Protein AF-0000000084944984 (afdb_homodimer)

Solvent-accessible surface area (backbone atoms only — not comparable to full-atom values): 27699 Å² total; per-residue (Å²): 91,36,33,33,34,34,26,49,29,33,64,26,26,14,49,35,48,38,46,44,90,69,75,53,49,35,32,36,25,32,83,50,63,67,55,36,49,51,38,35,74,70,57,32,22,77,47,56,35,69,57,58,85,84,51,40,50,67,22,45,32,36,40,38,38,47,56,70,83,49,45,56,54,50,55,72,74,48,63,68,21,78,74,15,39,37,32,34,49,38,92,63,38,60,82,50,48,65,62,46,62,68,70,48,57,87,58,38,44,74,48,44,29,29,62,35,49,78,70,65,64,78,34,42,91,67,31,45,38,68,51,34,52,69,18,24,30,39,37,38,59,55,93,84,54,54,68,65,58,53,53,47,50,55,53,53,46,38,74,44,32,31,70,40,76,44,76,40,42,36,63,59,46,40,44,52,39,16,52,30,46,51,39,42,40,49,49,10,29,14,49,63,60,36,59,81,67,86,53,71,58,64,67,66,34,31,66,60,34,50,48,40,31,56,56,12,30,43,56,32,72,60,51,35,50,54,48,57,72,40,28,69,45,31,51,52,38,48,51,41,25,48,53,40,41,44,52,51,52,49,22,44,76,65,66,33,57,66,58,41,27,52,50,27,48,52,14,22,54,53,40,57,56,53,78,104,91,36,35,32,32,33,26,49,30,32,65,25,26,15,49,37,49,37,45,42,89,69,75,53,48,35,31,36,25,32,83,50,63,68,56,35,49,50,38,36,74,72,57,31,21,76,49,57,34,70,58,56,84,83,50,40,51,67,21,44,32,37,40,38,37,48,56,71,82,48,44,56,54,51,55,73,74,49,63,68,21,77,74,16,38,36,32,35,49,38,92,63,38,59,81,50,48,64,61,46,63,70,70,47,57,87,57,38,44,74,50,45,28,30,62,35,49,81,70,65,65,76,34,43,88,66,32,44,36,71,50,35,53,69,18,25,30,40,36,39,60,53,94,84,54,55,68,65,56,54,52,46,50,55,54,54,46,37,75,44,32,30,70,43,76,44,78,42,42,39,64,59,47,39,45,52,38,15,51,29,44,50,40,43,40,51,49,11,27,14,50,62,60,35,58,81,66,86,55,72,58,64,69,66,36,32,64,61,33,51,48,40,31,55,55,12,29,42,58,33,71,59,50,38,49,52,47,57,71,38,28,71,46,31,50,52,40,48,50,41,26,48,53,40,42,46,52,53,52,49,22,43,77,64,68,34,56,68,58,42,29,52,52,25,48,51,13,23,54,52,38,57,56,53,78,104

Foldseek 3Di:
DEEEEEDQKQVSLLVLQLCPPVPYAYEYEDLDVVQQVVCCVVVSHVGYDPACAPRQQPGQEYEYEDFPVVVQVNLQVDAHHQQHEYEYAYQADPLCPVVSCVRHDLSYHYKYKHWPFGALDIGSVNHHLVRQAQTEMEIEDDPSGDPVVVVVVVVVSVSSHHDHYYYDHRVVSLLVCLQPPLLLLVQLLCVVVVDPPPDPVVVVDDPVNCVSNRNNSHDCVRSVVSCVSSVVSNVVNNVVVVVLVVQVVVCVVVVPPVSVVVSVVVVVVVVVVVVD/DEEEEEDQKQVSLLVLQLCQPVPYAYEYEDLDVVQQVVCCVVVSHVGYDPACAPRQQPGQEYEYEDFPVVVQVNLQVDAHHQQHEYEYAYQADPLCPVVSCVRHDLSYHYKYKHWPFGALDIGSVNHHLVRQAQTEMEIEDDPSGDPVVVVVVVVVSVSSHHDHYYYDHSVVSLLVCLQPPLLLLVQLLCVVVVPPPPDPVVVVDDPVNCVSNRNNSHDCVRSVVSCVSSVVSNVVNNVVVVVLVVQVVVCVVVVPPPSVVVSVVVVVVVVVVVVD

pLDDT: mean 96.06, std 3.69, range [72.81, 98.94]

Sequence (552 aa):
MIITVVGLGVVGGSFVKALKGQGHEVYGIDIDEKTLQMAKNEGTIIEGFTDGKEIIAQSDLTIICLYPSLVLKFIKENKFKKGSIITDAVGIKSYFLEEAMTIIDPEVEFVSGHPMAGREKKGYGYASKEVFKNANYILIEHPVNQKECISFMERFVGTLGFKSVKIMSPQAHDEIISFTSQLPHAIAVSLINSDNEKYETGKYIGDSYRDLTRIANINENLWSELFLRNSDYLLASIEAFEEQLDLIKVALKDNDERLLKDLFIKSSLRREKLEKMIITVVGLGVVGGSFVKALKGQGHEVYGIDIDEKTLQMAKNEGTIIEGFTDGKEIIAQSDLTIICLYPSLVLKFIKENKFKKGSIITDAVGIKSYFLEEAMTIIDPEVEFVSGHPMAGREKKGYGYASKEVFKNANYILIEHPVNQKECISFMERFVGTLGFKSVKIMSPQAHDEIISFTSQLPHAIAVSLINSDNEKYETGKYIGDSYRDLTRIANINENLWSELFLRNSDYLLASIEAFEEQLDLIKVALKDNDERLLKDLFIKSSLRREKLEK

Radius of gyration: 27.23 Å; Cα contacts (8 Å, |Δi|>4): 1095; chains: 2; bounding box: 47×81×60 Å

Structure (mmCIF, N/CA/C/O backbone):
data_AF-0000000084944984-model_v1
#
loop_
_entity.id
_entity.type
_entity.pdbx_description
1 polymer 'Prephenate dehydrogenase'
#
loop_
_atom_site.group_PDB
_atom_site.id
_atom_site.type_symbol
_atom_site.label_atom_id
_atom_site.label_alt_id
_atom_site.label_comp_id
_atom_site.label_asym_id
_atom_site.label_entity_id
_atom_site.label_seq_id
_atom_site.pdbx_PDB_ins_code
_atom_site.Cartn_x
_atom_site.Cartn_y
_atom_site.Cartn_z
_atom_site.occupancy
_atom_site.B_iso_or_equiv
_atom_site.auth_seq_id
_atom_site.auth_comp_id
_atom_site.auth_asym_id
_atom_site.auth_atom_id
_atom_site.pdbx_PDB_model_num
ATOM 1 N N . MET A 1 1 ? 20.062 -30.062 -15.508 1 97.5 1 MET A N 1
ATOM 2 C CA . MET A 1 1 ? 18.766 -30.391 -16.109 1 97.5 1 MET A CA 1
ATOM 3 C C . MET A 1 1 ? 18.438 -29.422 -17.234 1 97.5 1 MET A C 1
ATOM 5 O O . MET A 1 1 ? 19 -28.328 -17.312 1 97.5 1 MET A O 1
ATOM 9 N N . ILE A 1 2 ? 17.625 -29.953 -18.188 1 98.75 2 ILE A N 1
ATOM 10 C CA . ILE A 1 2 ? 17.062 -29.078 -19.219 1 98.75 2 ILE A CA 1
ATOM 11 C C . ILE A 1 2 ? 15.758 -28.469 -18.703 1 98.75 2 ILE A C 1
ATOM 13 O O . ILE A 1 2 ? 14.805 -29.188 -18.406 1 98.75 2 ILE A O 1
ATOM 17 N N . ILE A 1 3 ? 15.789 -27.109 -18.594 1 98.88 3 ILE A N 1
ATOM 18 C CA . ILE A 1 3 ? 14.625 -26.391 -18.094 1 98.88 3 ILE A CA 1
ATOM 19 C C . ILE A 1 3 ? 14.094 -25.453 -19.172 1 98.88 3 ILE A C 1
ATOM 21 O O . ILE A 1 3 ? 14.859 -24.703 -19.797 1 98.88 3 ILE A O 1
ATOM 25 N N . THR A 1 4 ? 12.82 -25.531 -19.453 1 98.94 4 THR A N 1
ATOM 26 C CA . THR A 1 4 ? 12.188 -24.625 -20.406 1 98.94 4 THR A CA 1
ATOM 27 C C . THR A 1 4 ? 11.148 -23.75 -19.703 1 98.94 4 THR A C 1
ATOM 29 O O . THR A 1 4 ? 10.266 -24.266 -19.016 1 98.94 4 THR A O 1
ATOM 32 N N . VAL A 1 5 ? 11.281 -22.469 -19.859 1 98.88 5 VAL A N 1
ATOM 33 C CA . VAL A 1 5 ? 10.312 -21.516 -19.328 1 98.88 5 VAL A CA 1
ATOM 34 C C . VAL A 1 5 ? 9.414 -21 -20.453 1 98.88 5 VAL A C 1
ATOM 36 O O . VAL A 1 5 ? 9.906 -20.5 -21.469 1 98.88 5 VAL A O 1
ATOM 39 N N . VAL A 1 6 ? 8.102 -21.188 -20.234 1 98.75 6 VAL A N 1
ATOM 40 C CA . VAL A 1 6 ? 7.113 -20.828 -21.25 1 98.75 6 VAL A CA 1
ATOM 41 C C . VAL A 1 6 ? 6.457 -19.5 -20.891 1 98.75 6 VAL A C 1
ATOM 43 O O . VAL A 1 6 ? 5.723 -19.406 -19.906 1 98.75 6 VAL A O 1
ATOM 46 N N . GLY A 1 7 ? 6.609 -18.469 -21.75 1 98.12 7 GLY A N 1
ATOM 47 C CA . GLY A 1 7 ? 6.184 -17.125 -21.438 1 98.12 7 GLY A CA 1
ATOM 48 C C . GLY A 1 7 ? 7.238 -16.312 -20.688 1 98.12 7 GLY A C 1
ATOM 49 O O . GLY A 1 7 ? 7.457 -16.531 -19.5 1 98.12 7 GLY A O 1
ATOM 50 N N . LEU A 1 8 ? 7.82 -15.383 -21.438 1 98.19 8 LEU A N 1
ATOM 51 C CA . LEU A 1 8 ? 8.906 -14.609 -20.844 1 98.19 8 LEU A CA 1
ATOM 52 C C . LEU A 1 8 ? 8.453 -13.188 -20.531 1 98.19 8 LEU A C 1
ATOM 54 O O . LEU A 1 8 ? 9.125 -12.219 -20.906 1 98.19 8 LEU A O 1
ATOM 58 N N . GLY A 1 9 ? 7.281 -13.117 -19.828 1 95.81 9 GLY A N 1
ATOM 59 C CA . GLY A 1 9 ? 6.887 -11.867 -19.203 1 95.81 9 GLY A CA 1
ATOM 60 C C . GLY A 1 9 ? 7.664 -11.555 -17.938 1 95.81 9 GLY A C 1
ATOM 61 O O . GLY A 1 9 ? 8.828 -11.93 -17.812 1 95.81 9 GLY A O 1
ATOM 62 N N . VAL A 1 10 ? 7.051 -10.883 -17.047 1 95.25 10 VAL A N 1
ATOM 63 C CA . VAL A 1 10 ? 7.723 -10.484 -15.82 1 95.25 10 VAL A CA 1
ATOM 64 C C . VAL A 1 10 ? 8.086 -11.719 -15 1 95.25 10 VAL A C 1
ATOM 66 O O . VAL A 1 10 ? 9.234 -11.875 -14.578 1 95.25 10 VAL A O 1
ATOM 69 N N . VAL A 1 11 ? 7.102 -12.586 -14.805 1 96.31 11 VAL A N 1
ATOM 70 C CA . VAL A 1 11 ? 7.328 -13.75 -13.961 1 96.31 11 VAL A CA 1
ATOM 71 C C . VAL A 1 11 ? 8.25 -14.734 -14.672 1 96.31 11 VAL A C 1
ATOM 73 O O . VAL A 1 11 ? 9.273 -15.148 -14.125 1 96.31 11 VAL A O 1
ATOM 76 N N . GLY A 1 12 ? 7.934 -15.055 -15.906 1 98 12 GLY A N 1
ATOM 77 C CA . GLY A 1 12 ? 8.781 -15.961 -16.672 1 98 12 GLY A CA 1
ATOM 78 C C . GLY A 1 12 ? 10.188 -15.43 -16.875 1 98 12 GLY A C 1
ATOM 79 O O . GLY A 1 12 ? 11.156 -16.188 -16.75 1 98 12 GLY A O 1
ATOM 80 N N . GLY A 1 13 ? 10.25 -14.148 -17.172 1 98.25 13 GLY A N 1
ATOM 81 C CA . GLY A 1 13 ? 11.547 -13.516 -17.25 1 98.25 13 GLY A CA 1
ATOM 82 C C . GLY A 1 13 ? 12.336 -13.578 -15.961 1 98.25 13 GLY A C 1
ATOM 83 O O . GLY A 1 13 ? 13.555 -13.789 -15.977 1 98.25 13 GLY A O 1
ATOM 84 N N . SER A 1 14 ? 11.664 -13.445 -14.867 1 98.19 14 SER A N 1
ATOM 85 C CA . SER A 1 14 ? 12.328 -13.531 -13.57 1 98.19 14 SER A CA 1
ATOM 86 C C . SER A 1 14 ? 12.836 -14.945 -13.305 1 98.19 14 SER A C 1
ATOM 88 O O . SER A 1 14 ? 13.898 -15.125 -12.703 1 98.19 14 SER A O 1
ATOM 90 N N . PHE A 1 15 ? 12.125 -15.93 -13.805 1 98.56 15 PHE A N 1
ATOM 91 C CA . PHE A 1 15 ? 12.562 -17.312 -13.641 1 98.56 15 PHE A CA 1
ATOM 92 C C . PHE A 1 15 ? 13.859 -17.562 -14.398 1 98.56 15 PHE A C 1
ATOM 94 O O . PHE A 1 15 ? 14.82 -18.094 -13.844 1 98.56 15 PHE A O 1
ATOM 101 N N . VAL A 1 16 ? 13.898 -17.172 -15.703 1 98.69 16 VAL A N 1
ATOM 102 C CA . VAL A 1 16 ? 15.102 -17.453 -16.469 1 98.69 16 VAL A CA 1
ATOM 103 C C . VAL A 1 16 ? 16.281 -16.672 -15.914 1 98.69 16 VAL A C 1
ATOM 105 O O . VAL A 1 16 ? 17.422 -17.156 -15.906 1 98.69 16 VAL A O 1
ATOM 108 N N . LYS A 1 17 ? 16.031 -15.516 -15.391 1 98.5 17 LYS A N 1
ATOM 109 C CA . LYS A 1 17 ? 17.094 -14.727 -14.773 1 98.5 17 LYS A CA 1
ATOM 110 C C . LYS A 1 17 ? 17.578 -15.375 -13.477 1 98.5 17 LYS A C 1
ATOM 112 O O . LYS A 1 17 ? 18.766 -15.375 -13.188 1 98.5 17 LYS A O 1
ATOM 117 N N . ALA A 1 18 ? 16.688 -15.875 -12.727 1 98.06 18 ALA A N 1
ATOM 118 C CA . ALA A 1 18 ? 17.031 -16.531 -11.469 1 98.06 18 ALA A CA 1
ATOM 119 C C . ALA A 1 18 ? 17.781 -17.828 -11.719 1 98.06 18 ALA A C 1
ATOM 121 O O . ALA A 1 18 ? 18.594 -18.25 -10.898 1 98.06 18 ALA A O 1
ATOM 122 N N . LEU A 1 19 ? 17.547 -18.469 -12.836 1 98.56 19 LEU A N 1
ATOM 123 C CA . LEU A 1 19 ? 18.141 -19.766 -13.164 1 98.56 19 LEU A CA 1
ATOM 124 C C . LEU A 1 19 ? 19.547 -19.594 -13.734 1 98.56 19 LEU A C 1
ATOM 126 O O . LEU A 1 19 ? 20.312 -20.547 -13.773 1 98.56 19 LEU A O 1
ATOM 130 N N . LYS A 1 20 ? 19.766 -18.438 -14.203 1 97.56 20 LYS A N 1
ATOM 131 C CA . LYS A 1 20 ? 21.078 -18.156 -14.812 1 97.56 20 LYS A CA 1
ATOM 132 C C . LYS A 1 20 ? 22.203 -18.469 -13.844 1 97.56 20 LYS A C 1
ATOM 134 O O . LYS A 1 20 ? 22.219 -18 -12.711 1 97.56 20 LYS A O 1
ATOM 139 N N . GLY A 1 21 ? 23.109 -19.297 -14.281 1 95.56 21 GLY A N 1
ATOM 140 C CA . GLY A 1 21 ? 24.312 -19.578 -13.508 1 95.56 21 GLY A CA 1
ATOM 141 C C . GLY A 1 21 ? 24.125 -20.703 -12.516 1 95.56 21 GLY A C 1
ATOM 142 O O . GLY A 1 21 ? 25.031 -21.016 -11.742 1 95.56 21 GLY A O 1
ATOM 143 N N . GLN A 1 22 ? 23.031 -21.391 -12.555 1 96.75 22 GLN A N 1
ATOM 144 C CA . GLN A 1 22 ? 22.766 -22.438 -11.578 1 96.75 22 GLN A CA 1
ATOM 145 C C . GLN A 1 22 ? 23.125 -23.812 -12.133 1 96.75 22 GLN A C 1
ATOM 147 O O . GLN A 1 22 ? 22.797 -24.844 -11.523 1 96.75 22 GLN A O 1
ATOM 152 N N . GLY A 1 23 ? 23.656 -23.844 -13.25 1 97.19 23 GLY A N 1
ATOM 153 C CA . GLY A 1 23 ? 24.156 -25.109 -13.781 1 97.19 23 GLY A CA 1
ATOM 154 C C . GLY A 1 23 ? 23.125 -25.844 -14.617 1 97.19 23 GLY A C 1
ATOM 155 O O . GLY A 1 23 ? 23.297 -27.031 -14.93 1 97.19 23 GLY A O 1
ATOM 156 N N . HIS A 1 24 ? 22.016 -25.203 -14.953 1 98.5 24 HIS A N 1
ATOM 157 C CA . HIS A 1 24 ? 20.984 -25.797 -15.789 1 98.5 24 HIS A CA 1
ATOM 158 C C . HIS A 1 24 ? 21.094 -25.297 -17.234 1 98.5 24 HIS A C 1
ATOM 160 O O . HIS A 1 24 ? 21.672 -24.234 -17.484 1 98.5 24 HIS A O 1
ATOM 166 N N . GLU A 1 25 ? 20.625 -26.141 -18.156 1 98.62 25 GLU A N 1
ATOM 167 C CA . GLU A 1 25 ? 20.359 -25.672 -19.516 1 98.62 25 GLU A CA 1
ATOM 168 C C . GLU A 1 25 ? 18.969 -25.047 -19.625 1 98.62 25 GLU A C 1
ATOM 170 O O . GLU A 1 25 ? 17.953 -25.766 -19.578 1 98.62 25 GLU A O 1
ATOM 175 N N . VAL A 1 26 ? 18.984 -23.766 -19.812 1 98.88 26 VAL A N 1
ATOM 176 C CA . VAL A 1 26 ? 17.703 -23.062 -19.734 1 98.88 26 VAL A CA 1
ATOM 177 C C . VAL A 1 26 ? 17.281 -22.609 -21.125 1 98.88 26 VAL A C 1
ATOM 179 O O . VAL A 1 26 ? 18.078 -22.016 -21.859 1 98.88 26 VAL A O 1
ATOM 182 N N . TYR A 1 27 ? 16.047 -22.875 -21.516 1 98.88 27 TYR A N 1
ATOM 183 C CA . TYR A 1 27 ? 15.453 -22.453 -22.781 1 98.88 27 TYR A CA 1
ATOM 184 C C . TYR A 1 27 ? 14.188 -21.641 -22.531 1 98.88 27 TYR A C 1
ATOM 186 O O . TYR A 1 27 ? 13.617 -21.672 -21.438 1 98.88 27 TYR A O 1
ATOM 194 N N . GLY A 1 28 ? 13.805 -20.828 -23.531 1 98.75 28 GLY A N 1
ATOM 195 C CA . GLY A 1 28 ? 12.617 -20 -23.406 1 98.75 28 GLY A CA 1
ATOM 196 C C . GLY A 1 28 ? 11.648 -20.172 -24.562 1 98.75 28 GLY A C 1
ATOM 197 O O . GLY A 1 28 ? 12.07 -20.375 -25.703 1 98.75 28 GLY A O 1
ATOM 198 N N . ILE A 1 29 ? 10.391 -20.109 -24.266 1 98.75 29 ILE A N 1
ATOM 199 C CA . ILE A 1 29 ? 9.344 -20.047 -25.281 1 98.75 29 ILE A CA 1
ATOM 200 C C . ILE A 1 29 ? 8.547 -18.75 -25.109 1 98.75 29 ILE A C 1
ATOM 202 O O . ILE A 1 29 ? 8.117 -18.406 -24 1 98.75 29 ILE A O 1
ATOM 206 N N . ASP A 1 30 ? 8.422 -18.016 -26.109 1 98.44 30 ASP A N 1
ATOM 207 C CA . ASP A 1 30 ? 7.633 -16.797 -26.141 1 98.44 30 ASP A CA 1
ATOM 208 C C . ASP A 1 30 ? 7.184 -16.469 -27.562 1 98.44 30 ASP A C 1
ATOM 210 O O . ASP A 1 30 ? 7.898 -16.766 -28.531 1 98.44 30 ASP A O 1
ATOM 214 N N . ILE A 1 31 ? 6.023 -15.867 -27.656 1 96.69 31 ILE A N 1
ATOM 215 C CA . ILE A 1 31 ? 5.508 -15.547 -28.984 1 96.69 31 ILE A CA 1
ATOM 216 C C . ILE A 1 31 ? 6.266 -14.352 -29.562 1 96.69 31 ILE A C 1
ATOM 218 O O . ILE A 1 31 ? 6.277 -14.133 -30.781 1 96.69 31 ILE A O 1
ATOM 222 N N . ASP A 1 32 ? 6.84 -13.508 -28.672 1 97.5 32 ASP A N 1
ATOM 223 C CA . ASP A 1 32 ? 7.574 -12.312 -29.078 1 97.5 32 ASP A CA 1
ATOM 224 C C . ASP A 1 32 ? 9.047 -12.633 -29.328 1 97.5 32 ASP A C 1
ATOM 226 O O . ASP A 1 32 ? 9.828 -12.773 -28.391 1 97.5 32 ASP A O 1
ATOM 230 N N . GLU A 1 33 ? 9.461 -12.547 -30.562 1 97.81 33 GLU A N 1
ATOM 231 C CA . GLU A 1 33 ? 10.828 -12.891 -30.953 1 97.81 33 GLU A CA 1
ATOM 232 C C . GLU A 1 33 ? 11.828 -11.914 -30.344 1 97.81 33 GLU A C 1
ATOM 234 O O . GLU A 1 33 ? 12.953 -12.297 -30.016 1 97.81 33 GLU A O 1
ATOM 239 N N . LYS A 1 34 ? 11.43 -10.695 -30.234 1 97.75 34 LYS A N 1
ATOM 240 C CA . LYS A 1 34 ? 12.32 -9.695 -29.641 1 97.75 34 LYS A CA 1
ATOM 241 C C . LYS A 1 34 ? 12.664 -10.055 -28.203 1 97.75 34 LYS A C 1
ATOM 243 O O . LYS A 1 34 ? 13.805 -9.891 -27.766 1 97.75 34 LYS A O 1
ATOM 248 N N . THR A 1 35 ? 11.68 -10.562 -27.5 1 98.56 35 THR A N 1
ATOM 249 C CA . THR A 1 35 ? 11.867 -11.016 -26.125 1 98.56 35 THR A CA 1
ATOM 250 C C . THR A 1 35 ? 12.867 -12.172 -26.078 1 98.56 35 THR A C 1
ATOM 252 O O . THR A 1 35 ? 13.773 -12.18 -25.234 1 98.56 35 THR A O 1
ATOM 255 N N . LEU A 1 36 ? 12.719 -13.055 -26.984 1 98.69 36 LEU A N 1
ATOM 256 C CA . LEU A 1 36 ? 13.602 -14.219 -27.031 1 98.69 36 LEU A CA 1
ATOM 257 C C . LEU A 1 36 ? 15.039 -13.797 -27.328 1 98.69 36 LEU A C 1
ATOM 259 O O . LEU A 1 36 ? 15.977 -14.312 -26.719 1 98.69 36 LEU A O 1
ATOM 263 N N . GLN A 1 37 ? 15.141 -12.875 -28.188 1 98.38 37 GLN A N 1
ATOM 264 C CA . GLN A 1 37 ? 16.469 -12.383 -28.547 1 98.38 37 GLN A CA 1
ATOM 265 C C . GLN A 1 37 ? 17.125 -11.664 -27.375 1 98.38 37 GLN A C 1
ATOM 267 O O . GLN A 1 37 ? 18.312 -11.836 -27.109 1 98.38 37 GLN A O 1
ATOM 272 N N . MET A 1 38 ? 16.359 -10.875 -26.703 1 98.31 38 MET A N 1
ATOM 273 C CA . MET A 1 38 ? 16.859 -10.172 -25.516 1 98.31 38 MET A CA 1
ATOM 274 C C . MET A 1 38 ? 17.344 -11.156 -24.469 1 98.31 38 MET A C 1
ATOM 276 O O . MET A 1 38 ? 18.438 -10.992 -23.906 1 98.31 38 MET A O 1
ATOM 280 N N . ALA A 1 39 ? 16.531 -12.133 -24.188 1 98.69 39 ALA A N 1
ATOM 281 C CA . ALA A 1 39 ? 16.859 -13.133 -23.188 1 98.69 39 ALA A CA 1
ATOM 282 C C . ALA A 1 39 ? 18.125 -13.906 -23.578 1 98.69 39 ALA A C 1
ATOM 284 O O . ALA A 1 39 ? 18.984 -14.172 -22.734 1 98.69 39 ALA A O 1
ATOM 285 N N . LYS A 1 40 ? 18.25 -14.266 -24.828 1 98.69 40 LYS A N 1
ATOM 286 C CA . LYS A 1 40 ? 19.438 -14.969 -25.328 1 98.69 40 LYS A CA 1
ATOM 287 C C . LYS A 1 40 ? 20.688 -14.102 -25.219 1 98.69 40 LYS A C 1
ATOM 289 O O . LYS A 1 40 ? 21.719 -14.562 -24.734 1 98.69 40 LYS A O 1
ATOM 294 N N . ASN A 1 41 ? 20.516 -12.844 -25.594 1 98.25 41 ASN A N 1
ATOM 295 C CA . ASN A 1 41 ? 21.641 -11.906 -25.547 1 98.25 41 ASN A CA 1
ATOM 296 C C . ASN A 1 41 ? 22.125 -11.68 -24.125 1 98.25 41 ASN A C 1
ATOM 298 O O . ASN A 1 41 ? 23.312 -11.484 -23.891 1 98.25 41 ASN A O 1
ATOM 302 N N . GLU A 1 42 ? 21.188 -11.719 -23.219 1 98.12 42 GLU A N 1
ATOM 303 C CA . GLU A 1 42 ? 21.516 -11.531 -21.812 1 98.12 42 GLU A CA 1
ATOM 304 C C . GLU A 1 42 ? 22.109 -12.797 -21.203 1 98.12 42 GLU A C 1
ATOM 306 O O . GLU A 1 42 ? 22.641 -12.773 -20.094 1 98.12 42 GLU A O 1
ATOM 311 N N . GLY A 1 43 ? 21.984 -13.891 -21.906 1 98.25 43 GLY A N 1
ATOM 312 C CA . GLY A 1 43 ? 22.516 -15.164 -21.453 1 98.25 43 GLY A CA 1
ATOM 313 C C . GLY A 1 43 ? 21.625 -15.875 -20.469 1 98.25 43 GLY A C 1
ATOM 314 O O . GLY A 1 43 ? 22.047 -16.812 -19.781 1 98.25 43 GLY A O 1
ATOM 315 N N . THR A 1 44 ? 20.406 -15.445 -20.391 1 98.62 44 THR A N 1
ATOM 316 C CA . THR A 1 44 ? 19.484 -16.062 -19.453 1 98.62 44 THR A CA 1
ATOM 317 C C . THR A 1 44 ? 18.891 -17.328 -20.031 1 98.62 44 THR A C 1
ATOM 319 O O . THR A 1 44 ? 18.406 -18.203 -19.297 1 98.62 44 THR A O 1
ATOM 322 N N . ILE A 1 45 ? 18.938 -17.453 -21.344 1 98.81 45 ILE A N 1
ATOM 323 C CA . ILE A 1 45 ? 18.531 -18.688 -22.016 1 98.81 45 ILE A CA 1
ATOM 324 C C . ILE A 1 45 ? 19.578 -19.078 -23.062 1 98.81 45 ILE A C 1
ATOM 326 O O . ILE A 1 45 ? 20.312 -18.219 -23.562 1 98.81 45 ILE A O 1
ATOM 330 N N . ILE A 1 46 ? 19.641 -20.328 -23.297 1 98.62 46 ILE A N 1
ATOM 331 C CA . ILE A 1 46 ? 20.547 -20.828 -24.328 1 98.62 46 ILE A CA 1
ATOM 332 C C . ILE A 1 46 ? 19.953 -20.516 -25.719 1 98.62 46 ILE A C 1
ATOM 334 O O . ILE A 1 46 ? 20.672 -20.047 -26.594 1 98.62 46 ILE A O 1
ATOM 338 N N . GLU A 1 47 ? 18.672 -20.797 -25.922 1 98.25 47 GLU A N 1
ATOM 339 C CA . GLU A 1 47 ? 17.938 -20.578 -27.156 1 98.25 47 GLU A CA 1
ATOM 340 C C . GLU A 1 47 ? 16.453 -20.359 -26.875 1 98.25 47 GLU A C 1
ATOM 342 O O . GLU A 1 47 ? 15.93 -20.844 -25.875 1 98.25 47 GLU A O 1
ATOM 347 N N . GLY A 1 48 ? 15.852 -19.531 -27.766 1 98.44 48 GLY A N 1
ATOM 348 C CA . GLY A 1 48 ? 14.422 -19.281 -27.656 1 98.44 48 GLY A CA 1
ATOM 349 C C . GLY A 1 48 ? 13.625 -19.859 -28.812 1 98.44 48 GLY A C 1
ATOM 350 O O . GLY A 1 48 ? 14.148 -20.016 -29.906 1 98.44 48 GLY A O 1
ATOM 351 N N . PHE A 1 49 ? 12.375 -20.219 -28.516 1 98.5 49 PHE A N 1
ATOM 352 C CA . PHE A 1 49 ? 11.469 -20.75 -29.516 1 98.5 49 PHE A CA 1
ATOM 353 C C . PHE A 1 49 ? 10.125 -20.047 -29.469 1 98.5 49 PHE A C 1
ATOM 355 O O . PHE A 1 49 ? 9.703 -19.562 -28.422 1 98.5 49 PHE A O 1
ATOM 362 N N . THR A 1 50 ? 9.406 -20 -30.562 1 97.69 50 THR A N 1
ATOM 363 C CA . THR A 1 50 ? 8.109 -19.344 -30.594 1 97.69 50 THR A CA 1
ATOM 364 C C . THR A 1 50 ? 6.992 -20.344 -30.281 1 97.69 50 THR A C 1
ATOM 366 O O . THR A 1 50 ? 5.832 -19.953 -30.125 1 97.69 50 THR A O 1
ATOM 369 N N . ASP A 1 51 ? 7.355 -21.594 -30.25 1 95.38 51 ASP A N 1
ATOM 370 C CA . ASP A 1 51 ? 6.445 -22.641 -29.812 1 95.38 51 ASP A CA 1
ATOM 371 C C . ASP A 1 51 ? 7.203 -23.797 -29.141 1 95.38 51 ASP A C 1
ATOM 373 O O . ASP A 1 51 ? 8.43 -23.75 -29.047 1 95.38 51 ASP A O 1
ATOM 377 N N . GLY A 1 52 ? 6.535 -24.812 -28.609 1 94.38 52 GLY A N 1
ATOM 378 C CA . GLY A 1 52 ? 7.133 -25.828 -27.766 1 94.38 52 GLY A CA 1
ATOM 379 C C . GLY A 1 52 ? 7.602 -27.047 -28.531 1 94.38 52 GLY A C 1
ATOM 380 O O . GLY A 1 52 ? 8.156 -27.984 -27.953 1 94.38 52 GLY A O 1
ATOM 381 N N . LYS A 1 53 ? 7.5 -27.141 -29.781 1 92.56 53 LYS A N 1
ATOM 382 C CA . LYS A 1 53 ? 7.652 -28.344 -30.609 1 92.56 53 LYS A CA 1
ATOM 383 C C . LYS A 1 53 ? 9.078 -28.891 -30.516 1 92.56 53 LYS A C 1
ATOM 385 O O . LYS A 1 53 ? 9.273 -30.109 -30.469 1 92.56 53 LYS A O 1
ATOM 390 N N . GLU A 1 54 ? 10 -28.062 -30.406 1 93.38 54 GLU A N 1
ATOM 391 C CA . GLU A 1 54 ? 11.398 -28.484 -30.516 1 93.38 54 GLU A CA 1
ATOM 392 C C . GLU A 1 54 ? 11.969 -28.828 -29.141 1 93.38 54 GLU A C 1
ATOM 394 O O . GLU A 1 54 ? 12.844 -29.703 -29.031 1 93.38 54 GLU A O 1
ATOM 399 N N . ILE A 1 55 ? 11.414 -28.219 -28.109 1 98.06 55 ILE A N 1
ATOM 400 C CA . ILE A 1 55 ? 12.219 -28.219 -26.891 1 98.06 55 ILE A CA 1
ATOM 401 C C . ILE A 1 55 ? 11.438 -28.906 -25.766 1 98.06 55 ILE A C 1
ATOM 403 O O . ILE A 1 55 ? 12.031 -29.5 -24.875 1 98.06 55 ILE A O 1
ATOM 407 N N . ILE A 1 56 ? 10.141 -28.922 -25.766 1 98.5 56 ILE A N 1
ATOM 408 C CA . ILE A 1 56 ? 9.344 -29.375 -24.641 1 98.5 56 ILE A CA 1
ATOM 409 C C . ILE A 1 56 ? 9.555 -30.875 -24.422 1 98.5 56 ILE A C 1
ATOM 411 O O . ILE A 1 56 ? 9.742 -31.312 -23.281 1 98.5 56 ILE A O 1
ATOM 415 N N . ALA A 1 57 ? 9.672 -31.625 -25.438 1 97.75 57 ALA A N 1
ATOM 416 C CA . ALA A 1 57 ? 9.836 -33.062 -25.375 1 97.75 57 ALA A CA 1
ATOM 417 C C . ALA A 1 57 ? 11.211 -33.438 -24.812 1 97.75 57 ALA A C 1
ATOM 419 O O . ALA A 1 57 ? 11.453 -34.594 -24.453 1 97.75 57 ALA A O 1
ATOM 420 N N . GLN A 1 58 ? 12.047 -32.469 -24.703 1 98.19 58 GLN A N 1
ATOM 421 C CA . GLN A 1 58 ? 13.398 -32.719 -24.203 1 98.19 58 GLN A CA 1
ATOM 422 C C . GLN A 1 58 ? 13.578 -32.156 -22.797 1 98.19 58 GLN A C 1
ATOM 424 O O . GLN A 1 58 ? 14.594 -32.406 -22.156 1 98.19 58 GLN A O 1
ATOM 429 N N . SER A 1 59 ? 12.688 -31.422 -22.312 1 98.75 59 SER A N 1
ATOM 430 C CA . SER A 1 59 ? 12.828 -30.672 -21.078 1 98.75 59 SER A CA 1
ATOM 431 C C . SER A 1 59 ? 12.594 -31.562 -19.859 1 98.75 59 SER A C 1
ATOM 433 O O . SER A 1 59 ? 11.617 -32.312 -19.812 1 98.75 59 SER A O 1
ATOM 435 N N . ASP A 1 60 ? 13.492 -31.469 -18.875 1 98.75 60 ASP A N 1
ATOM 436 C CA . ASP A 1 60 ? 13.32 -32.156 -17.609 1 98.75 60 ASP A CA 1
ATOM 437 C C . ASP A 1 60 ? 12.305 -31.422 -16.719 1 98.75 60 ASP A C 1
ATOM 439 O O . ASP A 1 60 ? 11.633 -32.031 -15.898 1 98.75 60 ASP A O 1
ATOM 443 N N . LEU A 1 61 ? 12.242 -30.172 -16.844 1 98.81 61 LEU A N 1
ATOM 444 C CA . LEU A 1 61 ? 11.336 -29.281 -16.125 1 98.81 61 LEU A CA 1
ATOM 445 C C . LEU A 1 61 ? 10.781 -28.203 -17.031 1 98.81 61 LEU A C 1
ATOM 447 O O . LEU A 1 61 ? 11.547 -27.516 -17.719 1 98.81 61 LEU A O 1
ATOM 451 N N . THR A 1 62 ? 9.484 -28.109 -17.125 1 98.81 62 THR A N 1
ATOM 452 C CA . THR A 1 62 ? 8.805 -27.047 -17.859 1 98.81 62 THR A CA 1
ATOM 453 C C . THR A 1 62 ? 8.07 -26.109 -16.906 1 98.81 62 THR A C 1
ATOM 455 O O . THR A 1 62 ? 7.242 -26.562 -16.109 1 98.81 62 THR A O 1
ATOM 458 N N . ILE A 1 63 ? 8.383 -24.828 -16.938 1 98.75 63 ILE A N 1
ATOM 459 C CA . ILE A 1 63 ? 7.73 -23.812 -16.125 1 98.75 63 ILE A CA 1
ATOM 460 C C . ILE A 1 63 ? 6.82 -22.953 -17 1 98.75 63 ILE A C 1
ATOM 462 O O . ILE A 1 63 ? 7.301 -22.125 -17.781 1 98.75 63 ILE A O 1
ATOM 466 N N . ILE A 1 64 ? 5.566 -23.109 -16.844 1 98.31 64 ILE A N 1
ATOM 467 C CA . ILE A 1 64 ? 4.602 -22.422 -17.688 1 98.31 64 ILE A CA 1
ATOM 468 C C . ILE A 1 64 ? 4.156 -21.125 -17.016 1 98.31 64 ILE A C 1
ATOM 470 O O . ILE A 1 64 ? 3.48 -21.141 -15.992 1 98.31 64 ILE A O 1
ATOM 474 N N . CYS A 1 65 ? 4.555 -20 -17.594 1 97.44 65 CYS A N 1
ATOM 475 C CA . CYS A 1 65 ? 4.227 -18.672 -17.094 1 97.44 65 CYS A CA 1
ATOM 476 C C . CYS A 1 65 ? 3.295 -17.938 -18.047 1 97.44 65 CYS A C 1
ATOM 478 O O . CYS A 1 65 ? 3.57 -16.812 -18.438 1 97.44 65 CYS A O 1
ATOM 480 N N . LEU A 1 66 ? 2.186 -18.562 -18.422 1 95.88 66 LEU A N 1
ATOM 481 C CA . LEU A 1 66 ? 1.159 -18.016 -19.297 1 95.88 66 LEU A CA 1
ATOM 482 C C . LEU A 1 66 ? -0.085 -17.625 -18.516 1 95.88 66 LEU A C 1
ATOM 484 O O . LEU A 1 66 ? -0.193 -17.938 -17.328 1 95.88 66 LEU A O 1
ATOM 488 N N . TYR A 1 67 ? -0.992 -16.906 -19.141 1 91 67 TYR A N 1
ATOM 489 C CA . TYR A 1 67 ? -2.293 -16.641 -18.531 1 91 67 TYR A CA 1
ATOM 490 C C . TYR A 1 67 ? -3.07 -17.938 -18.328 1 91 67 TYR A C 1
ATOM 492 O O . TYR A 1 67 ? -2.881 -18.906 -19.078 1 91 67 TYR A O 1
ATOM 500 N N . PRO A 1 68 ? -3.92 -17.969 -17.344 1 88.19 68 PRO A N 1
ATOM 501 C CA . PRO A 1 68 ? -4.621 -19.203 -16.984 1 88.19 68 PRO A CA 1
ATOM 502 C C . PRO A 1 68 ? -5.289 -19.859 -18.188 1 88.19 68 PRO A C 1
ATOM 504 O O . PRO A 1 68 ? -5.145 -21.078 -18.391 1 88.19 68 PRO A O 1
ATOM 507 N N . SER A 1 69 ? -5.891 -19.141 -19.047 1 86.56 69 SER A N 1
ATOM 508 C CA . SER A 1 69 ? -6.625 -19.688 -20.188 1 86.56 69 SER A CA 1
ATOM 509 C C . SER A 1 69 ? -5.68 -20.312 -21.203 1 86.56 69 SER A C 1
ATOM 511 O O . SER A 1 69 ? -6.066 -21.203 -21.953 1 86.56 69 SER A O 1
ATOM 513 N N . LEU A 1 70 ? -4.441 -19.922 -21.172 1 92.44 70 LEU A N 1
ATOM 514 C CA . LEU A 1 70 ? -3.479 -20.375 -22.172 1 92.44 70 LEU A CA 1
ATOM 515 C C . LEU A 1 70 ? -2.709 -21.594 -21.656 1 92.44 70 LEU A C 1
ATOM 517 O O . LEU A 1 70 ? -2.098 -22.312 -22.453 1 92.44 70 LEU A O 1
ATOM 521 N N . VAL A 1 71 ? -2.711 -21.797 -20.375 1 93.25 71 VAL A N 1
ATOM 522 C CA . VAL A 1 71 ? -1.947 -22.875 -19.781 1 93.25 71 VAL A CA 1
ATOM 523 C C . VAL A 1 71 ? -2.492 -24.219 -20.266 1 93.25 71 VAL A C 1
ATOM 525 O O . VAL A 1 71 ? -1.735 -25.062 -20.75 1 93.25 71 VAL A O 1
ATOM 528 N N . LEU A 1 72 ? -3.781 -24.422 -20.219 1 92.06 72 LEU A N 1
ATOM 529 C CA . LEU A 1 72 ? -4.41 -25.672 -20.641 1 92.06 72 LEU A CA 1
ATOM 530 C C . LEU A 1 72 ? -4.172 -25.922 -22.125 1 92.06 72 LEU A C 1
ATOM 532 O O . LEU A 1 72 ? -3.865 -27.062 -22.516 1 92.06 72 LEU A O 1
ATOM 536 N N . LYS A 1 73 ? -4.332 -24.859 -22.859 1 93.88 73 LYS A N 1
ATOM 537 C CA . LYS A 1 73 ? -4.094 -24.984 -24.297 1 93.88 73 LYS A CA 1
ATOM 538 C C . LYS A 1 73 ? -2.662 -25.438 -24.578 1 93.88 73 LYS A C 1
ATOM 540 O O . LYS A 1 73 ? -2.439 -26.328 -25.391 1 93.88 73 LYS A O 1
ATOM 545 N N . PHE A 1 74 ? -1.732 -24.875 -23.906 1 96.94 74 PHE A N 1
ATOM 546 C CA . PHE A 1 74 ? -0.328 -25.219 -24.078 1 96.94 74 PHE A CA 1
ATOM 547 C C . PHE A 1 74 ? -0.081 -26.688 -23.734 1 96.94 74 PHE A C 1
ATOM 549 O O . PHE A 1 74 ? 0.619 -27.391 -24.453 1 96.94 74 PHE A O 1
ATOM 556 N N . ILE A 1 75 ? -0.673 -27.141 -22.672 1 95.38 75 ILE A N 1
ATOM 557 C CA . ILE A 1 75 ? -0.507 -28.516 -22.203 1 95.38 75 ILE A CA 1
ATOM 558 C C . ILE A 1 75 ? -1.084 -29.469 -23.234 1 95.38 75 ILE A C 1
ATOM 560 O O . ILE A 1 75 ? -0.462 -30.484 -23.562 1 95.38 75 ILE A O 1
ATOM 564 N N . LYS A 1 76 ? -2.18 -29.109 -23.781 1 93.69 76 LYS A N 1
ATOM 565 C CA . LYS A 1 76 ? -2.854 -29.969 -24.766 1 93.69 76 LYS A CA 1
ATOM 566 C C . LYS A 1 76 ? -2.055 -30.062 -26.062 1 93.69 76 LYS A C 1
ATOM 568 O O . LYS A 1 76 ? -2.062 -31.094 -26.719 1 93.69 76 LYS A O 1
ATOM 573 N N . GLU A 1 77 ? -1.313 -29.031 -26.312 1 95.69 77 GLU A N 1
ATOM 574 C CA . GLU A 1 77 ? -0.686 -28.906 -27.625 1 95.69 77 GLU A CA 1
ATOM 575 C C . GLU A 1 77 ? 0.747 -29.438 -27.609 1 95.69 77 GLU A C 1
ATOM 577 O O . GLU A 1 77 ? 1.418 -29.469 -28.641 1 95.69 77 GLU A O 1
ATOM 582 N N . ASN A 1 78 ? 1.188 -29.844 -26.5 1 97.25 78 ASN A N 1
ATOM 583 C CA . ASN A 1 78 ? 2.586 -30.25 -26.406 1 97.25 78 ASN A CA 1
ATOM 584 C C . ASN A 1 78 ? 2.734 -31.625 -25.75 1 97.25 78 ASN A C 1
ATOM 586 O O . ASN A 1 78 ? 1.944 -31.984 -24.875 1 97.25 78 ASN A O 1
ATOM 590 N N . LYS A 1 79 ? 3.707 -32.406 -26.219 1 95.88 79 LYS A N 1
ATOM 591 C CA . LYS A 1 79 ? 4.102 -33.656 -25.609 1 95.88 79 LYS A CA 1
ATOM 592 C C . LYS A 1 79 ? 5.32 -33.469 -24.703 1 95.88 79 LYS A C 1
ATOM 594 O O . LYS A 1 79 ? 6.383 -33.031 -25.172 1 95.88 79 LYS A O 1
ATOM 599 N N . PHE A 1 80 ? 5.156 -33.844 -23.5 1 98.12 80 PHE A N 1
ATOM 600 C CA . PHE A 1 80 ? 6.199 -33.625 -22.5 1 98.12 80 PHE A CA 1
ATOM 601 C C . PHE A 1 80 ? 7.066 -34.875 -22.344 1 98.12 80 PHE A C 1
ATOM 603 O O . PHE A 1 80 ? 6.613 -36 -22.609 1 98.12 80 PHE A O 1
ATOM 610 N N . LYS A 1 81 ? 8.266 -34.656 -21.891 1 97.94 81 LYS A N 1
ATOM 611 C CA . LYS A 1 81 ? 9.211 -35.719 -21.641 1 97.94 81 LYS A CA 1
ATOM 612 C C . LYS A 1 81 ? 8.727 -36.656 -20.531 1 97.94 81 LYS A C 1
ATOM 614 O O . LYS A 1 81 ? 8.375 -36.188 -19.438 1 97.94 81 LYS A O 1
ATOM 619 N N . LYS A 1 82 ? 8.695 -37.969 -20.828 1 97.25 82 LYS A N 1
ATOM 620 C CA . LYS A 1 82 ? 8.359 -38.906 -19.766 1 97.25 82 LYS A CA 1
ATOM 621 C C . LYS A 1 82 ? 9.328 -38.75 -18.594 1 97.25 82 LYS A C 1
ATOM 623 O O . LYS A 1 82 ? 10.539 -38.625 -18.797 1 97.25 82 LYS A O 1
ATOM 628 N N . GLY A 1 83 ? 8.75 -38.75 -17.375 1 97.06 83 GLY A N 1
ATOM 629 C CA . GLY A 1 83 ? 9.555 -38.594 -16.172 1 97.06 83 GLY A CA 1
ATOM 630 C C . GLY A 1 83 ? 9.852 -37.156 -15.812 1 97.06 83 GLY A C 1
ATOM 631 O O . GLY A 1 83 ? 10.453 -36.875 -14.773 1 97.06 83 GLY A O 1
ATOM 632 N N . SER A 1 84 ? 9.359 -36.219 -16.672 1 98 84 SER A N 1
ATOM 633 C CA . SER A 1 84 ? 9.625 -34.812 -16.422 1 98 84 SER A CA 1
ATOM 634 C C . SER A 1 84 ? 8.586 -34.219 -15.484 1 98 84 SER A C 1
ATOM 636 O O . SER A 1 84 ? 7.629 -34.875 -15.094 1 98 84 SER A O 1
ATOM 638 N N . ILE A 1 85 ? 8.844 -32.969 -15.055 1 98.38 85 ILE A N 1
ATOM 639 C CA . ILE A 1 85 ? 7.941 -32.188 -14.195 1 98.38 85 ILE A CA 1
ATOM 640 C C . ILE A 1 85 ? 7.457 -30.953 -14.945 1 98.38 85 ILE A C 1
ATOM 642 O O . ILE A 1 85 ? 8.242 -30.281 -15.617 1 98.38 85 ILE A O 1
ATOM 646 N N . ILE A 1 86 ? 6.176 -30.734 -14.898 1 98.19 86 ILE A N 1
ATOM 647 C CA . ILE A 1 86 ? 5.562 -29.484 -15.328 1 98.19 86 ILE A CA 1
ATOM 648 C C . ILE A 1 86 ? 5.125 -28.672 -14.117 1 98.19 86 ILE A C 1
ATOM 650 O O . ILE A 1 86 ? 4.57 -29.219 -13.156 1 98.19 86 ILE A O 1
ATOM 654 N N . THR A 1 87 ? 5.453 -27.406 -14.094 1 97.94 87 THR A N 1
ATOM 655 C CA . THR A 1 87 ? 4.906 -26.484 -13.109 1 97.94 87 THR A CA 1
ATOM 656 C C . THR A 1 87 ? 4.375 -25.219 -13.781 1 97.94 87 THR A C 1
ATOM 658 O O . THR A 1 87 ? 4.566 -25.031 -14.984 1 97.94 87 THR A O 1
ATOM 661 N N . ASP A 1 88 ? 3.561 -24.453 -13.086 1 97.19 88 ASP A N 1
ATOM 662 C CA . ASP A 1 88 ? 3.047 -23.188 -13.562 1 97.19 88 ASP A CA 1
ATOM 663 C C . ASP A 1 88 ? 3.213 -22.094 -12.508 1 97.19 88 ASP A C 1
ATOM 665 O O . ASP A 1 88 ? 3.674 -22.359 -11.398 1 97.19 88 ASP A O 1
ATOM 669 N N . ALA A 1 89 ? 2.916 -20.859 -12.945 1 96.38 89 ALA A N 1
ATOM 670 C CA . ALA A 1 89 ? 2.977 -19.734 -12.023 1 96.38 89 ALA A CA 1
ATOM 671 C C . ALA A 1 89 ? 1.638 -19 -11.961 1 96.38 89 ALA A C 1
ATOM 673 O O . ALA A 1 89 ? 1.587 -17.812 -11.664 1 96.38 89 ALA A O 1
ATOM 674 N N . VAL A 1 90 ? 0.551 -19.703 -12.281 1 94.31 90 VAL A N 1
ATOM 675 C CA . VAL A 1 90 ? -0.759 -19.078 -12.43 1 94.31 90 VAL A CA 1
ATOM 676 C C . VAL A 1 90 ? -1.304 -18.672 -11.062 1 94.31 90 VAL A C 1
ATOM 678 O O . VAL A 1 90 ? -1.092 -19.375 -10.07 1 94.31 90 VAL A O 1
ATOM 681 N N . GLY A 1 91 ? -2.072 -17.594 -11.07 1 95 91 GLY A N 1
ATOM 682 C CA . GLY A 1 91 ? -2.553 -17.016 -9.82 1 95 91 GLY A CA 1
ATOM 683 C C . GLY A 1 91 ? -3.873 -17.609 -9.367 1 95 91 GLY A C 1
ATOM 684 O O . GLY A 1 91 ? -4.441 -17.172 -8.367 1 95 91 GLY A O 1
ATOM 685 N N . ILE A 1 92 ? -4.41 -18.578 -10.062 1 95.62 92 ILE A N 1
ATOM 686 C CA . ILE A 1 92 ? -5.594 -19.359 -9.703 1 95.62 92 ILE A CA 1
ATOM 687 C C . ILE A 1 92 ? -5.367 -20.828 -10.031 1 95.62 92 ILE A C 1
ATOM 689 O O . ILE A 1 92 ? -4.711 -21.156 -11.023 1 95.62 92 ILE A O 1
ATOM 693 N N . LYS A 1 93 ? -5.938 -21.719 -9.234 1 96.12 93 LYS A N 1
ATOM 694 C CA . LYS A 1 93 ? -5.496 -23.094 -9.367 1 96.12 93 LYS A CA 1
ATOM 695 C C . LYS A 1 93 ? -6.676 -24.031 -9.656 1 96.12 93 LYS A C 1
ATOM 697 O O . LYS A 1 93 ? -6.594 -24.891 -10.523 1 96.12 93 LYS A O 1
ATOM 702 N N . SER A 1 94 ? -7.785 -23.844 -8.93 1 92.19 94 SER A N 1
ATOM 703 C CA . SER A 1 94 ? -8.875 -24.812 -8.984 1 92.19 94 SER A CA 1
ATOM 704 C C . SER A 1 94 ? -9.539 -24.828 -10.367 1 92.19 94 SER A C 1
ATOM 706 O O . SER A 1 94 ? -10.055 -25.859 -10.797 1 92.19 94 SER A O 1
ATOM 708 N N . TYR A 1 95 ? -9.445 -23.75 -11.008 1 88.31 95 TYR A N 1
ATOM 709 C CA . TYR A 1 95 ? -10.148 -23.547 -12.266 1 88.31 95 TYR A CA 1
ATOM 710 C C . TYR A 1 95 ? -9.617 -24.484 -13.344 1 88.31 95 TYR A C 1
ATOM 712 O O . TYR A 1 95 ? -10.367 -24.938 -14.219 1 88.31 95 TYR A O 1
ATOM 720 N N . PHE A 1 96 ? -8.328 -24.844 -13.305 1 87.5 96 PHE A N 1
ATOM 721 C CA . PHE A 1 96 ? -7.789 -25.547 -14.461 1 87.5 96 PHE A CA 1
ATOM 722 C C . PHE A 1 96 ? -7.035 -26.797 -14.031 1 87.5 96 PHE A C 1
ATOM 724 O O . PHE A 1 96 ? -6.758 -27.672 -14.852 1 87.5 96 PHE A O 1
ATOM 731 N N . LEU A 1 97 ? -6.742 -26.938 -12.766 1 90.69 97 LEU A N 1
ATOM 732 C CA . LEU A 1 97 ? -5.781 -27.953 -12.328 1 90.69 97 LEU A CA 1
ATOM 733 C C . LEU A 1 97 ? -6.316 -29.359 -12.57 1 90.69 97 LEU A C 1
ATOM 735 O O . LEU A 1 97 ? -5.586 -30.234 -13.047 1 90.69 97 LEU A O 1
ATOM 739 N N . GLU A 1 98 ? -7.586 -29.547 -12.297 1 88.94 98 GLU A N 1
ATOM 740 C CA . GLU A 1 98 ? -8.164 -30.875 -12.508 1 88.94 98 GLU A CA 1
ATOM 741 C C . GLU A 1 98 ? -8.102 -31.281 -13.977 1 88.94 98 GLU A C 1
ATOM 743 O O . GLU A 1 98 ? -7.746 -32.406 -14.297 1 88.94 98 GLU A O 1
ATOM 748 N N . GLU A 1 99 ? -8.461 -30.359 -14.797 1 90.94 99 GLU A N 1
ATOM 749 C CA . GLU 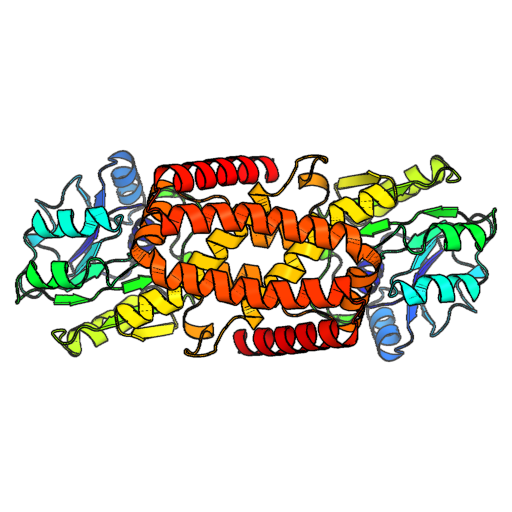A 1 99 ? -8.406 -30.641 -16.219 1 90.94 99 GLU A CA 1
ATOM 750 C C . GLU A 1 99 ? -6.973 -30.891 -16.688 1 90.94 99 GLU A C 1
ATOM 752 O O . GLU A 1 99 ? -6.715 -31.797 -17.469 1 90.94 99 GLU A O 1
ATOM 757 N N . ALA A 1 100 ? -6.043 -30.141 -16.219 1 92.44 100 ALA A N 1
ATOM 758 C CA . ALA A 1 100 ? -4.633 -30.328 -16.562 1 92.44 100 ALA A CA 1
ATOM 759 C C . ALA A 1 100 ? -4.156 -31.719 -16.188 1 92.44 100 ALA A C 1
ATOM 761 O O . ALA A 1 100 ? -3.518 -32.406 -17 1 92.44 100 ALA A O 1
ATOM 762 N N . MET A 1 101 ? -4.57 -32.156 -15.039 1 90.62 101 MET A N 1
ATOM 763 C CA . MET A 1 101 ? -4.129 -33.469 -14.531 1 90.62 101 MET A CA 1
ATOM 764 C C . MET A 1 101 ? -4.703 -34.594 -15.367 1 90.62 101 MET A C 1
ATOM 766 O O . MET A 1 101 ? -4.078 -35.656 -15.508 1 90.62 101 MET A O 1
ATOM 770 N N . THR A 1 102 ? -5.836 -34.312 -15.969 1 90.81 102 THR A N 1
ATOM 771 C CA . THR A 1 102 ? -6.504 -35.344 -16.75 1 90.81 102 THR A CA 1
ATOM 772 C C . THR A 1 102 ? -5.855 -35.5 -18.125 1 90.81 102 THR A C 1
ATOM 774 O O . THR A 1 102 ? -5.82 -36.594 -18.688 1 90.81 102 THR A O 1
ATOM 777 N N . ILE A 1 103 ? -5.309 -34.469 -18.594 1 91.88 103 ILE A N 1
ATOM 778 C CA . ILE A 1 103 ? -4.836 -34.469 -19.969 1 91.88 103 ILE A CA 1
ATOM 779 C C . ILE A 1 103 ? -3.346 -34.812 -20 1 91.88 103 ILE A C 1
ATOM 781 O O . ILE A 1 103 ? -2.826 -35.281 -21.016 1 91.88 103 ILE A O 1
ATOM 785 N N . ILE A 1 104 ? -2.631 -34.625 -18.969 1 93.62 104 ILE A N 1
ATOM 786 C CA . ILE A 1 104 ? -1.186 -34.812 -18.906 1 93.62 104 ILE A CA 1
ATOM 787 C C . ILE A 1 104 ? -0.864 -36.312 -18.812 1 93.62 104 ILE A C 1
ATOM 789 O O . ILE A 1 104 ? -1.574 -37.062 -18.156 1 93.62 104 ILE A O 1
ATOM 793 N N . ASP A 1 105 ? 0.137 -36.719 -19.578 1 94.62 105 ASP A N 1
ATOM 794 C CA . ASP A 1 105 ? 0.645 -38.094 -19.516 1 94.62 105 ASP A CA 1
ATOM 795 C C . ASP A 1 105 ? 0.92 -38.5 -18.062 1 94.62 105 ASP A C 1
ATOM 797 O O . ASP A 1 105 ? 1.559 -37.75 -17.312 1 94.62 105 ASP A O 1
ATOM 801 N N . PRO A 1 106 ? 0.42 -39.656 -17.594 1 93.31 106 PRO A N 1
ATOM 802 C CA . PRO A 1 106 ? 0.588 -40.094 -16.219 1 93.31 106 PRO A CA 1
ATOM 803 C C . PRO A 1 106 ? 2.055 -40.219 -15.812 1 93.31 106 PRO A C 1
ATOM 805 O O . PRO A 1 106 ? 2.369 -40.281 -14.617 1 93.31 106 PRO A O 1
ATOM 808 N N . GLU A 1 107 ? 2.896 -40.375 -16.812 1 95.94 107 GLU A N 1
ATOM 809 C CA . GLU A 1 107 ? 4.32 -40.469 -16.531 1 95.94 107 GLU A CA 1
ATOM 810 C C . GLU A 1 107 ? 4.977 -39.125 -16.391 1 95.94 107 GLU A C 1
ATOM 812 O O . GLU A 1 107 ? 6.191 -39 -16.203 1 95.94 107 GLU A O 1
ATOM 817 N N . VAL A 1 108 ? 4.223 -38.094 -16.531 1 97.12 108 VAL A N 1
ATOM 818 C CA . VAL A 1 108 ? 4.664 -36.719 -16.344 1 97.12 108 VAL A CA 1
ATOM 819 C C . VAL A 1 108 ? 4.035 -36.125 -15.07 1 97.12 108 VAL A C 1
ATOM 821 O O . VAL A 1 108 ? 2.842 -36.312 -14.828 1 97.12 108 VAL A O 1
ATOM 824 N N . GLU A 1 109 ? 4.848 -35.531 -14.266 1 96.56 109 GLU A N 1
ATOM 825 C CA . GLU A 1 109 ? 4.363 -34.938 -13.023 1 96.56 109 GLU A CA 1
ATOM 826 C C . GLU A 1 109 ? 3.971 -33.5 -13.219 1 96.56 109 GLU A C 1
ATOM 828 O O . GLU A 1 109 ? 4.707 -32.719 -13.852 1 96.56 109 GLU A O 1
ATOM 833 N N . PHE A 1 110 ? 2.773 -33.156 -12.789 1 96.88 110 PHE A N 1
ATOM 834 C CA . PHE A 1 110 ? 2.355 -31.75 -12.75 1 96.88 110 PHE A CA 1
ATOM 835 C C . PHE A 1 110 ? 2.275 -31.234 -11.32 1 96.88 110 PHE A C 1
ATOM 837 O O . PHE A 1 110 ? 1.409 -31.656 -10.555 1 96.88 110 PHE A O 1
ATOM 844 N N . VAL A 1 111 ? 3.203 -30.359 -10.93 1 96.81 111 VAL A N 1
ATOM 845 C CA . VAL A 1 111 ? 3.219 -29.734 -9.609 1 96.81 111 VAL A CA 1
ATOM 846 C C . VAL A 1 111 ? 3.014 -28.219 -9.75 1 96.81 111 VAL A C 1
ATOM 848 O O . VAL A 1 111 ? 3.971 -27.484 -9.977 1 96.81 111 VAL A O 1
ATOM 851 N N . SER A 1 112 ? 1.764 -27.766 -9.539 1 97 112 SER A N 1
ATOM 852 C CA . SER A 1 112 ? 1.41 -26.375 -9.75 1 97 112 SER A CA 1
ATOM 853 C C . SER A 1 112 ? 2.02 -25.484 -8.672 1 97 112 SER A C 1
ATOM 855 O O . SER A 1 112 ? 2.107 -25.875 -7.508 1 97 112 SER A O 1
ATOM 857 N N . GLY A 1 113 ? 2.508 -24.312 -9.086 1 97.44 113 GLY A N 1
ATOM 858 C CA . GLY A 1 113 ? 3.125 -23.359 -8.18 1 97.44 113 GLY A CA 1
ATOM 859 C C . GLY A 1 113 ? 2.611 -21.938 -8.367 1 97.44 113 GLY A C 1
ATOM 860 O O . GLY A 1 113 ? 1.958 -21.641 -9.367 1 97.44 113 GLY A O 1
ATOM 861 N N . HIS A 1 114 ? 2.846 -21.125 -7.375 1 97.56 114 HIS A N 1
ATOM 862 C CA . HIS A 1 114 ? 2.475 -19.703 -7.41 1 97.56 114 HIS A CA 1
ATOM 863 C C . HIS A 1 114 ? 3.504 -18.844 -6.68 1 97.56 114 HIS A C 1
ATOM 865 O O . HIS A 1 114 ? 3.459 -18.719 -5.453 1 97.56 114 HIS A O 1
ATOM 871 N N . PRO A 1 115 ? 4.43 -18.25 -7.473 1 97 115 PRO A N 1
ATOM 872 C CA . PRO A 1 115 ? 5.293 -17.266 -6.824 1 97 115 PRO A CA 1
ATOM 873 C C . PRO A 1 115 ? 4.527 -16.031 -6.344 1 97 115 PRO A C 1
ATOM 875 O O . PRO A 1 115 ? 3.885 -15.352 -7.145 1 97 115 PRO A O 1
ATOM 878 N N . MET A 1 116 ? 4.574 -15.781 -5.074 1 94.5 116 MET A N 1
ATOM 879 C CA . MET A 1 116 ? 3.916 -14.609 -4.504 1 94.5 116 MET A CA 1
ATOM 880 C C . MET A 1 116 ? 4.789 -13.367 -4.656 1 94.5 116 MET A C 1
ATOM 882 O O . MET A 1 116 ? 5.043 -12.664 -3.682 1 94.5 116 MET A O 1
ATOM 886 N N . ALA A 1 117 ? 5.215 -13.227 -5.797 1 89 117 ALA A N 1
ATOM 887 C CA . ALA A 1 117 ? 6.129 -12.164 -6.199 1 89 117 ALA A CA 1
ATOM 888 C C . ALA A 1 117 ? 5.82 -11.68 -7.613 1 89 117 ALA A C 1
ATOM 890 O O . ALA A 1 117 ? 5.387 -12.469 -8.461 1 89 117 ALA A O 1
ATOM 891 N N . GLY A 1 118 ? 5.965 -10.5 -7.871 1 81.94 118 GLY A N 1
ATOM 892 C CA . GLY A 1 118 ? 5.734 -9.898 -9.172 1 81.94 118 GLY A CA 1
ATOM 893 C C . GLY A 1 118 ? 5.73 -8.375 -9.141 1 81.94 118 GLY A C 1
ATOM 894 O O . GLY A 1 118 ? 6.047 -7.777 -8.109 1 81.94 118 GLY A O 1
ATOM 895 N N . ARG A 1 119 ? 5.543 -7.824 -10.414 1 80.44 119 ARG A N 1
ATOM 896 C CA . ARG A 1 119 ? 5.469 -6.375 -10.57 1 80.44 119 ARG A CA 1
ATOM 897 C C . ARG A 1 119 ? 4.301 -5.977 -11.461 1 80.44 119 ARG A C 1
ATOM 899 O O . ARG A 1 119 ? 3.783 -6.805 -12.219 1 80.44 119 ARG A O 1
ATOM 906 N N . GLU A 1 120 ? 3.83 -4.828 -11.336 1 81.44 120 GLU A N 1
ATOM 907 C CA . GLU A 1 120 ? 2.689 -4.309 -12.078 1 81.44 120 GLU A CA 1
ATOM 908 C C . GLU A 1 120 ? 3.07 -3.994 -13.523 1 81.44 120 GLU A C 1
ATOM 910 O O . GLU A 1 120 ? 2.197 -3.857 -14.391 1 81.44 120 GLU A O 1
ATOM 915 N N . LYS A 1 121 ? 4.25 -4.102 -13.852 1 81.31 121 LYS A N 1
ATOM 916 C CA . LYS A 1 121 ? 4.695 -3.838 -15.219 1 81.31 121 LYS A CA 1
ATOM 917 C C . LYS A 1 121 ? 4.613 -5.098 -16.078 1 81.31 121 LYS A C 1
ATOM 919 O O . LYS A 1 121 ? 4.309 -6.18 -15.57 1 81.31 121 LYS A O 1
ATOM 924 N N . LYS A 1 122 ? 4.719 -4.91 -17.375 1 86.5 122 LYS A N 1
ATOM 925 C CA . LYS A 1 122 ? 4.598 -6.043 -18.297 1 86.5 122 LYS A CA 1
ATOM 926 C C . LYS A 1 122 ? 5.871 -6.219 -19.125 1 86.5 122 LYS A C 1
ATOM 928 O O . LYS A 1 122 ? 6.473 -5.234 -19.562 1 86.5 122 LYS A O 1
ATOM 933 N N . GLY A 1 123 ? 6.145 -7.496 -19.281 1 91.81 123 GLY A N 1
ATOM 934 C CA . GLY A 1 123 ? 7.191 -7.801 -20.234 1 91.81 123 GLY A CA 1
ATOM 935 C C . GLY A 1 123 ? 8.508 -8.172 -19.594 1 91.81 123 GLY A C 1
ATOM 936 O O . GLY A 1 123 ? 8.734 -7.883 -18.422 1 91.81 123 GLY A O 1
ATOM 937 N N . TYR A 1 124 ? 9.336 -8.703 -20.422 1 96.19 124 TYR A N 1
ATOM 938 C CA . TYR A 1 124 ? 10.633 -9.242 -20.016 1 96.19 124 TYR A CA 1
ATOM 939 C C . TYR A 1 124 ? 11.523 -8.141 -19.469 1 96.19 124 TYR A C 1
ATOM 941 O O . TYR A 1 124 ? 12.312 -8.375 -18.547 1 96.19 124 TYR A O 1
ATOM 949 N N . GLY A 1 125 ? 11.336 -6.957 -20.031 1 93.56 125 GLY A N 1
ATOM 950 C CA . GLY A 1 125 ? 12.188 -5.844 -19.656 1 93.56 125 GLY A CA 1
ATOM 951 C C . GLY A 1 125 ? 12.055 -5.465 -18.188 1 93.56 125 GLY A C 1
ATOM 952 O O . GLY A 1 125 ? 12.953 -4.836 -17.625 1 93.56 125 GLY A O 1
ATOM 953 N N . TYR A 1 126 ? 11.016 -5.875 -17.547 1 92.81 126 TYR A N 1
ATOM 954 C CA . TYR A 1 126 ? 10.781 -5.523 -16.156 1 92.81 126 TYR A CA 1
ATOM 955 C C . TYR A 1 126 ? 11.023 -6.719 -15.242 1 92.81 126 TYR A C 1
ATOM 957 O O . TYR A 1 126 ? 10.805 -6.637 -14.031 1 92.81 126 TYR A O 1
ATOM 965 N N . ALA A 1 127 ? 11.477 -7.77 -15.797 1 95.75 127 ALA A N 1
ATOM 966 C CA . ALA A 1 127 ? 11.758 -8.977 -15.023 1 95.75 127 ALA A CA 1
ATOM 967 C C . ALA A 1 127 ? 13.047 -8.82 -14.219 1 95.75 127 ALA A C 1
ATOM 969 O O . ALA A 1 127 ? 13.984 -8.148 -14.656 1 95.75 127 ALA A O 1
ATOM 970 N N . SER A 1 128 ? 13.094 -9.398 -13.039 1 96.25 128 SER A N 1
ATOM 971 C CA . SER A 1 128 ? 14.258 -9.391 -12.164 1 96.25 128 SER A CA 1
ATOM 972 C C . SER A 1 128 ? 14.242 -10.578 -11.211 1 96.25 128 SER A C 1
ATOM 974 O O . SER A 1 128 ? 13.211 -10.883 -10.609 1 96.25 128 SER A O 1
ATOM 976 N N . LYS A 1 129 ? 15.43 -11.188 -11.078 1 94.69 129 LYS A N 1
ATOM 977 C CA . LYS A 1 129 ? 15.523 -12.297 -10.141 1 94.69 129 LYS A CA 1
ATOM 978 C C . LYS A 1 129 ? 15.328 -11.82 -8.703 1 94.69 129 LYS A C 1
ATOM 980 O O . LYS A 1 129 ? 15.016 -12.609 -7.812 1 94.69 129 LYS A O 1
ATOM 985 N N . GLU A 1 130 ? 15.492 -10.531 -8.461 1 95.12 130 GLU A N 1
ATOM 986 C CA . GLU A 1 130 ? 15.414 -9.953 -7.121 1 95.12 130 GLU A CA 1
ATOM 987 C C . GLU A 1 130 ? 14 -10.062 -6.551 1 95.12 130 GLU A C 1
ATOM 989 O O . GLU A 1 130 ? 13.82 -10.086 -5.332 1 95.12 130 GLU A O 1
ATOM 994 N N . VAL A 1 131 ? 13.031 -10.211 -7.414 1 92.75 131 VAL A N 1
ATOM 995 C CA . VAL A 1 131 ? 11.648 -10.227 -6.953 1 92.75 131 VAL A CA 1
ATOM 996 C C . VAL A 1 131 ? 11.383 -11.516 -6.184 1 92.75 131 VAL A C 1
ATOM 998 O O . VAL A 1 131 ? 10.445 -11.586 -5.383 1 92.75 131 VAL A O 1
ATOM 1001 N N . PHE A 1 132 ? 12.172 -12.555 -6.449 1 95.56 132 PHE A N 1
ATOM 1002 C CA . PHE A 1 132 ? 11.953 -13.852 -5.809 1 95.56 132 PHE A CA 1
ATOM 1003 C C . PHE A 1 132 ? 12.617 -13.891 -4.434 1 95.56 132 PHE A C 1
ATOM 1005 O O . PHE A 1 132 ? 12.266 -14.719 -3.594 1 95.56 132 PHE A O 1
ATOM 1012 N N . LYS A 1 133 ? 13.547 -13 -4.203 1 94.88 133 LYS A N 1
ATOM 1013 C CA . LYS A 1 133 ? 14.32 -13.031 -2.965 1 94.88 133 LYS A CA 1
ATOM 1014 C C . LYS A 1 133 ? 13.414 -12.82 -1.753 1 94.88 133 LYS A C 1
ATOM 1016 O O . LYS A 1 133 ? 12.773 -11.773 -1.628 1 94.88 133 LYS A O 1
ATOM 1021 N N . ASN A 1 134 ? 13.273 -13.812 -0.9 1 92.19 134 ASN A N 1
ATOM 1022 C CA . ASN A 1 134 ? 12.555 -13.828 0.371 1 92.19 134 ASN A CA 1
ATOM 1023 C C . ASN A 1 134 ? 11.047 -13.773 0.163 1 92.19 134 ASN A C 1
ATOM 1025 O O . ASN A 1 134 ? 10.297 -13.5 1.101 1 92.19 134 ASN A O 1
ATOM 1029 N N . ALA A 1 135 ? 10.656 -14.016 -1.043 1 94.25 135 ALA A N 1
ATOM 1030 C CA . ALA A 1 135 ? 9.227 -14.047 -1.32 1 94.25 135 ALA A CA 1
ATOM 1031 C C . ALA A 1 135 ? 8.617 -15.398 -0.938 1 94.25 135 ALA A C 1
ATOM 1033 O O . ALA A 1 135 ? 9.344 -16.391 -0.787 1 94.25 135 ALA A O 1
ATOM 1034 N N . ASN A 1 136 ? 7.367 -15.398 -0.714 1 95.19 136 ASN A N 1
ATOM 1035 C CA . ASN A 1 136 ? 6.629 -16.625 -0.483 1 95.19 136 ASN A CA 1
ATOM 1036 C C . ASN A 1 136 ? 6.352 -17.375 -1.788 1 95.19 136 ASN A C 1
ATOM 1038 O O . ASN A 1 136 ? 6.254 -16.75 -2.85 1 95.19 136 ASN A O 1
ATOM 1042 N N . TYR A 1 137 ? 6.332 -18.672 -1.717 1 97.44 137 TYR A N 1
ATOM 1043 C CA . TYR A 1 137 ? 5.953 -19.547 -2.812 1 97.44 137 TYR A CA 1
ATOM 1044 C C . TYR A 1 137 ? 4.934 -20.594 -2.354 1 97.44 137 TYR A C 1
ATOM 1046 O O . TYR A 1 137 ? 5.066 -21.156 -1.271 1 97.44 137 TYR A O 1
ATOM 1054 N N . ILE A 1 138 ? 3.896 -20.734 -3.135 1 97.75 138 ILE A N 1
ATOM 1055 C CA . ILE A 1 138 ? 2.879 -21.719 -2.793 1 97.75 138 ILE A CA 1
ATOM 1056 C C . ILE A 1 138 ? 2.941 -22.891 -3.777 1 97.75 138 ILE A C 1
ATOM 1058 O O . ILE A 1 138 ? 2.926 -22.688 -4.992 1 97.75 138 ILE A O 1
ATOM 1062 N N . LEU A 1 139 ? 3.092 -24.062 -3.268 1 97.5 139 LEU A N 1
ATOM 1063 C CA . LEU A 1 139 ? 3.014 -25.297 -4.051 1 97.5 139 LEU A CA 1
ATOM 1064 C C . LEU A 1 139 ? 1.671 -25.984 -3.84 1 97.5 139 LEU A C 1
ATOM 1066 O O . LEU A 1 139 ? 1.185 -26.078 -2.709 1 97.5 139 LEU A O 1
ATOM 1070 N N . ILE A 1 140 ? 1.1 -26.375 -4.918 1 97.31 140 ILE A N 1
ATOM 1071 C CA . ILE A 1 140 ? -0.175 -27.078 -4.84 1 97.31 140 ILE A CA 1
ATOM 1072 C C . ILE A 1 140 ? 0.067 -28.594 -4.855 1 97.31 140 ILE A C 1
ATOM 1074 O O . ILE A 1 140 ? 0.688 -29.109 -5.781 1 97.31 140 ILE A O 1
ATOM 1078 N N . GLU A 1 141 ? -0.377 -29.156 -3.871 1 93.31 141 GLU A N 1
ATOM 1079 C CA . GLU A 1 141 ? -0.273 -30.625 -3.818 1 93.31 141 GLU A CA 1
ATOM 1080 C C . GLU A 1 141 ? -1.567 -31.281 -4.277 1 93.31 141 GLU A C 1
ATOM 1082 O O . GLU A 1 141 ? -2.65 -30.938 -3.793 1 93.31 141 GLU A O 1
ATOM 1087 N N . HIS A 1 142 ? -1.447 -32.125 -5.23 1 89.19 142 HIS A N 1
ATOM 1088 C CA . HIS A 1 142 ? -2.531 -32.969 -5.691 1 89.19 142 HIS A CA 1
ATOM 1089 C C . HIS A 1 142 ? -2.344 -34.406 -5.207 1 89.19 142 HIS A C 1
ATOM 1091 O O . HIS A 1 142 ? -1.212 -34.875 -5.035 1 89.19 142 HIS A O 1
ATOM 1097 N N . PRO A 1 143 ? -3.473 -35.125 -4.996 1 88.44 143 PRO A N 1
ATOM 1098 C CA . PRO A 1 143 ? -3.375 -36.469 -4.438 1 88.44 143 PRO A CA 1
ATOM 1099 C C . PRO A 1 143 ? -2.506 -37.406 -5.285 1 88.44 143 PRO A C 1
ATOM 1101 O O . PRO A 1 143 ? -1.897 -38.344 -4.758 1 88.44 143 PRO A O 1
ATOM 1104 N N . VAL A 1 144 ? -2.379 -37.156 -6.535 1 89.81 144 VAL A N 1
ATOM 1105 C CA . VAL A 1 144 ? -1.685 -38.094 -7.43 1 89.81 144 VAL A CA 1
ATOM 1106 C C . VAL A 1 144 ? -0.205 -37.719 -7.504 1 89.81 144 VAL A C 1
ATOM 1108 O O . VAL A 1 144 ? 0.592 -38.438 -8.109 1 89.81 144 VAL A O 1
ATOM 1111 N N . ASN A 1 145 ? 0.203 -36.656 -6.918 1 93.62 145 ASN A N 1
ATOM 1112 C CA . ASN A 1 145 ? 1.6 -36.219 -6.969 1 93.62 145 ASN A CA 1
ATOM 1113 C C . ASN A 1 145 ? 2.502 -37.188 -6.203 1 93.62 145 ASN A C 1
ATOM 1115 O O . ASN A 1 145 ? 2.139 -37.656 -5.125 1 93.62 145 ASN A O 1
ATOM 1119 N N . GLN A 1 146 ? 3.602 -37.438 -6.766 1 94.69 146 GLN A N 1
ATOM 1120 C CA . GLN A 1 146 ? 4.637 -38.156 -6.016 1 94.69 146 GLN A CA 1
ATOM 1121 C C . GLN A 1 146 ? 5.277 -37.219 -4.973 1 94.69 146 GLN A C 1
ATOM 1123 O O . GLN A 1 146 ? 5.633 -36.094 -5.273 1 94.69 146 GLN A O 1
ATOM 1128 N N . LYS A 1 147 ? 5.469 -37.781 -3.793 1 95.12 147 LYS A N 1
ATOM 1129 C CA . LYS A 1 147 ? 6.043 -37 -2.701 1 95.12 147 LYS A CA 1
ATOM 1130 C C . LYS A 1 147 ? 7.43 -36.469 -3.068 1 95.12 147 LYS A C 1
ATOM 1132 O O . LYS A 1 147 ? 7.801 -35.344 -2.697 1 95.12 147 LYS A O 1
ATOM 1137 N N . GLU A 1 148 ? 8.102 -37.281 -3.77 1 96.19 148 GLU A N 1
ATOM 1138 C CA . GLU A 1 148 ? 9.461 -36.906 -4.164 1 96.19 148 GLU A CA 1
ATOM 1139 C C . GLU A 1 148 ? 9.461 -35.688 -5.086 1 96.19 148 GLU A C 1
ATOM 1141 O O . GLU A 1 148 ? 10.383 -34.875 -5.047 1 96.19 148 GLU A O 1
ATOM 1146 N N . CYS A 1 149 ? 8.492 -35.594 -5.914 1 96.38 149 CYS A N 1
ATOM 1147 C CA . CYS A 1 149 ? 8.398 -34.469 -6.84 1 96.38 149 CYS A CA 1
ATOM 1148 C C . CYS A 1 149 ? 8.047 -33.188 -6.102 1 96.38 149 CYS A C 1
ATOM 1150 O O . CYS A 1 149 ? 8.562 -32.125 -6.438 1 96.38 149 CYS A O 1
ATOM 1152 N N . ILE A 1 150 ? 7.211 -33.344 -5.102 1 96.75 150 ILE A N 1
ATOM 1153 C CA . ILE A 1 150 ? 6.871 -32.188 -4.27 1 96.75 150 ILE A CA 1
ATOM 1154 C C . ILE A 1 150 ? 8.117 -31.703 -3.531 1 96.75 150 ILE A C 1
ATOM 1156 O O . ILE A 1 150 ? 8.414 -30.5 -3.527 1 96.75 150 ILE A O 1
ATOM 1160 N N . SER A 1 151 ? 8.828 -32.594 -2.982 1 97 151 SER A N 1
ATOM 1161 C CA . SER A 1 151 ? 10.062 -32.281 -2.268 1 97 151 SER A CA 1
ATOM 1162 C C . SER A 1 151 ? 11.086 -31.641 -3.201 1 97 151 SER A C 1
ATOM 1164 O O . SER A 1 151 ? 11.781 -30.688 -2.818 1 97 151 SER A O 1
ATOM 1166 N N . PHE A 1 152 ? 11.133 -32.219 -4.328 1 97.69 152 PHE A N 1
ATOM 1167 C CA . PHE A 1 152 ? 12.047 -31.672 -5.324 1 97.69 152 PHE A CA 1
ATOM 1168 C C . PHE A 1 152 ? 11.695 -30.219 -5.621 1 97.69 152 PHE A C 1
ATOM 1170 O O . PHE A 1 152 ? 12.578 -29.359 -5.633 1 97.69 152 PHE A O 1
ATOM 1177 N N . MET A 1 153 ? 10.422 -29.938 -5.859 1 98.06 153 MET A N 1
ATOM 1178 C CA . MET A 1 153 ? 9.992 -28.578 -6.207 1 98.06 153 MET A CA 1
ATOM 1179 C C . MET A 1 153 ? 10.25 -27.625 -5.059 1 98.06 153 MET A C 1
ATOM 1181 O O . MET A 1 153 ? 10.641 -26.469 -5.285 1 98.06 153 MET A O 1
ATOM 1185 N N . GLU A 1 154 ? 10.023 -28.031 -3.857 1 97.19 154 GLU A N 1
ATOM 1186 C CA . GLU A 1 154 ? 10.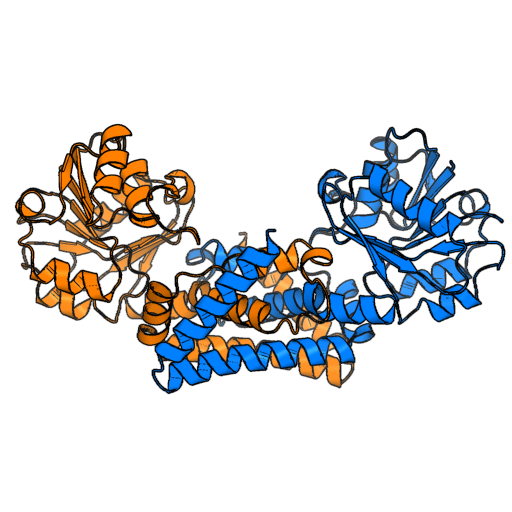297 -27.203 -2.686 1 97.19 154 GLU A CA 1
ATOM 1187 C C . GLU A 1 154 ? 11.758 -26.781 -2.65 1 97.19 154 GLU A C 1
ATOM 1189 O O . GLU A 1 154 ? 12.062 -25.594 -2.451 1 97.19 154 GLU A O 1
ATOM 1194 N N . ARG A 1 155 ? 12.641 -27.734 -2.861 1 96.94 155 ARG A N 1
ATOM 1195 C CA . ARG A 1 155 ? 14.07 -27.438 -2.867 1 96.94 155 ARG A CA 1
ATOM 1196 C C . ARG A 1 155 ? 14.445 -26.562 -4.059 1 96.94 155 ARG A C 1
ATOM 1198 O O . ARG A 1 155 ? 15.227 -25.625 -3.918 1 96.94 155 ARG A O 1
ATOM 1205 N N . PHE A 1 156 ? 13.891 -26.938 -5.152 1 97.94 156 PHE A N 1
ATOM 1206 C CA . PHE A 1 156 ? 14.195 -26.234 -6.395 1 97.94 156 PHE A CA 1
ATOM 1207 C C . PHE A 1 156 ? 13.867 -24.75 -6.273 1 97.94 156 PHE A C 1
ATOM 1209 O O . PHE A 1 156 ? 14.719 -23.891 -6.562 1 97.94 156 PHE A O 1
ATOM 1216 N N . VAL A 1 157 ? 12.664 -24.375 -5.777 1 97.5 157 VAL A N 1
ATOM 1217 C CA . VAL A 1 157 ? 12.273 -22.969 -5.707 1 97.5 157 VAL A CA 1
ATOM 1218 C C . VAL A 1 157 ? 13.078 -22.266 -4.621 1 97.5 157 VAL A C 1
ATOM 1220 O O . VAL A 1 157 ? 13.344 -21.062 -4.719 1 97.5 157 VAL A O 1
ATOM 1223 N N . GLY A 1 158 ? 13.453 -23 -3.639 1 96.75 158 GLY A N 1
ATOM 1224 C CA . GLY A 1 158 ? 14.367 -22.453 -2.65 1 96.75 158 GLY A CA 1
ATOM 1225 C C . GLY A 1 158 ? 15.664 -21.938 -3.252 1 96.75 158 GLY A C 1
ATOM 1226 O O . GLY A 1 158 ? 16.172 -20.891 -2.836 1 96.75 158 GLY A O 1
ATOM 1227 N N . THR A 1 159 ? 16.203 -22.672 -4.211 1 96.5 159 THR A N 1
ATOM 1228 C CA . THR A 1 159 ? 17.453 -22.281 -4.844 1 96.5 159 THR A CA 1
ATOM 1229 C C . THR A 1 159 ? 17.266 -20.984 -5.645 1 96.5 159 THR A C 1
ATOM 1231 O O . THR A 1 159 ? 18.25 -20.328 -6.004 1 96.5 159 THR A O 1
ATOM 1234 N N . LEU A 1 160 ? 16.016 -20.656 -5.992 1 97.06 160 LEU A N 1
ATOM 1235 C CA . LEU A 1 160 ? 15.742 -19.469 -6.785 1 97.06 160 LEU A CA 1
ATOM 1236 C C . LEU A 1 160 ? 15.586 -18.25 -5.891 1 97.06 160 LEU A C 1
ATOM 1238 O O . LEU A 1 160 ? 15.461 -17.125 -6.387 1 97.06 160 LEU A O 1
ATOM 1242 N N . GLY A 1 161 ? 15.477 -18.422 -4.578 1 95.5 161 GLY A N 1
ATOM 1243 C CA . GLY A 1 161 ? 15.453 -17.297 -3.666 1 95.5 161 GLY A CA 1
ATOM 1244 C C . GLY A 1 161 ? 14.242 -17.297 -2.752 1 95.5 161 GLY A C 1
ATOM 1245 O O . GLY A 1 161 ? 14.195 -16.547 -1.777 1 95.5 161 GLY A O 1
ATOM 1246 N N . PHE A 1 162 ? 13.297 -18.219 -3.035 1 95.25 162 PHE A N 1
ATOM 1247 C CA . PHE A 1 162 ? 12.086 -18.266 -2.219 1 95.25 162 PHE A CA 1
ATOM 1248 C C . PHE A 1 162 ? 12.375 -18.875 -0.855 1 95.25 162 PHE A C 1
ATOM 1250 O O . PHE A 1 162 ? 12.852 -20.016 -0.768 1 95.25 162 PHE A O 1
ATOM 1257 N N . LYS A 1 163 ? 12.102 -18.156 0.18 1 88 163 LYS A N 1
ATOM 1258 C CA . LYS A 1 163 ? 12.5 -18.609 1.508 1 88 163 LYS A CA 1
ATOM 1259 C C . LYS A 1 163 ? 11.352 -19.312 2.215 1 88 163 LYS A C 1
ATOM 1261 O O . LYS A 1 163 ? 11.57 -20.125 3.127 1 88 163 LYS A O 1
ATOM 1266 N N . SER A 1 164 ? 10.133 -19 1.855 1 92.69 164 SER A N 1
ATOM 1267 C CA . SER A 1 164 ? 8.953 -19.609 2.471 1 92.69 164 SER A CA 1
ATOM 1268 C C . SER A 1 164 ? 8.094 -20.328 1.435 1 92.69 164 SER A C 1
ATOM 1270 O O . SER A 1 164 ? 7.461 -19.688 0.596 1 92.69 164 SER A O 1
ATOM 1272 N N . VAL A 1 165 ? 8.172 -21.641 1.495 1 95.56 165 VAL A N 1
ATOM 1273 C CA . VAL A 1 165 ? 7.383 -22.453 0.584 1 95.56 165 VAL A CA 1
ATOM 1274 C C . VAL A 1 165 ? 6.273 -23.172 1.357 1 95.56 165 VAL A C 1
ATOM 1276 O O . VAL A 1 165 ? 6.543 -23.859 2.342 1 95.56 165 VAL A O 1
ATOM 1279 N N . LYS A 1 166 ? 5.086 -22.922 1.001 1 96.44 166 LYS A N 1
ATOM 1280 C CA . LYS A 1 166 ? 3.936 -23.547 1.642 1 96.44 166 LYS A CA 1
ATOM 1281 C C . LYS A 1 166 ? 3.195 -24.469 0.666 1 96.44 166 LYS A C 1
ATOM 1283 O O . LYS A 1 166 ? 3.109 -24.156 -0.527 1 96.44 166 LYS A O 1
ATOM 1288 N N . ILE A 1 167 ? 2.715 -25.578 1.21 1 96.62 167 ILE A N 1
ATOM 1289 C CA . ILE A 1 167 ? 1.976 -26.531 0.406 1 96.62 167 ILE A CA 1
ATOM 1290 C C . ILE A 1 167 ? 0.496 -26.5 0.781 1 96.62 167 ILE A C 1
ATOM 1292 O O . ILE A 1 167 ? 0.149 -26.484 1.965 1 96.62 167 ILE A O 1
ATOM 1296 N N . MET A 1 168 ? -0.334 -26.406 -0.217 1 95.88 168 MET A N 1
ATOM 1297 C CA . MET A 1 168 ? -1.765 -26.391 0.078 1 95.88 168 MET A CA 1
ATOM 1298 C C . MET A 1 168 ? -2.562 -26.969 -1.087 1 95.88 168 MET A C 1
ATOM 1300 O O . MET A 1 168 ? -1.988 -27.375 -2.1 1 95.88 168 MET A O 1
ATOM 1304 N N . SER A 1 169 ? -3.904 -27.156 -0.861 1 95.38 169 SER A N 1
ATOM 1305 C CA . SER A 1 169 ? -4.809 -27.594 -1.92 1 95.38 169 SER A CA 1
ATOM 1306 C C . SER A 1 169 ? -5.137 -26.438 -2.871 1 95.38 169 SER A C 1
ATOM 1308 O O . SER A 1 169 ? -4.941 -25.266 -2.531 1 95.38 169 SER A O 1
ATOM 1310 N N . PRO A 1 170 ? -5.617 -26.766 -4.059 1 96 170 PRO A N 1
ATOM 1311 C CA . PRO A 1 170 ? -6.02 -25.703 -4.996 1 96 170 PRO A CA 1
ATOM 1312 C C . PRO A 1 170 ? -7.125 -24.812 -4.438 1 96 170 PRO A C 1
ATOM 1314 O O . PRO A 1 170 ? -7.117 -23.609 -4.664 1 96 170 PRO A O 1
ATOM 1317 N N . GLN A 1 171 ? -8.094 -25.406 -3.711 1 96.06 171 GLN A N 1
ATOM 1318 C CA . GLN A 1 171 ? -9.203 -24.641 -3.152 1 96.06 171 GLN A CA 1
ATOM 1319 C C . GLN A 1 171 ? -8.734 -23.703 -2.053 1 96.06 171 GLN A C 1
ATOM 1321 O O . GLN A 1 171 ? -9.133 -22.531 -2.012 1 96.06 171 GLN A O 1
ATOM 1326 N N . ALA A 1 172 ? -7.875 -24.219 -1.187 1 97.12 172 ALA A N 1
ATOM 1327 C CA . ALA A 1 172 ? -7.32 -23.375 -0.125 1 97.12 172 ALA A CA 1
ATOM 1328 C C . ALA A 1 172 ? -6.508 -22.219 -0.704 1 97.12 172 ALA A C 1
ATOM 1330 O O . ALA A 1 172 ? -6.598 -21.094 -0.226 1 97.12 172 ALA A O 1
ATOM 1331 N N . HIS A 1 173 ? -5.738 -22.562 -1.737 1 97.75 173 HIS A N 1
ATOM 1332 C CA . HIS A 1 173 ? -4.973 -21.531 -2.441 1 97.75 173 HIS A CA 1
ATOM 1333 C C . HIS A 1 173 ? -5.879 -20.422 -2.959 1 97.75 173 HIS A C 1
ATOM 1335 O O . HIS A 1 173 ? -5.648 -19.25 -2.678 1 97.75 173 HIS A O 1
ATOM 1341 N N . ASP A 1 174 ? -6.906 -20.797 -3.705 1 97.94 174 ASP A N 1
ATOM 1342 C CA . ASP A 1 174 ? -7.781 -19.812 -4.332 1 97.94 174 ASP A CA 1
ATOM 1343 C C . ASP A 1 174 ? -8.508 -18.969 -3.281 1 97.94 174 ASP A C 1
ATOM 1345 O O . ASP A 1 174 ? -8.742 -17.781 -3.486 1 97.94 174 ASP A O 1
ATOM 1349 N N . GLU A 1 175 ? -8.82 -19.578 -2.166 1 98.31 175 GLU A N 1
ATOM 1350 C CA . GLU A 1 175 ? -9.469 -18.859 -1.071 1 98.31 175 GLU A CA 1
ATOM 1351 C C . GLU A 1 175 ? -8.539 -17.797 -0.475 1 98.31 175 GLU A C 1
ATOM 1353 O O . GLU A 1 175 ? -8.906 -16.625 -0.386 1 98.31 175 GLU A O 1
ATOM 1358 N N . ILE A 1 176 ? -7.328 -18.156 -0.136 1 98.19 176 ILE A N 1
ATOM 1359 C CA . ILE A 1 176 ? -6.438 -17.25 0.565 1 98.19 176 ILE A CA 1
ATOM 1360 C C . ILE A 1 176 ? -5.949 -16.156 -0.398 1 98.19 176 ILE A C 1
ATOM 1362 O O . ILE A 1 176 ? -5.77 -15.008 -0.006 1 98.19 176 ILE A O 1
ATOM 1366 N N . ILE A 1 177 ? -5.828 -16.484 -1.69 1 97.88 177 ILE A N 1
ATOM 1367 C CA . ILE A 1 177 ? -5.324 -15.531 -2.668 1 97.88 177 ILE A CA 1
ATOM 1368 C C . ILE A 1 177 ? -6.398 -14.484 -2.961 1 97.88 177 ILE A C 1
ATOM 1370 O O . ILE A 1 177 ? -6.082 -13.328 -3.264 1 97.88 177 ILE A O 1
ATOM 1374 N N . SER A 1 178 ? -7.703 -14.898 -2.854 1 98.5 178 SER A N 1
ATOM 1375 C CA . SER A 1 178 ? -8.773 -13.922 -3.004 1 98.5 178 SER A CA 1
ATOM 1376 C C . SER A 1 178 ? -8.633 -12.781 -2.002 1 98.5 178 SER A C 1
ATOM 1378 O O . SER A 1 178 ? -8.945 -11.633 -2.312 1 98.5 178 SER A O 1
ATOM 1380 N N . PHE A 1 179 ? -8.078 -13.102 -0.865 1 98.62 179 PHE A N 1
ATOM 1381 C CA . PHE A 1 179 ? -7.969 -12.164 0.243 1 98.62 179 PHE A CA 1
ATOM 1382 C C . PHE A 1 179 ? -6.637 -11.422 0.198 1 98.62 179 PHE A C 1
ATOM 1384 O O . PHE A 1 179 ? -6.594 -10.195 0.326 1 98.62 179 PHE A O 1
ATOM 1391 N N . THR A 1 180 ? -5.547 -12.094 -0.06 1 97.81 180 THR A N 1
ATOM 1392 C CA . THR A 1 180 ? -4.219 -11.516 0.129 1 97.81 180 THR A CA 1
ATOM 1393 C C . THR A 1 180 ? -3.727 -10.859 -1.157 1 97.81 180 THR A C 1
ATOM 1395 O O . THR A 1 180 ? -2.777 -10.078 -1.135 1 97.81 180 THR A O 1
ATOM 1398 N N . SER A 1 181 ? -4.348 -11.133 -2.234 1 97.69 181 SER A N 1
ATOM 1399 C CA . SER A 1 181 ? -3.859 -10.602 -3.504 1 97.69 181 SER A CA 1
ATOM 1400 C C . SER A 1 181 ? -4.98 -9.93 -4.293 1 97.69 181 SER A C 1
ATOM 1402 O O . SER A 1 181 ? -4.906 -8.742 -4.598 1 97.69 181 SER A O 1
ATOM 1404 N N . GLN A 1 182 ? -6.07 -10.672 -4.531 1 98.44 182 GLN A N 1
ATOM 1405 C CA . GLN A 1 182 ? -7.109 -10.148 -5.414 1 98.44 182 GLN A CA 1
ATOM 1406 C C . GLN A 1 182 ? -7.855 -8.992 -4.762 1 98.44 182 GLN A C 1
ATOM 1408 O O . GLN A 1 182 ? -8.102 -7.965 -5.402 1 98.44 182 GLN A O 1
ATOM 1413 N N . LEU A 1 183 ? -8.219 -9.109 -3.48 1 98.88 183 LEU A N 1
ATOM 1414 C CA . LEU A 1 183 ? -8.898 -8.039 -2.77 1 98.88 183 LEU A CA 1
ATOM 1415 C C . LEU A 1 183 ? -8.039 -6.777 -2.736 1 98.88 183 LEU A C 1
ATOM 1417 O O . LEU A 1 183 ? -8.531 -5.68 -3.014 1 98.88 183 LEU A O 1
ATOM 1421 N N . PRO A 1 184 ? -6.73 -6.887 -2.438 1 98.69 184 PRO A N 1
ATOM 1422 C CA . PRO A 1 184 ? -5.879 -5.695 -2.486 1 98.69 184 PRO A CA 1
ATOM 1423 C C . PRO A 1 184 ? -5.918 -5 -3.844 1 98.69 184 PRO A C 1
ATOM 1425 O O . PRO A 1 184 ? -5.969 -3.768 -3.908 1 98.69 184 PRO A O 1
ATOM 1428 N N . HIS A 1 185 ? -5.898 -5.738 -4.949 1 98.69 185 HIS A N 1
ATOM 1429 C CA . HIS A 1 185 ? -5.973 -5.137 -6.277 1 98.69 185 HIS A CA 1
ATOM 1430 C C . HIS A 1 185 ? -7.328 -4.48 -6.512 1 98.69 185 HIS A C 1
ATOM 1432 O O . HIS A 1 185 ? -7.406 -3.391 -7.078 1 98.69 185 HIS A O 1
ATOM 1438 N N . ALA A 1 186 ? -8.406 -5.137 -6.043 1 98.94 186 ALA A N 1
ATOM 1439 C CA . ALA A 1 186 ? -9.734 -4.547 -6.148 1 98.94 186 ALA A CA 1
ATOM 1440 C C . ALA A 1 186 ? -9.812 -3.225 -5.391 1 98.94 186 ALA A C 1
ATOM 1442 O O . ALA A 1 186 ? -10.391 -2.25 -5.887 1 98.94 186 ALA A O 1
ATOM 1443 N N . ILE A 1 187 ? -9.219 -3.197 -4.227 1 98.94 187 ILE A N 1
ATOM 1444 C CA . ILE A 1 187 ? -9.203 -2.012 -3.377 1 98.94 187 ILE A CA 1
ATOM 1445 C C . ILE A 1 187 ? -8.438 -0.891 -4.07 1 98.94 187 ILE A C 1
ATOM 1447 O O . ILE A 1 187 ? -8.914 0.241 -4.16 1 98.94 187 ILE A O 1
ATOM 1451 N N . ALA A 1 188 ? -7.242 -1.199 -4.598 1 98.81 188 ALA A N 1
ATOM 1452 C CA . ALA A 1 188 ? -6.406 -0.2 -5.258 1 98.81 188 ALA A CA 1
ATOM 1453 C C . ALA A 1 188 ? -7.129 0.419 -6.449 1 98.81 188 ALA A C 1
ATOM 1455 O O . ALA A 1 188 ? -7.156 1.643 -6.602 1 98.81 188 ALA A O 1
ATOM 1456 N N . VAL A 1 189 ? -7.73 -0.424 -7.262 1 98.81 189 VAL A N 1
ATOM 1457 C CA . VAL A 1 189 ? -8.461 0.013 -8.445 1 98.81 189 VAL A CA 1
ATOM 1458 C C . VAL A 1 189 ? -9.633 0.902 -8.031 1 98.81 189 VAL A C 1
ATOM 1460 O O . VAL A 1 189 ? -9.836 1.978 -8.602 1 98.81 189 VAL A O 1
ATOM 1463 N N . SER A 1 190 ? -10.375 0.459 -7.043 1 98.94 190 SER A N 1
ATOM 1464 C CA . SER A 1 190 ? -11.539 1.207 -6.586 1 98.94 190 SER A CA 1
ATOM 1465 C C . SER A 1 190 ? -11.133 2.549 -5.984 1 98.94 190 SER A C 1
ATOM 1467 O O . SER A 1 190 ? -11.812 3.559 -6.195 1 98.94 190 SER A O 1
ATOM 1469 N N . LEU A 1 191 ? -10.047 2.557 -5.246 1 98.88 191 LEU A N 1
ATOM 1470 C CA . LEU A 1 191 ? -9.578 3.781 -4.605 1 98.88 191 LEU A CA 1
ATOM 1471 C C . LEU A 1 191 ? -9.227 4.836 -5.645 1 98.88 191 LEU A C 1
ATOM 1473 O O . LEU A 1 191 ? -9.758 5.945 -5.621 1 98.88 191 LEU A O 1
ATOM 1477 N N . ILE A 1 192 ? -8.43 4.508 -6.629 1 98.75 192 ILE A N 1
ATOM 1478 C CA . ILE A 1 192 ? -7.965 5.512 -7.582 1 98.75 192 ILE A CA 1
ATOM 1479 C C . ILE A 1 192 ? -9.117 5.934 -8.492 1 98.75 192 ILE A C 1
ATOM 1481 O O . ILE A 1 192 ? -9.203 7.098 -8.898 1 98.75 192 ILE A O 1
ATOM 1485 N N . ASN A 1 193 ? -10.016 4.973 -8.773 1 98.81 193 ASN A N 1
ATOM 1486 C CA . ASN A 1 193 ? -11.141 5.281 -9.648 1 98.81 193 ASN A CA 1
ATOM 1487 C C . ASN A 1 193 ? -12.195 6.121 -8.93 1 98.81 193 ASN A C 1
ATOM 1489 O O . ASN A 1 193 ? -13.078 6.695 -9.562 1 98.81 193 ASN A O 1
ATOM 1493 N N . SER A 1 194 ? -12.141 6.203 -7.598 1 98.81 194 SER A N 1
ATOM 1494 C CA . SER A 1 194 ? -13.117 6.973 -6.844 1 98.81 194 SER A CA 1
ATOM 1495 C C . SER A 1 194 ? -12.734 8.445 -6.77 1 98.81 194 SER A C 1
ATOM 1497 O O . SER A 1 194 ? -13.5 9.273 -6.27 1 98.81 194 SER A O 1
ATOM 1499 N N . ASP A 1 195 ? -11.516 8.781 -7.199 1 98.31 195 ASP A N 1
ATOM 1500 C CA . ASP A 1 195 ? -11.094 10.172 -7.266 1 98.31 195 ASP A CA 1
ATOM 1501 C C . ASP A 1 195 ? -12.008 10.984 -8.172 1 98.31 195 ASP A C 1
ATOM 1503 O O . ASP A 1 195 ? -12.18 10.656 -9.352 1 98.31 195 ASP A O 1
ATOM 1507 N N . ASN A 1 196 ? -12.633 11.977 -7.699 1 97.06 196 ASN A N 1
ATOM 1508 C CA . ASN A 1 196 ? -13.523 12.805 -8.508 1 97.06 196 ASN A CA 1
ATOM 1509 C C . ASN A 1 196 ? -12.758 13.875 -9.273 1 97.06 196 ASN A C 1
ATOM 1511 O O . ASN A 1 196 ? -13.352 14.641 -10.039 1 97.06 196 ASN A O 1
ATOM 1515 N N . GLU A 1 197 ? -11.414 14.031 -9.039 1 95.62 197 GLU A N 1
ATOM 1516 C CA . GLU A 1 197 ? -10.477 14.883 -9.766 1 95.62 197 GLU A CA 1
ATOM 1517 C C . GLU A 1 197 ? -10.828 16.359 -9.586 1 95.62 197 GLU A C 1
ATOM 1519 O O . GLU A 1 197 ? -10.625 17.172 -10.492 1 95.62 197 GLU A O 1
ATOM 1524 N N . LYS A 1 198 ? -11.531 16.594 -8.43 1 96.62 198 LYS A N 1
ATOM 1525 C CA . LYS A 1 198 ? -11.773 17.984 -8.07 1 96.62 198 LYS A CA 1
ATOM 1526 C C . LYS A 1 198 ? -10.453 18.75 -7.902 1 96.62 198 LYS A C 1
ATOM 1528 O O . LYS A 1 198 ? -10.383 19.938 -8.188 1 96.62 198 LYS A O 1
ATOM 1533 N N . TYR A 1 199 ? -9.453 18.094 -7.41 1 95.44 199 TYR A N 1
ATOM 1534 C CA . TYR A 1 199 ? -8.109 18.625 -7.23 1 95.44 199 TYR A CA 1
ATOM 1535 C C . TYR A 1 199 ? -7.102 17.891 -8.102 1 95.44 199 TYR A C 1
ATOM 1537 O O . TYR A 1 199 ? -7.43 16.859 -8.695 1 95.44 199 TYR A O 1
ATOM 1545 N N . GLU A 1 200 ? -5.949 18.531 -8.234 1 93.56 200 GLU A N 1
ATOM 1546 C CA . GLU A 1 200 ? -4.824 17.766 -8.773 1 93.56 200 GLU A CA 1
ATOM 1547 C C . GLU A 1 200 ? -4.262 16.797 -7.742 1 93.56 200 GLU A C 1
ATOM 1549 O O . GLU A 1 200 ? -3.176 17.031 -7.199 1 93.56 200 GLU A O 1
ATOM 1554 N N . THR A 1 201 ? -4.965 15.742 -7.523 1 95.19 201 THR A N 1
ATOM 1555 C CA . THR A 1 201 ? -4.809 14.828 -6.395 1 95.19 201 THR A CA 1
ATOM 1556 C C . THR A 1 201 ? -3.34 14.469 -6.195 1 95.19 201 THR A C 1
ATOM 1558 O O . THR A 1 201 ? -2.857 14.414 -5.062 1 95.19 201 THR A O 1
ATOM 1561 N N . GLY A 1 202 ? -2.586 14.297 -7.305 1 93.25 202 GLY A N 1
ATOM 1562 C CA . GLY A 1 202 ? -1.193 13.883 -7.238 1 93.25 202 GLY A CA 1
ATOM 1563 C C . GLY A 1 202 ? -0.326 14.844 -6.445 1 93.25 202 GLY A C 1
ATOM 1564 O O . GLY A 1 202 ? 0.709 14.453 -5.902 1 93.25 202 GLY A O 1
ATOM 1565 N N . LYS A 1 203 ? -0.771 16.047 -6.293 1 92.5 203 LYS A N 1
ATOM 1566 C CA . LYS A 1 203 ? 0.007 17.078 -5.617 1 92.5 203 LYS A CA 1
ATOM 1567 C C . LYS A 1 203 ? -0.249 17.062 -4.113 1 92.5 203 LYS A C 1
ATOM 1569 O O . LYS A 1 203 ? 0.435 17.766 -3.355 1 92.5 203 LYS A O 1
ATOM 1574 N N . TYR A 1 204 ? -1.185 16.25 -3.682 1 94.56 204 TYR A N 1
ATOM 1575 C CA . TYR A 1 204 ? -1.597 16.281 -2.283 1 94.56 204 TYR A CA 1
ATOM 1576 C C . TYR A 1 204 ? -1.497 14.906 -1.647 1 94.56 204 TYR A C 1
ATOM 1578 O O . TYR A 1 204 ? -2.092 14.648 -0.597 1 94.56 204 TYR A O 1
ATOM 1586 N N . ILE A 1 205 ? -0.811 14 -2.316 1 94.75 205 ILE A N 1
ATOM 1587 C CA . ILE A 1 205 ? -0.727 12.633 -1.795 1 94.75 205 ILE A CA 1
ATOM 1588 C C . ILE A 1 205 ? 0.548 12.477 -0.97 1 94.75 205 ILE A C 1
ATOM 1590 O O . ILE A 1 205 ? 1.508 13.234 -1.147 1 94.75 205 ILE A O 1
ATOM 1594 N N . GLY A 1 206 ? 0.524 11.609 0.033 1 93 206 GLY A N 1
ATOM 1595 C CA . GLY A 1 206 ? 1.686 11.078 0.725 1 93 206 GLY A CA 1
ATOM 1596 C C . GLY A 1 206 ? 1.975 9.633 0.376 1 93 206 GLY A C 1
ATOM 1597 O O . GLY A 1 206 ? 1.503 9.125 -0.646 1 93 206 GLY A O 1
ATOM 1598 N N . ASP A 1 207 ? 2.719 8.977 1.209 1 91.75 207 ASP A N 1
ATOM 1599 C CA . ASP A 1 207 ? 3.15 7.609 0.952 1 91.75 207 ASP A CA 1
ATOM 1600 C C . ASP A 1 207 ? 1.98 6.637 1.061 1 91.75 207 ASP A C 1
ATOM 1602 O O . ASP A 1 207 ? 1.943 5.621 0.36 1 91.75 207 ASP A O 1
ATOM 1606 N N . SER A 1 208 ? 1.02 6.949 1.909 1 94.69 208 SER A N 1
ATOM 1607 C CA . SER A 1 208 ? -0.102 6.043 2.127 1 94.69 208 SER A CA 1
ATOM 1608 C C . SER A 1 208 ? -0.909 5.844 0.849 1 94.69 208 SER A C 1
ATOM 1610 O O . SER A 1 208 ? -1.169 4.707 0.443 1 94.69 208 SER A O 1
ATOM 1612 N N . TYR A 1 209 ? -1.274 6.961 0.174 1 96.88 209 TYR A N 1
ATOM 1613 C CA . TYR A 1 209 ? -2.039 6.879 -1.065 1 96.88 209 TYR A CA 1
ATOM 1614 C C . TYR A 1 209 ? -1.21 6.254 -2.18 1 96.88 209 TYR A C 1
ATOM 1616 O O . TYR A 1 209 ? -1.71 5.426 -2.943 1 96.88 209 TYR A O 1
ATOM 1624 N N . ARG A 1 210 ? 0.025 6.648 -2.229 1 94.06 210 ARG A N 1
ATOM 1625 C CA . ARG A 1 210 ? 0.933 6.137 -3.25 1 94.06 210 ARG A CA 1
ATOM 1626 C C . ARG A 1 210 ? 1.077 4.621 -3.145 1 94.06 210 ARG A C 1
ATOM 1628 O O . ARG A 1 210 ? 0.977 3.912 -4.148 1 94.06 210 ARG A O 1
ATOM 1635 N N . ASP A 1 211 ? 1.281 4.152 -1.966 1 93.62 211 ASP A N 1
ATOM 1636 C CA . ASP A 1 211 ? 1.472 2.723 -1.739 1 93.62 211 ASP A CA 1
ATOM 1637 C C . ASP A 1 211 ? 0.194 1.943 -2.041 1 93.62 211 ASP A C 1
ATOM 1639 O O . ASP A 1 211 ? 0.238 0.898 -2.693 1 93.62 211 ASP A O 1
ATOM 1643 N N . LEU A 1 212 ? -0.938 2.463 -1.613 1 97.25 212 LEU A N 1
ATOM 1644 C CA . LEU A 1 212 ? -2.197 1.738 -1.751 1 97.25 212 LEU A CA 1
ATOM 1645 C C . LEU A 1 212 ? -2.631 1.675 -3.211 1 97.25 212 LEU A C 1
ATOM 1647 O O . LEU A 1 212 ? -3.412 0.8 -3.594 1 97.25 212 LEU A O 1
ATOM 1651 N N . THR A 1 213 ? -2.111 2.613 -4.051 1 97.56 213 THR A N 1
ATOM 1652 C CA . THR A 1 213 ? -2.588 2.65 -5.43 1 97.56 213 THR A CA 1
ATOM 1653 C C . THR A 1 213 ? -1.513 2.145 -6.387 1 97.56 213 THR A C 1
ATOM 1655 O O . THR A 1 213 ? -1.694 2.178 -7.605 1 97.56 213 THR A O 1
ATOM 1658 N N . ARG A 1 214 ? -0.413 1.722 -5.875 1 94.75 214 ARG A N 1
ATOM 1659 C CA . ARG A 1 214 ? 0.683 1.245 -6.711 1 94.75 214 ARG A CA 1
ATOM 1660 C C . ARG A 1 214 ? 0.2 0.185 -7.695 1 94.75 214 ARG A C 1
ATOM 1662 O O . ARG A 1 214 ? 0.48 0.268 -8.891 1 94.75 214 ARG A O 1
ATOM 1669 N N . ILE A 1 215 ? -0.62 -0.751 -7.176 1 96.5 215 ILE A N 1
ATOM 1670 C CA . ILE A 1 215 ? -1.024 -1.9 -7.977 1 96.5 215 ILE A CA 1
ATOM 1671 C C . ILE A 1 215 ? -2.307 -1.572 -8.742 1 96.5 215 ILE A C 1
ATOM 1673 O O . ILE A 1 215 ? -2.955 -2.465 -9.289 1 96.5 215 ILE A O 1
ATOM 1677 N N . ALA A 1 216 ? -2.701 -0.272 -8.719 1 97.69 216 ALA A N 1
ATOM 1678 C CA . ALA A 1 216 ? -3.826 0.166 -9.539 1 97.69 216 ALA A CA 1
ATOM 1679 C C . ALA A 1 216 ? -3.451 0.178 -11.023 1 97.69 216 ALA A C 1
ATOM 1681 O O . ALA A 1 216 ? -4.324 0.239 -11.891 1 97.69 216 ALA A O 1
ATOM 1682 N N . ASN A 1 217 ? -2.127 0.364 -11.312 1 96.25 217 ASN A N 1
ATOM 1683 C CA . ASN A 1 217 ? -1.636 -0.009 -12.641 1 96.25 217 ASN A CA 1
ATOM 1684 C C . ASN A 1 217 ? -1.668 -1.521 -12.844 1 96.25 217 ASN A C 1
ATOM 1686 O O . ASN A 1 217 ? -0.843 -2.244 -12.281 1 96.25 217 ASN A O 1
ATOM 1690 N N . ILE A 1 218 ? -2.65 -1.967 -13.609 1 96.12 218 ILE A N 1
ATOM 1691 C CA . ILE A 1 218 ? -3.02 -3.377 -13.547 1 96.12 218 ILE A CA 1
ATOM 1692 C C . ILE A 1 218 ? -3.266 -3.904 -14.961 1 96.12 218 ILE A C 1
ATOM 1694 O O . ILE A 1 218 ? -3.84 -3.205 -15.797 1 96.12 218 ILE A O 1
ATOM 1698 N N . ASN A 1 219 ? -2.717 -5.113 -15.227 1 94.81 219 ASN A N 1
ATOM 1699 C CA . ASN A 1 219 ? -2.957 -5.797 -16.484 1 94.81 219 ASN A CA 1
ATOM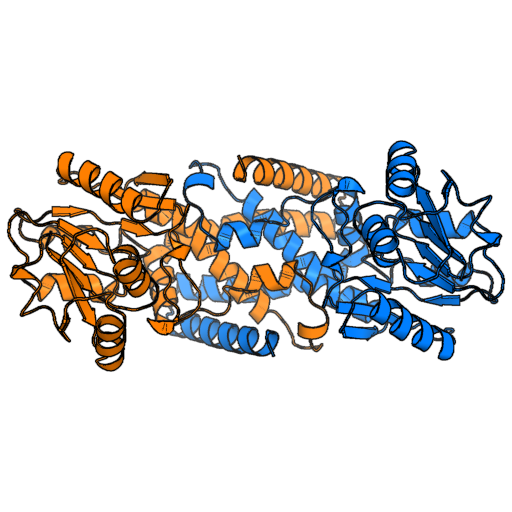 1700 C C . ASN A 1 219 ? -4.41 -6.246 -16.625 1 94.81 219 ASN A C 1
ATOM 1702 O O . ASN A 1 219 ? -4.797 -7.273 -16.062 1 94.81 219 ASN A O 1
ATOM 1706 N N . GLU A 1 220 ? -5.188 -5.527 -17.422 1 97.06 220 GLU A N 1
ATOM 1707 C CA . GLU A 1 220 ? -6.633 -5.723 -17.469 1 97.06 220 GLU A CA 1
ATOM 1708 C C . GLU A 1 220 ? -6.988 -7.113 -17.984 1 97.06 220 GLU A C 1
ATOM 1710 O O . GLU A 1 220 ? -7.984 -7.703 -17.547 1 97.06 220 GLU A O 1
ATOM 1715 N N . ASN A 1 221 ? -6.23 -7.691 -18.859 1 94.38 221 ASN A N 1
ATOM 1716 C CA . ASN A 1 221 ? -6.516 -9.016 -19.406 1 94.38 221 ASN A CA 1
ATOM 1717 C C . ASN A 1 221 ? -6.246 -10.109 -18.375 1 94.38 221 ASN A C 1
ATOM 1719 O O . ASN A 1 221 ? -7.094 -10.977 -18.156 1 94.38 221 ASN A O 1
ATOM 1723 N N . LEU A 1 222 ? -5.141 -10.047 -17.75 1 94.19 222 LEU A N 1
ATOM 1724 C CA . LEU A 1 222 ? -4.773 -11.047 -16.766 1 94.19 222 LEU A CA 1
ATOM 1725 C C . LEU A 1 222 ? -5.715 -11 -15.562 1 94.19 222 LEU A C 1
ATOM 1727 O O . LEU A 1 222 ? -6.309 -12.016 -15.195 1 94.19 222 LEU A O 1
ATOM 1731 N N . TRP A 1 223 ? -5.938 -9.859 -15.055 1 96.81 223 TRP A N 1
ATOM 1732 C CA . TRP A 1 223 ? -6.582 -9.742 -13.75 1 96.81 223 TRP A CA 1
ATOM 1733 C C . TRP A 1 223 ? -8.094 -9.891 -13.875 1 96.81 223 TRP A C 1
ATOM 1735 O O . TRP A 1 223 ? -8.758 -10.352 -12.938 1 96.81 223 TRP A O 1
ATOM 1745 N N . SER A 1 224 ? -8.648 -9.484 -15.047 1 97.69 224 SER A N 1
ATOM 1746 C CA . SER A 1 224 ? -10.055 -9.797 -15.242 1 97.69 224 SER A CA 1
ATOM 1747 C C . SER A 1 224 ? -10.297 -11.297 -15.227 1 97.69 224 SER A C 1
ATOM 1749 O O . SER A 1 224 ? -11.273 -11.773 -14.633 1 97.69 224 SER A O 1
ATOM 1751 N N . GLU A 1 225 ? -9.383 -12.031 -15.797 1 95 225 GLU A N 1
ATOM 1752 C CA . GLU A 1 225 ? -9.484 -13.492 -15.797 1 95 225 GLU A CA 1
ATOM 1753 C C . GLU A 1 225 ? -9.344 -14.055 -14.383 1 95 225 GLU A C 1
ATOM 1755 O O . GLU A 1 225 ? -10.141 -14.898 -13.969 1 95 225 GLU A O 1
ATOM 1760 N N . LEU A 1 226 ? -8.375 -13.578 -13.648 1 96.38 226 LEU A N 1
ATOM 1761 C CA . LEU A 1 226 ? -8.148 -14.039 -12.289 1 96.38 226 LEU A CA 1
ATOM 1762 C C . LEU A 1 226 ? -9.359 -13.766 -11.406 1 96.38 226 LEU A C 1
ATOM 1764 O O . LEU A 1 226 ? -9.797 -14.633 -10.656 1 96.38 226 LEU A O 1
ATOM 1768 N N . PHE A 1 227 ? -9.922 -12.555 -11.531 1 98.38 227 PHE A N 1
ATOM 1769 C CA . PHE A 1 227 ? -11.07 -12.156 -10.727 1 98.38 227 PHE A CA 1
ATOM 1770 C C . PHE A 1 227 ? -12.273 -13.031 -11.039 1 98.38 227 PHE A C 1
ATOM 1772 O O . PHE A 1 227 ? -12.914 -13.57 -10.133 1 98.38 227 PHE A O 1
ATOM 1779 N N . LEU A 1 228 ? -12.562 -13.227 -12.32 1 97.75 228 LEU A N 1
ATOM 1780 C CA . LEU A 1 228 ? -13.773 -13.93 -12.734 1 97.75 228 LEU A CA 1
ATOM 1781 C C . LEU A 1 228 ? -13.672 -15.414 -12.406 1 97.75 228 LEU A C 1
ATOM 1783 O O . LEU A 1 228 ? -14.664 -16.047 -12.031 1 97.75 228 LEU A O 1
ATOM 1787 N N . ARG A 1 229 ? -12.492 -15.969 -12.484 1 95.69 229 ARG A N 1
ATOM 1788 C CA . ARG A 1 229 ? -12.305 -17.406 -12.25 1 95.69 229 ARG A CA 1
ATOM 1789 C C . ARG A 1 229 ? -12.266 -17.703 -10.75 1 95.69 229 ARG A C 1
ATOM 1791 O O . ARG A 1 229 ? -12.234 -18.875 -10.352 1 95.69 229 ARG A O 1
ATOM 1798 N N . ASN A 1 230 ? -12.297 -16.703 -9.945 1 97.44 230 ASN A N 1
ATOM 1799 C CA . ASN A 1 230 ? -12.289 -16.844 -8.492 1 97.44 230 ASN A CA 1
ATOM 1800 C C . ASN A 1 230 ? -13.375 -15.992 -7.844 1 97.44 230 ASN A C 1
ATOM 1802 O O . ASN A 1 230 ? -13.227 -15.547 -6.703 1 97.44 230 ASN A O 1
ATOM 1806 N N . SER A 1 231 ? -14.445 -15.766 -8.578 1 98 231 SER A N 1
ATOM 1807 C CA . SER A 1 231 ? -15.438 -14.742 -8.25 1 98 231 SER A CA 1
ATOM 1808 C C . SER A 1 231 ? -16.078 -15.016 -6.895 1 98 231 SER A C 1
ATOM 1810 O O . SER A 1 231 ? -16.281 -14.086 -6.105 1 98 231 SER A O 1
ATOM 1812 N N . ASP A 1 232 ? -16.406 -16.281 -6.547 1 97.88 232 ASP A N 1
ATOM 1813 C CA . ASP A 1 232 ? -17.094 -16.578 -5.297 1 97.88 232 ASP A CA 1
ATOM 1814 C C . ASP A 1 232 ? -16.234 -16.219 -4.09 1 97.88 232 ASP A C 1
ATOM 1816 O O . ASP A 1 232 ? -16.703 -15.547 -3.168 1 97.88 232 ASP A O 1
ATOM 1820 N N . TYR A 1 233 ? -14.992 -16.672 -4.094 1 98.31 233 TYR A N 1
ATOM 1821 C CA . TYR A 1 233 ? -14.078 -16.375 -2.996 1 98.31 233 TYR A CA 1
ATOM 1822 C C . TYR A 1 233 ? -13.797 -14.875 -2.902 1 98.31 233 TYR A C 1
ATOM 1824 O O . TYR A 1 233 ? -13.758 -14.312 -1.807 1 98.31 233 TYR A O 1
ATOM 1832 N N . LEU A 1 234 ? -13.617 -14.25 -4.078 1 98.75 234 LEU A N 1
ATOM 1833 C CA . LEU A 1 234 ? -13.312 -12.82 -4.09 1 98.75 234 LEU A CA 1
ATOM 1834 C C . LEU A 1 234 ? -14.484 -12.008 -3.566 1 98.75 234 LEU A C 1
ATOM 1836 O O . LEU A 1 234 ? -14.297 -11.07 -2.787 1 98.75 234 LEU A O 1
ATOM 1840 N N . LEU A 1 235 ? -15.711 -12.383 -3.986 1 98.88 235 LEU A N 1
ATOM 1841 C CA . LEU A 1 235 ? -16.891 -11.695 -3.486 1 98.88 235 LEU A CA 1
ATOM 1842 C C . LEU A 1 235 ? -16.984 -11.812 -1.968 1 98.88 235 LEU A C 1
ATOM 1844 O O . LEU A 1 235 ? -17.266 -10.82 -1.284 1 98.88 235 LEU A O 1
ATOM 1848 N N . ALA A 1 236 ? -16.75 -12.969 -1.466 1 98.75 236 ALA A N 1
ATOM 1849 C CA . ALA A 1 236 ? -16.781 -13.18 -0.021 1 98.75 236 ALA A CA 1
ATOM 1850 C C . ALA A 1 236 ? -15.742 -12.328 0.688 1 98.75 236 ALA A C 1
ATOM 1852 O O . ALA A 1 236 ? -16.016 -11.75 1.741 1 98.75 236 ALA A O 1
ATOM 1853 N N . SER A 1 237 ? -14.539 -12.227 0.145 1 98.81 237 SER A N 1
ATOM 1854 C CA . SER A 1 237 ? -13.477 -11.406 0.711 1 98.81 237 SER A CA 1
ATOM 1855 C C . SER A 1 237 ? -13.852 -9.93 0.705 1 98.81 237 SER A C 1
ATOM 1857 O O . SER A 1 237 ? -13.617 -9.219 1.686 1 98.81 237 SER A O 1
ATOM 1859 N N . ILE A 1 238 ? -14.438 -9.453 -0.409 1 98.94 238 ILE A N 1
ATOM 1860 C CA . ILE A 1 238 ? -14.859 -8.062 -0.526 1 98.94 238 ILE A CA 1
ATOM 1861 C C . ILE A 1 238 ? -15.93 -7.754 0.523 1 98.94 238 ILE A C 1
ATOM 1863 O O . ILE A 1 238 ? -15.867 -6.719 1.191 1 98.94 238 ILE A O 1
ATOM 1867 N N . GLU A 1 239 ? -16.844 -8.664 0.663 1 98.81 239 GLU A N 1
ATOM 1868 C CA . GLU A 1 239 ? -17.938 -8.445 1.602 1 98.81 239 GLU A CA 1
ATOM 1869 C C . GLU A 1 239 ? -17.438 -8.406 3.041 1 98.81 239 GLU A C 1
ATOM 1871 O O . GLU A 1 239 ? -17.891 -7.574 3.836 1 98.81 239 GLU A O 1
ATOM 1876 N N . ALA A 1 240 ? -16.531 -9.266 3.4 1 98.81 240 ALA A N 1
ATOM 1877 C CA . ALA A 1 240 ? -15.93 -9.25 4.734 1 98.81 240 ALA A CA 1
ATOM 1878 C C . ALA A 1 240 ? -15.188 -7.949 4.988 1 98.81 240 ALA A C 1
ATOM 1880 O O . ALA A 1 240 ? -15.266 -7.379 6.078 1 98.81 240 ALA A O 1
ATOM 1881 N N . PHE A 1 241 ? -14.461 -7.508 4.023 1 98.88 241 PHE A N 1
ATOM 1882 C CA . PHE A 1 241 ? -13.773 -6.227 4.082 1 98.88 241 PHE A CA 1
ATOM 1883 C C . PHE A 1 241 ? -14.758 -5.086 4.289 1 98.88 241 PHE A C 1
ATOM 1885 O O . PHE A 1 241 ? -14.539 -4.211 5.129 1 98.88 241 PHE A O 1
ATOM 1892 N N . GLU A 1 242 ? -15.844 -5.082 3.537 1 98.88 242 GLU A N 1
ATOM 1893 C CA . GLU A 1 242 ? -16.859 -4.039 3.629 1 98.88 242 GLU A CA 1
ATOM 1894 C C . GLU A 1 242 ? -17.5 -4.012 5.012 1 98.88 242 GLU A C 1
ATOM 1896 O O . GLU A 1 242 ? -17.859 -2.945 5.516 1 98.88 242 GLU A O 1
ATOM 1901 N N . GLU A 1 243 ? -17.656 -5.172 5.594 1 98.88 243 GLU A N 1
ATOM 1902 C CA . GLU A 1 243 ? -18.203 -5.23 6.945 1 98.88 243 GLU A CA 1
ATOM 1903 C C . GLU A 1 243 ? -17.328 -4.473 7.934 1 98.88 243 GLU A C 1
ATOM 1905 O O . GLU A 1 243 ? -17.828 -3.764 8.805 1 98.88 243 GLU A O 1
ATOM 1910 N N . GLN A 1 244 ? -16.016 -4.621 7.816 1 98.88 244 GLN A N 1
ATOM 1911 C CA . GLN A 1 244 ? -15.086 -3.904 8.688 1 98.88 244 GLN A CA 1
ATOM 1912 C C . GLN A 1 244 ? -15.102 -2.406 8.391 1 98.88 244 GLN A C 1
ATOM 1914 O O . GLN A 1 244 ? -15.039 -1.585 9.305 1 98.88 244 GLN A O 1
ATOM 1919 N N . LEU A 1 245 ? -15.172 -2.07 7.078 1 98.88 245 LEU A N 1
ATOM 1920 C CA . LEU A 1 245 ? -15.25 -0.666 6.688 1 98.88 245 LEU A CA 1
ATOM 1921 C C . LEU A 1 245 ? -16.516 -0.024 7.227 1 98.88 245 LEU A C 1
ATOM 1923 O O . LEU A 1 245 ? -16.516 1.135 7.645 1 98.88 245 LEU A O 1
ATOM 1927 N N . ASP A 1 246 ? -17.609 -0.795 7.27 1 98.81 246 ASP A N 1
ATOM 1928 C CA . ASP A 1 246 ? -18.891 -0.32 7.785 1 98.81 246 ASP A CA 1
ATOM 1929 C C . ASP A 1 246 ? -18.797 0.024 9.266 1 98.81 246 ASP A C 1
ATOM 1931 O O . ASP A 1 246 ? -19.453 0.951 9.742 1 98.81 246 ASP A O 1
ATOM 1935 N N . LEU A 1 247 ? -18.016 -0.712 10.016 1 98.88 247 LEU A N 1
ATOM 1936 C CA . LEU A 1 247 ? -17.812 -0.397 11.43 1 98.88 247 LEU A CA 1
ATOM 1937 C C . LEU A 1 247 ? -17.188 0.984 11.594 1 98.88 247 LEU A C 1
ATOM 1939 O O . LEU A 1 247 ? -17.547 1.722 12.516 1 98.88 247 LEU A O 1
ATOM 1943 N N . ILE A 1 248 ? -16.266 1.359 10.727 1 98.94 248 ILE A N 1
ATOM 1944 C CA . ILE A 1 248 ? -15.664 2.688 10.766 1 98.94 248 ILE A CA 1
ATOM 1945 C C . ILE A 1 248 ? -16.719 3.742 10.438 1 98.94 248 ILE A C 1
ATOM 1947 O O . ILE A 1 248 ? -16.812 4.77 11.109 1 98.94 248 ILE A O 1
ATOM 1951 N N . LYS A 1 249 ? -17.562 3.465 9.414 1 98.81 249 LYS A N 1
ATOM 1952 C CA . LYS A 1 249 ? -18.609 4.406 9.047 1 98.81 249 LYS A CA 1
ATOM 1953 C C . LYS A 1 249 ? -19.578 4.629 10.203 1 98.81 249 LYS A C 1
ATOM 1955 O O . LYS A 1 249 ? -19.969 5.766 10.484 1 98.81 249 LYS A O 1
ATOM 1960 N N . VAL A 1 250 ? -19.906 3.537 10.844 1 98.75 250 VAL A N 1
ATOM 1961 C CA . VAL A 1 250 ? -20.812 3.617 11.984 1 98.75 250 VAL A CA 1
ATOM 1962 C C . VAL A 1 250 ? -20.188 4.453 13.094 1 98.75 250 VAL A C 1
ATOM 1964 O O . VAL A 1 250 ? -20.844 5.316 13.68 1 98.75 250 VAL A O 1
ATOM 1967 N N . ALA A 1 251 ? -18.906 4.203 13.375 1 98.81 251 ALA A N 1
ATOM 1968 C CA . ALA A 1 251 ? -18.203 4.957 14.398 1 98.81 251 ALA A CA 1
ATOM 1969 C C . ALA A 1 251 ? -18.172 6.449 14.07 1 98.81 251 ALA A C 1
ATOM 1971 O O . ALA A 1 251 ? -18.328 7.289 14.961 1 98.81 251 ALA A O 1
ATOM 1972 N N . LEU A 1 252 ? -17.984 6.781 12.789 1 98.75 252 LEU A N 1
ATOM 1973 C CA . LEU A 1 252 ? -17.953 8.172 12.352 1 98.75 252 LEU A CA 1
ATOM 1974 C C . LEU A 1 252 ? -19.328 8.82 12.516 1 98.75 252 LEU A C 1
ATOM 1976 O O . LEU A 1 252 ? -19.438 9.93 13.047 1 98.75 252 LEU A O 1
ATOM 1980 N N . LYS A 1 253 ? -20.359 8.141 12.086 1 98.56 253 LYS A N 1
ATOM 1981 C CA . LYS A 1 253 ? -21.719 8.664 12.141 1 98.56 253 LYS A CA 1
ATOM 1982 C C . LYS A 1 253 ? -22.172 8.875 13.578 1 98.56 253 LYS A C 1
ATOM 1984 O O . LYS A 1 253 ? -22.875 9.844 13.883 1 98.56 253 LYS A O 1
ATOM 1989 N N . ASP A 1 254 ? -21.766 8.016 14.453 1 98.25 254 ASP A N 1
ATOM 1990 C CA . ASP A 1 254 ? -22.219 8.039 15.836 1 98.25 254 ASP A CA 1
ATOM 1991 C C . ASP A 1 254 ? -21.234 8.781 16.734 1 98.25 254 ASP A C 1
ATOM 1993 O O . ASP A 1 254 ? -21.391 8.828 17.953 1 98.25 254 ASP A O 1
ATOM 1997 N N . ASN A 1 255 ? -20.203 9.32 16.172 1 98.12 255 ASN A N 1
ATOM 1998 C CA . ASN A 1 255 ? -19.156 9.969 16.953 1 98.12 255 ASN A CA 1
ATOM 1999 C C . ASN A 1 255 ? -18.625 9.055 18.047 1 98.12 255 ASN A C 1
ATOM 2001 O O . ASN A 1 255 ? -18.516 9.469 19.203 1 98.12 255 ASN A O 1
ATOM 2005 N N . ASP A 1 256 ? -18.406 7.816 17.719 1 98.38 256 ASP A N 1
ATOM 2006 C CA . ASP A 1 256 ? -17.984 6.777 18.656 1 98.38 256 ASP A CA 1
ATOM 2007 C C . ASP A 1 256 ? -16.469 6.617 18.641 1 98.38 256 ASP A C 1
ATOM 2009 O O . ASP A 1 256 ? -15.945 5.727 17.984 1 98.38 256 ASP A O 1
ATOM 2013 N N . GLU A 1 257 ? -15.812 7.391 19.453 1 98.19 257 GLU A N 1
ATOM 2014 C CA . GLU A 1 257 ? -14.359 7.363 19.531 1 98.19 257 GLU A CA 1
ATOM 2015 C C . GLU A 1 257 ? -13.852 6.02 20.047 1 98.19 257 GLU A C 1
ATOM 2017 O O . GLU A 1 257 ? -12.82 5.52 19.594 1 98.19 257 GLU A O 1
ATOM 2022 N N . ARG A 1 258 ? -14.539 5.484 20.984 1 98.44 258 ARG A N 1
ATOM 2023 C CA . ARG A 1 258 ? -14.133 4.219 21.594 1 98.44 258 ARG A CA 1
ATOM 2024 C C . ARG A 1 258 ? -14.07 3.109 20.547 1 98.44 258 ARG A C 1
ATOM 2026 O O . ARG A 1 258 ? -13.102 2.354 20.5 1 98.44 258 ARG A O 1
ATOM 2033 N N . LEU A 1 259 ? -15.094 3.027 19.734 1 98.75 259 LEU A N 1
ATOM 2034 C CA . LEU A 1 259 ? -15.117 2.004 18.688 1 98.75 259 LEU A CA 1
ATOM 2035 C C . LEU A 1 259 ? -13.953 2.189 17.719 1 98.75 259 LEU A C 1
ATOM 2037 O O . LEU A 1 259 ? -13.289 1.22 17.359 1 98.75 259 LEU A O 1
ATOM 2041 N N . LEU A 1 260 ? -13.664 3.404 17.297 1 98.81 260 LEU A N 1
ATOM 2042 C CA . LEU A 1 260 ? -12.539 3.664 16.406 1 98.81 260 LEU A CA 1
ATOM 2043 C C . LEU A 1 260 ? -11.234 3.191 17.031 1 98.81 260 LEU A C 1
ATOM 2045 O O . LEU A 1 260 ? -10.445 2.492 16.391 1 98.81 260 LEU A O 1
ATOM 2049 N N . LYS A 1 261 ? -11.055 3.576 18.25 1 98.75 261 LYS A N 1
ATOM 2050 C CA . LYS A 1 261 ? -9.82 3.207 18.922 1 98.75 261 LYS A CA 1
ATOM 2051 C C . LYS A 1 261 ? -9.68 1.69 19.031 1 98.75 261 LYS A C 1
ATOM 2053 O O . LYS A 1 261 ? -8.594 1.146 18.844 1 98.75 261 LYS A O 1
ATOM 2058 N N . ASP A 1 262 ? -10.773 1.019 19.328 1 98.81 262 ASP A N 1
ATOM 2059 C CA . ASP A 1 262 ? -10.75 -0.439 19.422 1 98.81 262 ASP A CA 1
ATOM 2060 C C . ASP A 1 262 ? -10.328 -1.054 18.078 1 98.81 262 ASP A C 1
ATOM 2062 O O . ASP A 1 262 ? -9.523 -1.988 18.047 1 98.81 262 ASP A O 1
ATOM 2066 N N . LEU A 1 263 ? -10.898 -0.535 17 1 98.88 263 LEU A N 1
ATOM 2067 C CA . LEU A 1 263 ? -10.562 -1.025 15.672 1 98.88 263 LEU A CA 1
ATOM 2068 C C . LEU A 1 263 ? -9.086 -0.783 15.359 1 98.88 263 LEU A C 1
ATOM 2070 O O . LEU A 1 263 ? -8.422 -1.647 14.781 1 98.88 263 LEU A O 1
ATOM 2074 N N . PHE A 1 264 ? -8.57 0.371 15.734 1 98.75 264 PHE A N 1
ATOM 2075 C CA . PHE A 1 264 ? -7.191 0.737 15.445 1 98.75 264 PHE A CA 1
ATOM 2076 C C . PHE A 1 264 ? -6.223 -0.089 16.281 1 98.75 264 PHE A C 1
ATOM 2078 O O . PHE A 1 264 ? -5.176 -0.518 15.797 1 98.75 264 PHE A O 1
ATOM 2085 N N . ILE A 1 265 ? -6.574 -0.331 17.516 1 98.62 265 ILE A N 1
ATOM 2086 C CA . ILE A 1 265 ? -5.742 -1.157 18.391 1 98.62 265 ILE A CA 1
ATOM 2087 C C . ILE A 1 265 ? -5.668 -2.578 17.828 1 98.62 265 ILE A C 1
ATOM 2089 O O . ILE A 1 265 ? -4.582 -3.156 17.734 1 98.62 265 ILE A O 1
ATOM 2093 N N . LYS A 1 266 ? -6.84 -3.078 17.453 1 98.56 266 LYS A N 1
ATOM 2094 C CA . LYS A 1 266 ? -6.906 -4.418 16.875 1 98.56 266 LYS A CA 1
ATOM 2095 C C . LYS A 1 266 ? -6.055 -4.508 15.609 1 98.56 266 LYS A C 1
ATOM 2097 O O . LYS A 1 266 ? -5.285 -5.461 15.445 1 98.56 266 LYS A O 1
ATOM 2102 N N . SER A 1 267 ? -6.215 -3.57 14.742 1 98.38 267 SER A N 1
ATOM 2103 C CA . SER A 1 267 ? -5.48 -3.574 13.484 1 98.38 267 SER A CA 1
ATOM 2104 C C . SER A 1 267 ? -3.975 -3.506 13.727 1 98.38 267 SER A C 1
ATOM 2106 O O . SER A 1 267 ? -3.199 -4.176 13.039 1 98.38 267 SER A O 1
ATOM 2108 N N . SER A 1 268 ? -3.525 -2.666 14.68 1 97.56 268 SER A N 1
ATOM 2109 C CA . SER A 1 268 ? -2.109 -2.531 15 1 97.56 268 SER A CA 1
ATOM 2110 C C . SER A 1 268 ? -1.528 -3.85 15.5 1 97.56 268 SER A C 1
ATOM 2112 O O . SER A 1 268 ? -0.444 -4.258 15.078 1 97.56 268 SER A O 1
ATOM 2114 N N . LEU A 1 269 ? -2.268 -4.527 16.344 1 97.44 269 LEU A N 1
ATOM 2115 C CA . LEU A 1 269 ? -1.825 -5.816 16.875 1 97.44 269 LEU A CA 1
ATOM 2116 C C . LEU A 1 269 ? -1.704 -6.844 15.75 1 97.44 269 LEU A C 1
ATOM 2118 O O . LEU A 1 269 ? -0.726 -7.59 15.688 1 97.44 269 LEU A O 1
ATOM 2122 N N . ARG A 1 270 ? -2.633 -6.855 14.867 1 97.56 270 ARG A N 1
ATOM 2123 C CA . ARG A 1 270 ? -2.629 -7.797 13.758 1 97.56 270 ARG A CA 1
ATOM 2124 C C . ARG A 1 270 ? -1.471 -7.516 12.805 1 97.56 270 ARG A C 1
ATOM 2126 O O . ARG A 1 270 ? -0.832 -8.445 12.305 1 97.56 270 ARG A O 1
ATOM 2133 N N . ARG A 1 271 ? -1.226 -6.227 12.57 1 97.25 271 ARG A N 1
ATOM 2134 C CA . ARG A 1 271 ? -0.129 -5.867 11.672 1 97.25 271 ARG A CA 1
ATOM 2135 C C . ARG A 1 271 ? 1.218 -6.254 12.281 1 97.25 271 ARG A C 1
ATOM 2137 O O . ARG A 1 271 ? 2.109 -6.723 11.57 1 97.25 271 ARG A O 1
ATOM 2144 N N . GLU A 1 272 ? 1.361 -6.035 13.555 1 94.62 272 GLU A N 1
ATOM 2145 C CA . GLU A 1 272 ? 2.594 -6.414 14.242 1 94.62 272 GLU A CA 1
ATOM 2146 C C . GLU A 1 272 ? 2.822 -7.922 14.172 1 94.62 272 GLU A C 1
ATOM 2148 O O . GLU A 1 272 ? 3.961 -8.375 14.039 1 94.62 272 GLU A O 1
ATOM 2153 N N . LYS A 1 273 ? 1.763 -8.664 14.219 1 93.25 273 LYS A N 1
ATOM 2154 C CA . LYS A 1 273 ? 1.849 -10.117 14.125 1 93.25 273 LYS A CA 1
ATOM 2155 C C . LYS A 1 273 ? 2.273 -10.562 12.727 1 93.25 273 LYS A C 1
ATOM 2157 O O . LYS A 1 273 ? 2.969 -11.562 12.57 1 93.25 273 LYS A O 1
ATOM 2162 N N . LEU A 1 274 ? 1.866 -9.812 11.711 1 90.75 274 LEU A N 1
ATOM 2163 C CA . LEU A 1 274 ? 2.188 -10.141 10.328 1 90.75 274 LEU A CA 1
ATOM 2164 C C . LEU A 1 274 ? 3.688 -10.016 10.078 1 90.75 274 LEU A C 1
ATOM 2166 O O . LEU A 1 274 ? 4.23 -10.688 9.195 1 90.75 274 LEU A O 1
ATOM 2170 N N . GLU A 1 275 ? 4.406 -9.148 10.781 1 77.56 275 GLU A N 1
ATOM 2171 C CA . GLU A 1 275 ? 5.828 -8.867 10.586 1 77.56 275 GLU A CA 1
ATOM 2172 C C . GLU A 1 275 ? 6.695 -9.875 11.336 1 77.56 275 GLU A C 1
ATOM 2174 O O . GLU A 1 275 ? 7.914 -9.914 11.148 1 77.56 275 GLU A O 1
ATOM 2179 N N . LYS A 1 276 ? 5.992 -10.703 12.164 1 72.81 276 LYS A N 1
ATOM 2180 C CA . LYS A 1 276 ? 6.723 -11.727 12.898 1 72.81 276 LYS A CA 1
ATOM 2181 C C . LYS A 1 276 ? 6.797 -13.023 12.109 1 72.81 276 LYS A C 1
ATOM 2183 O O . LYS A 1 276 ? 7.812 -13.727 12.141 1 72.81 276 LYS A O 1
ATOM 2188 N N . MET B 1 1 ? 17.781 32.406 12.961 1 97.5 1 MET B N 1
ATOM 2189 C CA . MET B 1 1 ? 16.547 32.594 13.703 1 97.5 1 MET B CA 1
ATOM 2190 C C . MET B 1 1 ? 16.453 31.609 14.859 1 97.5 1 MET B C 1
ATOM 2192 O O . MET B 1 1 ? 17.156 30.578 14.859 1 97.5 1 MET B O 1
ATOM 2196 N N . ILE B 1 2 ? 15.703 32.031 15.906 1 98.75 2 ILE B N 1
ATOM 2197 C CA . ILE B 1 2 ? 15.367 31.109 16.984 1 98.75 2 ILE B CA 1
ATOM 2198 C C . ILE B 1 2 ? 14.102 30.328 16.609 1 98.75 2 ILE B C 1
ATOM 2200 O O . ILE B 1 2 ? 13.039 30.922 16.422 1 98.75 2 ILE B O 1
ATOM 2204 N N . ILE B 1 3 ? 14.281 28.984 16.5 1 98.88 3 ILE B N 1
ATOM 2205 C CA . ILE B 1 3 ? 13.172 28.125 16.125 1 98.88 3 ILE B CA 1
ATOM 2206 C C . ILE B 1 3 ? 12.883 27.141 17.25 1 98.88 3 ILE B C 1
ATOM 2208 O O . ILE B 1 3 ? 13.797 26.5 17.766 1 98.88 3 ILE B O 1
ATOM 2212 N N . THR B 1 4 ? 11.641 27.078 17.672 1 98.94 4 THR B N 1
ATOM 2213 C CA . THR B 1 4 ? 11.242 26.094 18.688 1 98.94 4 THR B CA 1
ATOM 2214 C C . THR B 1 4 ? 10.25 25.094 18.109 1 98.94 4 THR B C 1
ATOM 2216 O O . THR B 1 4 ? 9.234 25.484 17.516 1 98.94 4 THR B O 1
ATOM 2219 N N . VAL B 1 5 ? 10.555 23.844 18.234 1 98.88 5 VAL B N 1
ATOM 2220 C CA . VAL B 1 5 ? 9.656 22.766 17.812 1 98.88 5 VAL B CA 1
ATOM 2221 C C . VAL B 1 5 ? 8.969 22.156 19.031 1 98.88 5 VAL B C 1
ATOM 2223 O O . VAL B 1 5 ? 9.625 21.734 19.984 1 98.88 5 VAL B O 1
ATOM 2226 N N . VAL B 1 6 ? 7.633 22.172 18.969 1 98.75 6 VAL B N 1
ATOM 2227 C CA . VAL B 1 6 ? 6.816 21.719 20.078 1 98.75 6 VAL B CA 1
ATOM 2228 C C . VAL B 1 6 ? 6.297 20.312 19.797 1 98.75 6 VAL B C 1
ATOM 2230 O O . VAL B 1 6 ? 5.473 20.109 18.891 1 98.75 6 VAL B O 1
ATOM 2233 N N . GLY B 1 7 ? 6.676 19.312 20.625 1 98.06 7 GLY B N 1
ATOM 2234 C CA . GLY B 1 7 ? 6.387 17.906 20.344 1 98.06 7 GLY B CA 1
ATOM 2235 C C . GLY B 1 7 ? 7.441 17.234 19.484 1 98.06 7 GLY B C 1
ATOM 2236 O O . GLY B 1 7 ? 7.488 17.453 18.266 1 98.06 7 GLY B O 1
ATOM 2237 N N . LEU B 1 8 ? 8.219 16.391 20.141 1 98.12 8 LEU B N 1
ATOM 2238 C CA . LEU B 1 8 ? 9.312 15.758 19.422 1 98.12 8 LEU B CA 1
ATOM 2239 C C . LEU B 1 8 ? 9.008 14.289 19.172 1 98.12 8 LEU B C 1
ATOM 2241 O O . LEU B 1 8 ? 9.836 13.414 19.453 1 98.12 8 LEU B O 1
ATOM 2245 N N . GLY B 1 9 ? 7.785 14.07 18.609 1 95.69 9 GLY B N 1
ATOM 2246 C CA . GLY B 1 9 ? 7.48 12.773 18.031 1 95.69 9 GLY B CA 1
ATOM 2247 C C . GLY B 1 9 ? 8.141 12.547 16.672 1 95.69 9 GLY B C 1
ATOM 2248 O O . GLY B 1 9 ? 9.227 13.07 16.422 1 95.69 9 GLY B O 1
ATOM 2249 N N . VAL B 1 10 ? 7.508 11.805 15.859 1 95.12 10 VAL B N 1
ATOM 2250 C CA . VAL B 1 10 ? 8.078 11.477 14.555 1 95.12 10 VAL B CA 1
ATOM 2251 C C . VAL B 1 10 ? 8.188 12.742 13.703 1 95.12 10 VAL B C 1
ATOM 2253 O O . VAL B 1 10 ? 9.258 13.031 13.156 1 95.12 10 VAL B O 1
ATOM 2256 N N . VAL B 1 11 ? 7.098 13.469 13.633 1 96.19 11 VAL B N 1
ATOM 2257 C CA . VAL B 1 11 ? 7.078 14.648 12.766 1 96.19 11 VAL B CA 1
ATOM 2258 C C . VAL B 1 11 ? 7.945 15.75 13.375 1 96.19 11 VAL B C 1
ATOM 2260 O O . VAL B 1 11 ? 8.844 16.281 12.719 1 96.19 11 VAL B O 1
ATOM 2263 N N . GLY B 1 12 ? 7.734 16.031 14.641 1 97.94 12 GLY B N 1
ATOM 2264 C CA . GLY B 1 12 ? 8.547 17.047 15.305 1 97.94 12 GLY B CA 1
ATOM 2265 C C . GLY B 1 12 ? 10.023 16.703 15.344 1 97.94 12 GLY B C 1
ATOM 2266 O O . GLY B 1 12 ? 10.867 17.562 15.117 1 97.94 12 GLY B O 1
ATOM 2267 N N . GLY B 1 13 ? 10.266 15.43 15.617 1 98.19 13 GLY B N 1
ATOM 2268 C CA . GLY B 1 13 ? 11.641 14.961 15.555 1 98.19 13 GLY B CA 1
ATOM 2269 C C . GLY B 1 13 ? 12.258 15.109 14.18 1 98.19 13 GLY B C 1
ATOM 2270 O O . GLY B 1 13 ? 13.43 15.477 14.062 1 98.19 13 GLY B O 1
ATOM 2271 N N . SER B 1 14 ? 11.492 14.891 13.18 1 98.12 14 SER B N 1
ATOM 2272 C CA . SER B 1 14 ? 11.984 15.047 11.812 1 98.12 14 SER B CA 1
ATOM 2273 C C . SER B 1 14 ? 12.281 16.516 11.5 1 98.12 14 SER B C 1
ATOM 2275 O O . SER B 1 14 ? 13.242 16.812 10.789 1 98.12 14 SER B O 1
ATOM 2277 N N . PHE B 1 15 ? 11.516 17.406 12.086 1 98.5 15 PHE B N 1
ATOM 2278 C CA . PHE B 1 15 ? 11.758 18.828 11.883 1 98.5 15 PHE B CA 1
ATOM 2279 C C . PHE B 1 15 ? 13.094 19.234 12.492 1 98.5 15 PHE B C 1
ATOM 2281 O O . PHE B 1 15 ? 13.906 19.891 11.828 1 98.5 15 PHE B O 1
ATOM 2288 N N . VAL B 1 16 ? 13.328 18.859 13.766 1 98.69 16 VAL B N 1
ATOM 2289 C CA . VAL B 1 16 ? 14.57 19.312 14.398 1 98.69 16 VAL B CA 1
ATOM 2290 C C . VAL B 1 16 ? 15.766 18.672 13.703 1 98.69 16 VAL B C 1
ATOM 2292 O O . VAL B 1 16 ? 16.828 19.297 13.578 1 98.69 16 VAL B O 1
ATOM 2295 N N . LYS B 1 17 ? 15.602 17.484 13.219 1 98.44 17 LYS B N 1
ATOM 2296 C CA . LYS B 1 17 ? 16.672 16.844 12.484 1 98.44 17 LYS B CA 1
ATOM 2297 C C . LYS B 1 17 ? 16.922 17.531 11.141 1 98.44 17 LYS B C 1
ATOM 2299 O O . LYS B 1 17 ? 18.062 17.672 10.711 1 98.44 17 LYS B O 1
ATOM 2304 N N . ALA B 1 18 ? 15.891 17.906 10.492 1 98 18 ALA B N 1
ATOM 2305 C CA . ALA B 1 18 ? 16.016 18.594 9.211 1 98 18 ALA B CA 1
ATOM 2306 C C . ALA B 1 18 ? 16.609 19.984 9.383 1 98 18 ALA B C 1
ATOM 2308 O O . ALA B 1 18 ? 17.281 20.5 8.484 1 98 18 ALA B O 1
ATOM 2309 N N . LEU B 1 19 ? 16.422 20.594 10.523 1 98.5 19 LEU B N 1
ATOM 2310 C CA . LEU B 1 19 ? 16.875 21.953 10.797 1 98.5 19 LEU B CA 1
ATOM 2311 C C . LEU B 1 19 ? 18.359 21.969 11.203 1 98.5 19 LEU B C 1
ATOM 2313 O O . LEU B 1 19 ? 19 23.016 11.164 1 98.5 19 LEU B O 1
ATOM 2317 N N . LYS B 1 20 ? 18.781 20.844 11.625 1 97.56 20 LYS B N 1
ATOM 2318 C CA . LYS B 1 20 ? 20.172 20.734 12.078 1 97.56 20 LYS B CA 1
ATOM 2319 C C . LYS B 1 20 ? 21.141 21.188 10.992 1 97.56 20 LYS B C 1
ATOM 2321 O O . LYS B 1 20 ? 21.078 20.703 9.859 1 97.56 20 LYS B O 1
ATOM 2326 N N . GLY B 1 21 ? 21.984 22.109 11.32 1 95.38 21 GLY B N 1
ATOM 2327 C CA . GLY B 1 21 ? 23.031 22.547 10.414 1 95.38 21 GLY B CA 1
ATOM 2328 C C . GLY B 1 21 ? 22.594 23.625 9.461 1 95.38 21 GLY B C 1
ATOM 2329 O O . GLY B 1 21 ? 23.359 24.047 8.586 1 95.38 21 GLY B O 1
ATOM 2330 N N . GLN B 1 22 ? 21.438 24.156 9.625 1 96.69 22 GLN B N 1
ATOM 2331 C CA . GLN B 1 22 ? 20.906 25.156 8.703 1 96.69 22 GLN B CA 1
ATOM 2332 C C . GLN B 1 22 ? 21.156 26.578 9.219 1 96.69 22 GLN B C 1
ATOM 2334 O O . GLN B 1 22 ? 20.641 27.547 8.664 1 96.69 22 GLN B O 1
ATOM 2339 N N . GLY B 1 23 ? 21.828 26.688 10.258 1 97.12 23 GLY B N 1
ATOM 2340 C CA . GLY B 1 23 ? 22.219 28 10.742 1 97.12 23 GLY B CA 1
ATOM 2341 C C . GLY B 1 23 ? 21.203 28.609 11.695 1 97.12 23 GLY B C 1
ATOM 2342 O O . GLY B 1 23 ? 21.266 29.812 11.984 1 97.12 23 GLY B O 1
ATOM 2343 N N . HIS B 1 24 ? 20.234 27.844 12.156 1 98.44 24 HIS B N 1
ATOM 2344 C CA . HIS B 1 24 ? 19.234 28.312 13.117 1 98.44 24 HIS B CA 1
ATOM 2345 C C . HIS B 1 24 ? 19.578 27.844 14.523 1 98.44 24 HIS B C 1
ATOM 2347 O O . HIS B 1 24 ? 20.312 26.859 14.703 1 98.44 24 HIS B O 1
ATOM 2353 N N . GLU B 1 25 ? 19.125 28.625 15.508 1 98.69 25 GLU B N 1
ATOM 2354 C CA . GLU B 1 25 ? 19.062 28.141 16.875 1 9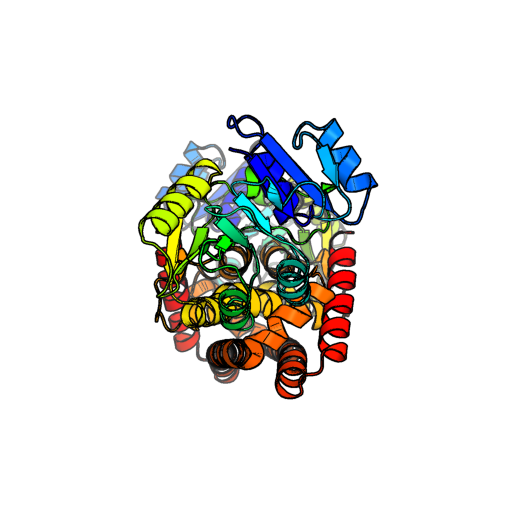8.69 25 GLU B CA 1
ATOM 2355 C C . GLU B 1 25 ? 17.781 27.359 17.141 1 98.69 25 GLU B C 1
ATOM 2357 O O . GLU B 1 25 ? 16.703 27.938 17.219 1 98.69 25 GLU B O 1
ATOM 2362 N N . VAL B 1 26 ? 17.984 26.078 17.312 1 98.88 26 VAL B N 1
ATOM 2363 C CA . VAL B 1 26 ? 16.797 25.219 17.375 1 98.88 26 VAL B CA 1
ATOM 2364 C C . VAL B 1 26 ? 16.609 24.719 18.812 1 98.88 26 VAL B C 1
ATOM 2366 O O . VAL B 1 26 ? 17.547 24.25 19.453 1 98.88 26 VAL B O 1
ATOM 2369 N N . TYR B 1 27 ? 15.406 24.844 19.344 1 98.88 27 TYR B N 1
ATOM 2370 C CA . TYR B 1 27 ? 15.008 24.359 20.656 1 98.88 27 TYR B CA 1
ATOM 2371 C C . TYR B 1 27 ? 13.828 23.406 20.562 1 98.88 27 TYR B C 1
ATOM 2373 O O . TYR B 1 27 ? 13.141 23.359 19.531 1 98.88 27 TYR B O 1
ATOM 2381 N N . GLY B 1 28 ? 13.664 22.562 21.578 1 98.75 28 GLY B N 1
ATOM 2382 C CA . GLY B 1 28 ? 12.578 21.594 21.578 1 98.75 28 GLY B CA 1
ATOM 2383 C C . GLY B 1 28 ? 11.734 21.641 22.844 1 98.75 28 GLY B C 1
ATOM 2384 O O . GLY B 1 28 ? 12.258 21.906 23.938 1 98.75 28 GLY B O 1
ATOM 2385 N N . ILE B 1 29 ? 10.469 21.422 22.703 1 98.69 29 ILE B N 1
ATOM 2386 C CA . ILE B 1 29 ? 9.562 21.234 23.828 1 98.69 29 ILE B CA 1
ATOM 2387 C C . ILE B 1 29 ? 8.922 19.844 23.75 1 98.69 29 ILE B C 1
ATOM 2389 O O . ILE B 1 29 ? 8.422 19.453 22.688 1 98.69 29 ILE B O 1
ATOM 2393 N N . ASP B 1 30 ? 9.008 19.125 24.75 1 98.44 30 ASP B N 1
ATOM 2394 C CA . ASP B 1 30 ? 8.383 17.812 24.859 1 98.44 30 ASP B CA 1
ATOM 2395 C C . ASP B 1 30 ? 8.141 17.438 26.312 1 98.44 30 ASP B C 1
ATOM 2397 O O . ASP B 1 30 ? 8.914 17.828 27.203 1 98.44 30 ASP B O 1
ATOM 2401 N N . ILE B 1 31 ? 7.094 16.703 26.547 1 96.69 31 ILE B N 1
ATOM 2402 C CA . ILE B 1 31 ? 6.773 16.328 27.922 1 96.69 31 ILE B CA 1
ATOM 2403 C C . ILE B 1 31 ? 7.734 15.234 28.391 1 96.69 31 ILE B C 1
ATOM 2405 O O . ILE B 1 31 ? 7.906 15.031 29.594 1 96.69 31 ILE B O 1
ATOM 2409 N N . ASP B 1 32 ? 8.312 14.469 27.438 1 97.5 32 ASP B N 1
ATOM 2410 C CA . ASP B 1 32 ? 9.234 13.375 27.75 1 97.5 32 ASP B CA 1
ATOM 2411 C C . ASP B 1 32 ? 10.672 13.883 27.828 1 97.5 32 ASP B C 1
ATOM 2413 O O . ASP B 1 32 ? 11.312 14.109 26.812 1 97.5 32 ASP B O 1
ATOM 2417 N N . GLU B 1 33 ? 11.219 13.852 29.016 1 97.81 33 GLU B N 1
ATOM 2418 C CA . GLU B 1 33 ? 12.57 14.359 29.234 1 97.81 33 GLU B CA 1
ATOM 2419 C C . GLU B 1 33 ? 13.609 13.516 28.516 1 97.81 33 GLU B C 1
ATOM 2421 O O . GLU B 1 33 ? 14.641 14.031 28.078 1 97.81 33 GLU B O 1
ATOM 2426 N N . LYS B 1 34 ? 13.367 12.258 28.438 1 97.75 34 LYS B N 1
ATOM 2427 C CA . LYS B 1 34 ? 14.297 11.375 27.75 1 97.75 34 LYS B CA 1
ATOM 2428 C C . LYS B 1 34 ? 14.43 11.758 26.281 1 97.75 34 LYS B C 1
ATOM 2430 O O . LYS B 1 34 ? 15.523 11.742 25.719 1 97.75 34 LYS B O 1
ATOM 2435 N N . THR B 1 35 ? 13.312 12.133 25.703 1 98.5 35 THR B N 1
ATOM 2436 C CA . THR B 1 35 ? 13.289 12.594 24.312 1 98.5 35 THR B CA 1
ATOM 2437 C C . THR B 1 35 ? 14.117 13.867 24.156 1 98.5 35 THR B C 1
ATOM 2439 O O . THR B 1 35 ? 14.914 13.984 23.219 1 98.5 35 THR B O 1
ATOM 2442 N N . LEU B 1 36 ? 13.969 14.742 25.078 1 98.69 36 LEU B N 1
ATOM 2443 C CA . LEU B 1 36 ? 14.695 16 25.031 1 98.69 36 LEU B CA 1
ATOM 2444 C C . LEU B 1 36 ? 16.188 15.773 25.156 1 98.69 36 LEU B C 1
ATOM 2446 O O . LEU B 1 36 ? 16.984 16.391 24.453 1 98.69 36 LEU B O 1
ATOM 2450 N N . GLN B 1 37 ? 16.516 14.859 26 1 98.38 37 GLN B N 1
ATOM 2451 C CA . GLN B 1 37 ? 17.922 14.547 26.203 1 98.38 37 GLN B CA 1
ATOM 2452 C C . GLN B 1 37 ? 18.516 13.898 24.953 1 98.38 37 GLN B C 1
ATOM 2454 O O . GLN B 1 37 ? 19.641 14.227 24.547 1 98.38 37 GLN B O 1
ATOM 2459 N N . MET B 1 38 ? 17.797 13.031 24.375 1 98.31 38 MET B N 1
ATOM 2460 C CA . MET B 1 38 ? 18.25 12.383 23.141 1 98.31 38 MET B CA 1
ATOM 2461 C C . MET B 1 38 ? 18.484 13.414 22.047 1 98.31 38 MET B C 1
ATOM 2463 O O . MET B 1 38 ? 19.516 13.383 21.359 1 98.31 38 MET B O 1
ATOM 2467 N N . ALA B 1 39 ? 17.516 14.273 21.875 1 98.69 39 ALA B N 1
ATOM 2468 C CA . ALA B 1 39 ? 17.609 15.305 20.828 1 98.69 39 ALA B CA 1
ATOM 2469 C C . ALA B 1 39 ? 18.797 16.234 21.078 1 98.69 39 ALA B C 1
ATOM 2471 O O . ALA B 1 39 ? 19.516 16.594 20.156 1 98.69 39 ALA B O 1
ATOM 2472 N N . LYS B 1 40 ? 19.016 16.609 22.312 1 98.69 40 LYS B N 1
ATOM 2473 C CA . LYS B 1 40 ? 20.141 17.469 22.688 1 98.69 40 LYS B CA 1
ATOM 2474 C C . LYS B 1 40 ? 21.469 16.766 22.422 1 98.69 40 LYS B C 1
ATOM 2476 O O . LYS B 1 40 ? 22.391 17.344 21.828 1 98.69 40 LYS B O 1
ATOM 2481 N N . ASN B 1 41 ? 21.516 15.492 22.812 1 98.25 41 ASN B N 1
ATOM 2482 C CA . ASN B 1 41 ? 22.734 14.703 22.641 1 98.25 41 ASN B CA 1
ATOM 2483 C C . ASN B 1 41 ? 23.078 14.523 21.156 1 98.25 41 ASN B C 1
ATOM 2485 O O . ASN B 1 41 ? 24.25 14.477 20.797 1 98.25 41 ASN B O 1
ATOM 2489 N N . GLU B 1 42 ? 22.047 14.422 20.375 1 98.06 42 GLU B N 1
ATOM 2490 C CA . GLU B 1 42 ? 22.234 14.266 18.938 1 98.06 42 GLU B CA 1
ATOM 2491 C C . GLU B 1 42 ? 22.609 15.594 18.281 1 98.06 42 GLU B C 1
ATOM 2493 O O . GLU B 1 42 ? 23 15.625 17.109 1 98.06 42 GLU B O 1
ATOM 2498 N N . GLY B 1 43 ? 22.422 16.672 18.984 1 98.25 43 GLY B N 1
ATOM 2499 C CA . GLY B 1 43 ? 22.734 18 18.469 1 98.25 43 GLY B CA 1
ATOM 2500 C C . GLY B 1 43 ? 21.641 18.594 17.609 1 98.25 43 GLY B C 1
ATOM 2501 O O . GLY B 1 43 ? 21.875 19.562 16.875 1 98.25 43 GLY B O 1
ATOM 2502 N N . THR B 1 44 ? 20.5 18 17.672 1 98.62 44 THR B N 1
ATOM 2503 C CA . THR B 1 44 ? 19.406 18.5 16.844 1 98.62 44 THR B CA 1
ATOM 2504 C C . THR B 1 44 ? 18.719 19.688 17.5 1 98.62 44 THR B C 1
ATOM 2506 O O . THR B 1 44 ? 18.047 20.469 16.828 1 98.62 44 THR B O 1
ATOM 2509 N N . ILE B 1 45 ? 18.891 19.828 18.812 1 98.81 45 ILE B N 1
ATOM 2510 C CA . ILE B 1 45 ? 18.422 21.016 19.516 1 98.81 45 ILE B CA 1
ATOM 2511 C C . ILE B 1 45 ? 19.516 21.531 20.453 1 98.81 45 ILE B C 1
ATOM 2513 O O . ILE B 1 45 ? 20.406 20.766 20.844 1 98.81 45 ILE B O 1
ATOM 2517 N N . ILE B 1 46 ? 19.453 22.781 20.688 1 98.56 46 ILE B N 1
ATOM 2518 C CA . ILE B 1 46 ? 20.391 23.391 21.625 1 98.56 46 ILE B CA 1
ATOM 2519 C C . ILE B 1 46 ? 20.016 23.031 23.047 1 98.56 46 ILE B C 1
ATOM 2521 O O . ILE B 1 46 ? 20.875 22.656 23.844 1 98.56 46 ILE B O 1
ATOM 2525 N N . GLU B 1 47 ? 18.75 23.156 23.406 1 98.25 47 GLU B N 1
ATOM 2526 C CA . GLU B 1 47 ? 18.188 22.844 24.719 1 98.25 47 GLU B CA 1
ATOM 2527 C C . GLU B 1 47 ? 16.719 22.453 24.609 1 98.25 47 GLU B C 1
ATOM 2529 O O . GLU B 1 47 ? 16.031 22.844 23.672 1 98.25 47 GLU B O 1
ATOM 2534 N N . GLY B 1 48 ? 16.312 21.562 25.547 1 98.44 48 GLY B N 1
ATOM 2535 C CA . GLY B 1 48 ? 14.93 21.125 25.594 1 98.44 48 GLY B CA 1
ATOM 2536 C C . GLY B 1 48 ? 14.203 21.625 26.844 1 98.44 48 GLY B C 1
ATOM 2537 O O . GLY B 1 48 ? 14.82 21.844 27.875 1 98.44 48 GLY B O 1
ATOM 2538 N N . PHE B 1 49 ? 12.906 21.812 26.688 1 98.5 49 PHE B N 1
ATOM 2539 C CA . PHE B 1 49 ? 12.055 22.25 27.797 1 98.5 49 PHE B CA 1
ATOM 2540 C C . PHE B 1 49 ? 10.805 21.375 27.891 1 98.5 49 PHE B C 1
ATOM 2542 O O . PHE B 1 49 ? 10.336 20.844 26.891 1 98.5 49 PHE B O 1
ATOM 2549 N N . THR B 1 50 ? 10.234 21.25 29.062 1 97.69 50 THR B N 1
ATOM 2550 C CA . THR B 1 50 ? 9.039 20.438 29.25 1 97.69 50 THR B CA 1
ATOM 2551 C C . THR B 1 50 ? 7.781 21.281 29.062 1 97.69 50 THR B C 1
ATOM 2553 O O . THR B 1 50 ? 6.668 20.766 29.047 1 97.69 50 THR B O 1
ATOM 2556 N N . ASP B 1 51 ? 7.992 22.578 28.984 1 95.31 51 ASP B N 1
ATOM 2557 C CA . ASP B 1 51 ? 6.91 23.5 28.656 1 95.31 51 ASP B CA 1
ATOM 2558 C C . ASP B 1 51 ? 7.441 24.719 27.922 1 95.31 51 ASP B C 1
ATOM 2560 O O . ASP B 1 51 ? 8.641 24.844 27.672 1 95.31 51 ASP B O 1
ATOM 2564 N N . GLY B 1 52 ? 6.598 25.656 27.484 1 94.25 52 GLY B N 1
ATOM 2565 C CA . GLY B 1 52 ? 6.961 26.734 26.578 1 94.25 52 GLY B CA 1
ATOM 2566 C C . GLY B 1 52 ? 7.363 28 27.297 1 94.25 52 GLY B C 1
ATOM 2567 O O . GLY B 1 52 ? 7.73 28.984 26.656 1 94.25 52 GLY B O 1
ATOM 2568 N N . LYS B 1 53 ? 7.398 28.094 28.562 1 92.44 53 LYS B N 1
ATOM 2569 C CA . LYS B 1 53 ? 7.496 29.297 29.359 1 92.44 53 LYS B CA 1
ATOM 2570 C C . LYS B 1 53 ? 8.82 30.016 29.109 1 92.44 53 LYS B C 1
ATOM 2572 O O . LYS B 1 53 ? 8.867 31.25 29.047 1 92.44 53 LYS B O 1
ATOM 2577 N N . GLU B 1 54 ? 9.82 29.297 28.906 1 93.38 54 GLU B N 1
ATOM 2578 C CA . GLU B 1 54 ? 11.156 29.891 28.844 1 93.38 54 GLU B CA 1
ATOM 2579 C C . GLU B 1 54 ? 11.523 30.297 27.422 1 93.38 54 GLU B C 1
ATOM 2581 O O . GLU B 1 54 ? 12.281 31.25 27.234 1 93.38 54 GLU B O 1
ATOM 2586 N N . ILE B 1 55 ? 10.922 29.625 26.453 1 98 55 ILE B N 1
ATOM 2587 C CA . ILE B 1 55 ? 11.57 29.734 25.156 1 98 55 ILE B CA 1
ATOM 2588 C C . ILE B 1 55 ? 10.594 30.297 24.141 1 98 55 ILE B C 1
ATOM 2590 O O . ILE B 1 55 ? 11 30.969 23.172 1 98 55 ILE B O 1
ATOM 2594 N N . ILE B 1 56 ? 9.32 30.156 24.281 1 98.44 56 ILE B N 1
ATOM 2595 C CA . ILE B 1 56 ? 8.344 30.484 23.234 1 98.44 56 ILE B CA 1
ATOM 2596 C C . ILE B 1 56 ? 8.344 32 23.016 1 98.44 56 ILE B C 1
ATOM 2598 O O . ILE B 1 56 ? 8.328 32.469 21.859 1 98.44 56 ILE B O 1
ATOM 2602 N N . ALA B 1 57 ? 8.477 32.781 24.031 1 97.69 57 ALA B N 1
ATOM 2603 C CA . ALA B 1 57 ? 8.445 34.219 23.938 1 97.69 57 ALA B CA 1
ATOM 2604 C C . ALA B 1 57 ? 9.688 34.75 23.234 1 97.69 57 ALA B C 1
ATOM 2606 O O . ALA B 1 57 ? 9.742 35.938 22.859 1 97.69 57 ALA B O 1
ATOM 2607 N N . GLN B 1 58 ? 10.625 33.906 23.016 1 98.19 58 GLN B N 1
ATOM 2608 C CA . GLN B 1 58 ? 11.867 34.312 22.375 1 98.19 58 GLN B CA 1
ATOM 2609 C C . GLN B 1 58 ? 11.953 33.75 20.953 1 98.19 58 GLN B C 1
ATOM 2611 O O . GLN B 1 58 ? 12.852 34.125 20.188 1 98.19 58 GLN B O 1
ATOM 2616 N N . SER B 1 59 ? 11.109 32.938 20.578 1 98.75 59 SER B N 1
ATOM 2617 C CA . SER B 1 59 ? 11.203 32.188 19.328 1 98.75 59 SER B CA 1
ATOM 2618 C C . SER B 1 59 ? 10.719 33.031 18.141 1 98.75 59 SER B C 1
ATOM 2620 O O . SER B 1 59 ? 9.664 33.656 18.219 1 98.75 59 SER B O 1
ATOM 2622 N N . ASP B 1 60 ? 11.5 33.031 17.062 1 98.75 60 ASP B N 1
ATOM 2623 C CA . ASP B 1 60 ? 11.102 33.688 15.82 1 98.75 60 ASP B CA 1
ATOM 2624 C C . ASP B 1 60 ? 10.094 32.812 15.055 1 98.75 60 ASP B C 1
ATOM 2626 O O . ASP B 1 60 ? 9.258 33.344 14.32 1 98.75 60 ASP B O 1
ATOM 2630 N N . LEU B 1 61 ? 10.203 31.578 15.18 1 98.81 61 LEU B N 1
ATOM 2631 C CA . LEU B 1 61 ? 9.336 30.594 14.562 1 98.81 61 LEU B CA 1
ATOM 2632 C C . LEU B 1 61 ? 9.031 29.453 15.531 1 98.81 61 LEU B C 1
ATOM 2634 O O . LEU B 1 61 ? 9.953 28.875 16.125 1 98.81 61 LEU B O 1
ATOM 2638 N N . THR B 1 62 ? 7.777 29.188 15.758 1 98.81 62 THR B N 1
ATOM 2639 C CA . THR B 1 62 ? 7.328 28.062 16.562 1 98.81 62 THR B CA 1
ATOM 2640 C C . THR B 1 62 ? 6.609 27.031 15.688 1 98.81 62 THR B C 1
ATOM 2642 O O . THR B 1 62 ? 5.645 27.375 14.992 1 98.81 62 THR B O 1
ATOM 2645 N N . ILE B 1 63 ? 7.078 25.797 15.672 1 98.75 63 ILE B N 1
ATOM 2646 C CA . ILE B 1 63 ? 6.469 24.703 14.93 1 98.75 63 ILE B CA 1
ATOM 2647 C C . ILE B 1 63 ? 5.777 23.75 15.898 1 98.75 63 ILE B C 1
ATOM 2649 O O . ILE B 1 63 ? 6.441 23 16.625 1 98.75 63 ILE B O 1
ATOM 2653 N N . ILE B 1 64 ? 4.504 23.75 15.898 1 98.25 64 ILE B N 1
ATOM 2654 C CA . ILE B 1 64 ? 3.738 22.953 16.844 1 98.25 64 ILE B CA 1
ATOM 2655 C C . ILE B 1 64 ? 3.381 21.594 16.219 1 98.25 64 ILE B C 1
ATOM 2657 O O . ILE B 1 64 ? 2.59 21.531 15.281 1 98.25 64 ILE B O 1
ATOM 2661 N N . CYS B 1 65 ? 3.977 20.547 16.75 1 97.38 65 CYS B N 1
ATOM 2662 C CA . CYS B 1 65 ? 3.758 19.188 16.281 1 97.38 65 CYS B CA 1
ATOM 2663 C C . CYS B 1 65 ? 3.041 18.344 17.328 1 97.38 65 CYS B C 1
ATOM 2665 O O . CYS B 1 65 ? 3.502 17.266 17.688 1 97.38 65 CYS B O 1
ATOM 2667 N N . LEU B 1 66 ? 1.914 18.828 17.812 1 95.75 66 LEU B N 1
ATOM 2668 C CA . LEU B 1 66 ? 1.068 18.172 18.812 1 95.75 66 LEU B CA 1
ATOM 2669 C C . LEU B 1 66 ? -0.201 17.625 18.156 1 95.75 66 LEU B C 1
ATOM 2671 O O . LEU B 1 66 ? -0.476 17.906 16.984 1 95.75 66 LEU B O 1
ATOM 2675 N N . TYR B 1 67 ? -0.94 16.812 18.875 1 90.69 67 TYR B N 1
ATOM 2676 C CA . TYR B 1 67 ? -2.26 16.391 18.422 1 90.69 67 TYR B CA 1
ATOM 2677 C C . TYR B 1 67 ? -3.207 17.578 18.328 1 90.69 67 TYR B C 1
ATOM 2679 O O . TYR B 1 67 ? -3.051 18.562 19.047 1 90.69 67 TYR B O 1
ATOM 2687 N N . PRO B 1 68 ? -4.16 17.5 17.438 1 87.88 68 PRO B N 1
ATOM 2688 C CA . PRO B 1 68 ? -5.047 18.641 17.172 1 87.88 68 PRO B CA 1
ATOM 2689 C C . PRO B 1 68 ? -5.641 19.219 18.453 1 87.88 68 PRO B C 1
ATOM 2691 O O . PRO B 1 68 ? -5.621 20.438 18.656 1 87.88 68 PRO B O 1
ATOM 2694 N N . SER B 1 69 ? -6.051 18.422 19.375 1 86.38 69 SER B N 1
ATOM 2695 C CA . SER B 1 69 ? -6.707 18.891 20.594 1 86.38 69 SER B CA 1
ATOM 2696 C C . SER B 1 69 ? -5.727 19.625 21.5 1 86.38 69 SER B C 1
ATOM 2698 O O . SER B 1 69 ? -6.129 20.484 22.297 1 86.38 69 SER B O 1
ATOM 2700 N N . LEU B 1 70 ? -4.469 19.391 21.328 1 92.38 70 LEU B N 1
ATOM 2701 C CA . LEU B 1 70 ? -3.457 19.969 22.203 1 92.38 70 LEU B CA 1
ATOM 2702 C C . LEU B 1 70 ? -2.9 21.266 21.609 1 92.38 70 LEU B C 1
ATOM 2704 O O . LEU B 1 70 ? -2.295 22.062 22.328 1 92.38 70 LEU B O 1
ATOM 2708 N N . VAL B 1 71 ? -3.082 21.438 20.344 1 93.19 71 VAL B N 1
ATOM 2709 C CA . VAL B 1 71 ? -2.533 22.609 19.672 1 93.19 71 VAL B CA 1
ATOM 2710 C C . VAL B 1 71 ? -3.184 23.875 20.219 1 93.19 71 VAL B C 1
ATOM 2712 O O . VAL B 1 71 ? -2.49 24.812 20.625 1 93.19 71 VAL B O 1
ATOM 2715 N N . LEU B 1 72 ? -4.48 23.906 20.328 1 92 72 LEU B N 1
ATOM 2716 C CA . LEU B 1 72 ? -5.211 25.062 20.812 1 92 72 LEU B CA 1
ATOM 2717 C C . LEU B 1 72 ? -4.84 25.375 22.266 1 92 72 LEU B C 1
ATOM 2719 O O . LEU B 1 72 ? -4.637 26.531 22.625 1 92 72 LEU B O 1
ATOM 2723 N N . LYS B 1 73 ? -4.785 24.297 23 1 93.88 73 LYS B N 1
ATOM 2724 C CA . LYS B 1 73 ? -4.398 24.453 24.406 1 93.88 73 LYS B CA 1
ATOM 2725 C C . LYS B 1 73 ? -3.016 25.094 24.531 1 93.88 73 LYS B C 1
ATOM 2727 O O . LYS B 1 73 ? -2.816 26.016 25.312 1 93.88 73 LYS B O 1
ATOM 2732 N N . PHE B 1 74 ? -2.104 24.641 23.75 1 96.88 74 PHE B N 1
ATOM 2733 C CA . PHE B 1 74 ? -0.741 25.156 23.766 1 96.88 74 PHE B CA 1
ATOM 2734 C C . PHE B 1 74 ? -0.719 26.641 23.406 1 96.88 74 PHE B C 1
ATOM 2736 O O . PHE B 1 74 ? -0.036 27.438 24.062 1 96.88 74 PHE B O 1
ATOM 2743 N N . ILE B 1 75 ? -1.487 27 22.422 1 95.31 75 ILE B N 1
ATOM 2744 C CA . ILE B 1 75 ? -1.545 28.391 21.953 1 95.31 75 ILE B CA 1
ATOM 2745 C C . ILE B 1 75 ? -2.113 29.281 23.047 1 95.31 75 ILE B C 1
ATOM 2747 O O . ILE B 1 75 ? -1.588 30.359 23.312 1 95.31 75 ILE B O 1
ATOM 2751 N N . LYS B 1 76 ? -3.078 28.781 23.719 1 93.69 76 LYS B N 1
ATOM 2752 C CA . LYS B 1 76 ? -3.738 29.562 24.766 1 93.69 76 LYS B CA 1
ATOM 2753 C C . LYS B 1 76 ? -2.814 29.766 25.953 1 93.69 76 LYS B C 1
ATOM 2755 O O . LYS B 1 76 ? -2.875 30.797 26.625 1 93.69 76 LYS B O 1
ATOM 2760 N N . GLU B 1 77 ? -1.932 28.828 26.125 1 95.62 77 GLU B N 1
ATOM 2761 C CA . GLU B 1 77 ? -1.148 28.797 27.359 1 95.62 77 GLU B CA 1
ATOM 2762 C C . GLU B 1 77 ? 0.196 29.5 27.172 1 95.62 77 GLU B C 1
ATOM 2764 O O . GLU B 1 77 ? 0.974 29.625 28.125 1 95.62 77 GLU B O 1
ATOM 2769 N N . ASN B 1 78 ? 0.452 29.969 26.031 1 97.19 78 ASN B N 1
ATOM 2770 C CA . ASN B 1 78 ? 1.771 30.531 25.781 1 97.19 78 ASN B CA 1
ATOM 2771 C C . ASN B 1 78 ? 1.673 31.906 25.109 1 97.19 78 ASN B C 1
ATOM 2773 O O . ASN B 1 78 ? 0.748 32.156 24.344 1 97.19 78 ASN B O 1
ATOM 2777 N N . LYS B 1 79 ? 2.59 32.781 25.484 1 95.81 79 LYS B N 1
ATOM 2778 C CA . LYS B 1 79 ? 2.752 34.094 24.828 1 95.81 79 LYS B CA 1
ATOM 2779 C C . LYS B 1 79 ? 3.875 34.031 23.797 1 95.81 79 LYS B C 1
ATOM 2781 O O . LYS B 1 79 ? 5.023 33.75 24.141 1 95.81 79 LYS B O 1
ATOM 2786 N N . PHE B 1 80 ? 3.527 34.406 22.609 1 98.06 80 PHE B N 1
ATOM 2787 C CA . PHE B 1 80 ? 4.473 34.312 21.5 1 98.06 80 PHE B CA 1
ATOM 2788 C C . PHE B 1 80 ? 5.152 35.656 21.266 1 98.06 80 PHE B C 1
ATOM 2790 O O . PHE B 1 80 ? 4.598 36.688 21.594 1 98.06 80 PHE B O 1
ATOM 2797 N N . LYS B 1 81 ? 6.309 35.562 20.672 1 97.88 81 LYS B N 1
ATOM 2798 C CA . LYS B 1 81 ? 7.082 36.75 20.328 1 97.88 81 LYS B CA 1
ATOM 2799 C C . LYS B 1 81 ? 6.359 37.594 19.281 1 97.88 81 LYS B C 1
ATOM 2801 O O . LYS B 1 81 ? 5.953 37.094 18.234 1 97.88 81 LYS B O 1
ATOM 2806 N N . LYS B 1 82 ? 6.203 38.875 19.594 1 97.25 82 LYS B N 1
ATOM 2807 C CA . LYS B 1 82 ? 5.633 39.781 18.578 1 97.25 82 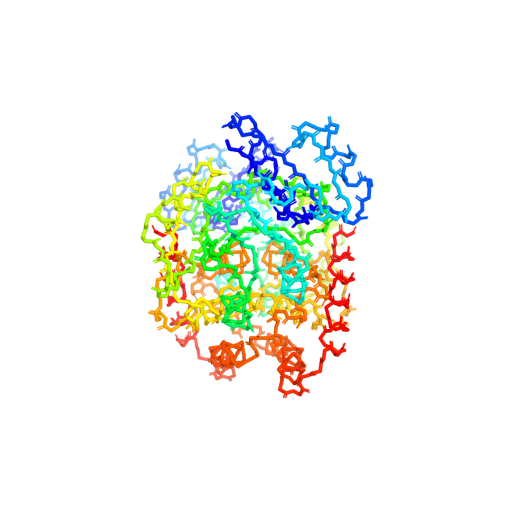LYS B CA 1
ATOM 2808 C C . LYS B 1 82 ? 6.477 39.75 17.312 1 97.25 82 LYS B C 1
ATOM 2810 O O . LYS B 1 82 ? 7.707 39.781 17.375 1 97.25 82 LYS B O 1
ATOM 2815 N N . GLY B 1 83 ? 5.77 39.656 16.156 1 97.06 83 GLY B N 1
ATOM 2816 C CA . GLY B 1 83 ? 6.449 39.594 14.875 1 97.06 83 GLY B CA 1
ATOM 2817 C C . GLY B 1 83 ? 6.875 38.219 14.469 1 97.06 83 GLY B C 1
ATOM 2818 O O . GLY B 1 83 ? 7.383 38 13.367 1 97.06 83 GLY B O 1
ATOM 2819 N N . SER B 1 84 ? 6.602 37.219 15.367 1 98 84 SER B N 1
ATOM 2820 C CA . SER B 1 84 ? 7.004 35.844 15.086 1 98 84 SER B CA 1
ATOM 2821 C C . SER B 1 84 ? 5.945 35.125 14.266 1 98 84 SER B C 1
ATOM 2823 O O . SER B 1 84 ? 4.875 35.656 13.992 1 98 84 SER B O 1
ATOM 2825 N N . ILE B 1 85 ? 6.309 33.906 13.797 1 98.38 85 ILE B N 1
ATOM 2826 C CA . ILE B 1 85 ? 5.418 33.031 13.047 1 98.38 85 ILE B CA 1
ATOM 2827 C C . ILE B 1 85 ? 5.184 31.75 13.836 1 98.38 85 ILE B C 1
ATOM 2829 O O . ILE B 1 85 ? 6.117 31.188 14.414 1 98.38 85 ILE B O 1
ATOM 2833 N N . ILE B 1 86 ? 3.941 31.359 13.938 1 98.19 86 ILE B N 1
ATOM 2834 C CA . ILE B 1 86 ? 3.543 30.047 14.43 1 98.19 86 ILE B CA 1
ATOM 2835 C C . ILE B 1 86 ? 3.07 29.188 13.266 1 98.19 86 ILE B C 1
ATOM 2837 O O . ILE B 1 86 ? 2.348 29.656 12.391 1 98.19 86 ILE B O 1
ATOM 2841 N N . THR B 1 87 ? 3.545 27.969 13.211 1 98 87 THR B N 1
ATOM 2842 C CA . THR B 1 87 ? 3.002 26.984 12.281 1 98 87 THR B CA 1
ATOM 2843 C C . THR B 1 87 ? 2.709 25.672 13.008 1 98 87 THR B C 1
ATOM 2845 O O . THR B 1 87 ? 3.059 25.516 14.18 1 98 87 THR B O 1
ATOM 2848 N N . ASP B 1 88 ? 1.932 24.797 12.398 1 97.12 88 ASP B N 1
ATOM 2849 C CA . ASP B 1 88 ? 1.639 23.469 12.922 1 97.12 88 ASP B CA 1
ATOM 2850 C C . ASP B 1 88 ? 1.822 22.406 11.844 1 97.12 88 ASP B C 1
ATOM 2852 O O . ASP B 1 88 ? 2.125 22.719 10.695 1 97.12 88 ASP B O 1
ATOM 2856 N N . ALA B 1 89 ? 1.729 21.156 12.305 1 96.31 89 ALA B N 1
ATOM 2857 C CA . ALA B 1 89 ? 1.828 20.031 11.375 1 96.31 89 ALA B CA 1
ATOM 2858 C C . ALA B 1 89 ? 0.593 19.141 11.461 1 96.31 89 ALA B C 1
ATOM 2860 O O . ALA B 1 89 ? 0.659 17.953 11.156 1 96.31 89 ALA B O 1
ATOM 2861 N N . VAL B 1 90 ? -0.527 19.703 11.906 1 94.19 90 VAL B N 1
ATOM 2862 C CA . VAL B 1 90 ? -1.721 18.922 12.203 1 94.19 90 VAL B CA 1
ATOM 2863 C C . VAL B 1 90 ? -2.365 18.453 10.906 1 94.19 90 VAL B C 1
ATOM 2865 O O . VAL B 1 90 ? -2.367 19.172 9.906 1 94.19 90 VAL B O 1
ATOM 2868 N N . GLY B 1 91 ? -2.98 17.266 10.992 1 95 91 GLY B N 1
ATOM 2869 C CA . GLY B 1 91 ? -3.523 16.641 9.797 1 95 91 GLY B CA 1
ATOM 2870 C C . GLY B 1 91 ? -4.949 17.047 9.5 1 95 91 GLY B C 1
ATOM 2871 O O . GLY B 1 91 ? -5.562 16.547 8.555 1 95 91 GLY B O 1
ATOM 2872 N N . ILE B 1 92 ? -5.523 17.953 10.258 1 95.62 92 ILE B N 1
ATOM 2873 C CA . ILE B 1 92 ? -6.824 18.578 10.039 1 95.62 92 ILE B CA 1
ATOM 2874 C C . ILE B 1 92 ? -6.738 20.078 10.344 1 95.62 92 ILE B C 1
ATOM 2876 O O . ILE B 1 92 ? -6.004 20.484 11.242 1 95.62 92 ILE B O 1
ATOM 2880 N N . LYS B 1 93 ? -7.512 20.875 9.633 1 96.12 93 LYS B N 1
ATOM 2881 C CA . LYS B 1 93 ? -7.23 22.297 9.727 1 96.12 93 LYS B CA 1
ATOM 2882 C C . LYS B 1 93 ? -8.477 23.078 10.148 1 96.12 93 LYS B C 1
ATOM 2884 O O . LYS B 1 93 ? -8.406 23.953 11.016 1 96.12 93 LYS B O 1
ATOM 2889 N N . SER B 1 94 ? -9.633 22.75 9.547 1 92.25 94 SER B N 1
ATOM 2890 C CA . SER B 1 94 ? -10.828 23.578 9.734 1 92.25 94 SER B CA 1
ATOM 2891 C C . SER B 1 94 ? -11.32 23.516 11.172 1 92.25 94 SER B C 1
ATOM 2893 O O . SER B 1 94 ? -11.914 24.484 11.672 1 92.25 94 SER B O 1
ATOM 2895 N N . TYR B 1 95 ? -11.039 22.469 11.797 1 88.5 95 TYR B N 1
ATOM 2896 C CA . TYR B 1 95 ? -11.57 22.188 13.133 1 88.5 95 TYR B CA 1
ATOM 2897 C C . TYR B 1 95 ? -11.031 23.188 14.148 1 88.5 95 TYR B C 1
ATOM 2899 O O . TYR B 1 95 ? -11.727 23.547 15.102 1 88.5 95 TYR B O 1
ATOM 2907 N N . PHE B 1 96 ? -9.812 23.688 13.961 1 87.81 96 PHE B N 1
ATOM 2908 C CA . PHE B 1 96 ? -9.227 24.469 15.055 1 87.81 96 PHE B CA 1
ATOM 2909 C C . PHE B 1 96 ? -8.695 25.797 14.555 1 87.81 96 PHE B C 1
ATOM 2911 O O . PHE B 1 96 ? -8.438 26.703 15.344 1 87.81 96 PHE B O 1
ATOM 2918 N N . LEU B 1 97 ? -8.562 25.969 13.266 1 90.75 97 LEU B N 1
ATOM 2919 C CA . LEU B 1 97 ? -7.789 27.094 12.727 1 90.75 97 LEU B CA 1
ATOM 2920 C C . LEU B 1 97 ? -8.461 28.422 13.039 1 90.75 97 LEU B C 1
ATOM 2922 O O . LEU B 1 97 ? -7.801 29.375 13.438 1 90.75 97 LEU B O 1
ATOM 2926 N N . GLU B 1 98 ? -9.773 28.438 12.906 1 89 98 GLU B N 1
ATOM 2927 C CA . GLU B 1 98 ? -10.484 29.688 13.188 1 89 98 GLU B CA 1
ATOM 2928 C C . GLU B 1 98 ? -10.305 30.109 14.641 1 89 98 GLU B C 1
ATOM 2930 O O . GLU B 1 98 ? -10.055 31.281 14.922 1 89 98 GLU B O 1
ATOM 2935 N N . GLU B 1 99 ? -10.453 29.172 15.492 1 91 99 GLU B N 1
ATOM 2936 C CA . GLU B 1 99 ? -10.273 29.484 16.906 1 91 99 GLU B CA 1
ATOM 2937 C C . GLU B 1 99 ? -8.836 29.906 17.203 1 91 99 GLU B C 1
ATOM 2939 O O . GLU B 1 99 ? -8.609 30.859 17.953 1 91 99 GLU B O 1
ATOM 2944 N N . ALA B 1 100 ? -7.879 29.266 16.625 1 92.44 100 ALA B N 1
ATOM 2945 C CA . ALA B 1 100 ? -6.473 29.625 16.812 1 92.44 100 ALA B CA 1
ATOM 2946 C C . ALA B 1 100 ? -6.215 31.062 16.406 1 92.44 100 ALA B C 1
ATOM 2948 O O . ALA B 1 100 ? -5.574 31.828 17.141 1 92.44 100 ALA B O 1
ATOM 2949 N N . MET B 1 101 ? -6.812 31.438 15.312 1 90.62 101 MET B N 1
ATOM 2950 C CA . MET B 1 101 ? -6.594 32.781 14.758 1 90.62 101 MET B CA 1
ATOM 2951 C C . MET B 1 101 ? -7.203 33.844 15.664 1 90.62 101 MET B C 1
ATOM 2953 O O . MET B 1 101 ? -6.703 34.969 15.734 1 90.62 101 MET B O 1
ATOM 2957 N N . THR B 1 102 ? -8.219 33.438 16.391 1 90.88 102 THR B N 1
ATOM 2958 C CA . THR B 1 102 ? -8.914 34.375 17.25 1 90.88 102 THR B CA 1
ATOM 2959 C C . THR B 1 102 ? -8.141 34.625 18.531 1 90.88 102 THR B C 1
ATOM 2961 O O . THR B 1 102 ? -8.172 35.719 19.109 1 90.88 102 THR B O 1
ATOM 2964 N N . ILE B 1 103 ? -7.422 33.656 18.938 1 91.81 103 ILE B N 1
ATOM 2965 C CA . ILE B 1 103 ? -6.805 33.75 20.25 1 91.81 103 ILE B CA 1
ATOM 2966 C C . ILE B 1 103 ? -5.371 34.25 20.125 1 91.81 103 ILE B C 1
ATOM 2968 O O . ILE B 1 103 ? -4.801 34.781 21.078 1 91.81 103 ILE B O 1
ATOM 2972 N N . ILE B 1 104 ? -4.762 34.188 19.016 1 93.56 104 ILE B N 1
ATOM 2973 C CA . ILE B 1 104 ? -3.365 34.531 18.797 1 93.56 104 ILE B CA 1
ATOM 2974 C C . ILE B 1 104 ? -3.242 36.062 18.688 1 93.56 104 ILE B C 1
ATOM 2976 O O . ILE B 1 104 ? -4.113 36.719 18.109 1 93.56 104 ILE B O 1
ATOM 2980 N N . ASP B 1 105 ? -2.223 36.594 19.328 1 94.62 105 ASP B N 1
ATOM 2981 C CA . ASP B 1 105 ? -1.899 38 19.219 1 94.62 105 ASP B CA 1
ATOM 2982 C C . ASP B 1 105 ? -1.845 38.438 17.75 1 94.62 105 ASP B C 1
ATOM 2984 O O . ASP B 1 105 ? -1.208 37.781 16.922 1 94.62 105 ASP B O 1
ATOM 2988 N N . PRO B 1 106 ? -2.531 39.5 17.344 1 93.31 106 PRO B N 1
ATOM 2989 C CA . PRO B 1 106 ? -2.582 39.969 15.953 1 93.31 106 PRO B CA 1
ATOM 2990 C C . PRO B 1 106 ? -1.2 40.281 15.383 1 93.31 106 PRO B C 1
ATOM 2992 O O . PRO B 1 106 ? -1.036 40.344 14.164 1 93.31 106 PRO B O 1
ATOM 2995 N N . GLU B 1 107 ? -0.27 40.531 16.281 1 95.94 107 GLU B N 1
ATOM 2996 C CA . GLU B 1 107 ? 1.085 40.812 15.828 1 95.94 107 GLU B CA 1
ATOM 2997 C C . GLU B 1 107 ? 1.886 39.531 15.609 1 95.94 107 GLU B C 1
ATOM 2999 O O . GLU B 1 107 ? 3.074 39.594 15.289 1 95.94 107 GLU B O 1
ATOM 3004 N N . VAL B 1 108 ? 1.282 38.438 15.828 1 97.06 108 VAL B N 1
ATOM 3005 C CA . VAL B 1 108 ? 1.869 37.125 15.586 1 97.06 108 VAL B CA 1
ATOM 3006 C C . VAL B 1 108 ? 1.174 36.469 14.398 1 97.06 108 VAL B C 1
ATOM 3008 O O . VAL B 1 108 ? -0.054 36.5 14.289 1 97.06 108 VAL B O 1
ATOM 3011 N N . GLU B 1 109 ? 1.947 35.969 13.508 1 96.56 109 GLU B N 1
ATOM 3012 C CA . GLU B 1 109 ? 1.397 35.312 12.32 1 96.56 109 GLU B CA 1
ATOM 3013 C C . GLU B 1 109 ? 1.223 33.812 12.547 1 96.56 109 GLU B C 1
ATOM 3015 O O . GLU B 1 109 ? 2.119 33.156 13.078 1 96.56 109 GLU B O 1
ATOM 3020 N N . PHE B 1 110 ? 0.037 33.312 12.258 1 96.88 110 PHE B N 1
ATOM 3021 C CA . PHE B 1 110 ? -0.2 31.859 12.25 1 96.88 110 PHE B CA 1
ATOM 3022 C C . PHE B 1 110 ? -0.376 31.344 10.828 1 96.88 110 PHE B C 1
ATOM 3024 O O . PHE B 1 110 ? -1.372 31.656 10.172 1 96.88 110 PHE B O 1
ATOM 3031 N N . VAL B 1 111 ? 0.603 30.594 10.336 1 96.88 111 VAL B N 1
ATOM 3032 C CA . VAL B 1 111 ? 0.552 29.969 9.016 1 96.88 111 VAL B CA 1
ATOM 3033 C C . VAL B 1 111 ? 0.552 28.453 9.164 1 96.88 111 VAL B C 1
ATOM 3035 O O . VAL B 1 111 ? 1.613 27.828 9.266 1 96.88 111 VAL B O 1
ATOM 3038 N N . SER B 1 112 ? -0.641 27.859 9.086 1 97.06 112 SER B N 1
ATOM 3039 C CA . SER B 1 112 ? -0.797 26.422 9.328 1 97.06 112 SER B CA 1
ATOM 3040 C C . SER B 1 112 ? -0.211 25.609 8.188 1 97.06 112 SER B C 1
ATOM 3042 O O . SER B 1 112 ? -0.313 25.984 7.023 1 97.06 112 SER B O 1
ATOM 3044 N N . GLY B 1 113 ? 0.465 24.5 8.539 1 97.38 113 GLY B N 1
ATOM 3045 C CA . GLY B 1 113 ? 1.085 23.625 7.562 1 97.38 113 GLY B CA 1
ATOM 3046 C C . GLY B 1 113 ? 0.776 22.156 7.801 1 97.38 113 GLY B C 1
ATOM 3047 O O . GLY B 1 113 ? 0.293 21.781 8.875 1 97.38 113 GLY B O 1
ATOM 3048 N N . HIS B 1 114 ? 0.99 21.359 6.789 1 97.5 114 HIS B N 1
ATOM 3049 C CA . HIS B 1 114 ? 0.803 19.922 6.855 1 97.5 114 HIS B CA 1
ATOM 3050 C C . HIS B 1 114 ? 1.838 19.188 6.008 1 97.5 114 HIS B C 1
ATOM 3052 O O . HIS B 1 114 ? 1.662 19.047 4.797 1 97.5 114 HIS B O 1
ATOM 3058 N N . PRO B 1 115 ? 2.916 18.719 6.688 1 96.88 115 PRO B N 1
ATOM 3059 C CA . PRO B 1 115 ? 3.818 17.844 5.934 1 96.88 115 PRO B CA 1
ATOM 3060 C C . PRO B 1 115 ? 3.164 16.531 5.535 1 96.88 115 PRO B C 1
ATOM 3062 O O . PRO B 1 115 ? 2.707 15.773 6.402 1 96.88 115 PRO B O 1
ATOM 3065 N N . MET B 1 116 ? 3.1 16.266 4.266 1 94.31 116 MET B N 1
ATOM 3066 C CA . MET B 1 116 ? 2.535 15.023 3.77 1 94.31 116 MET B CA 1
ATOM 3067 C C . MET B 1 116 ? 3.568 13.898 3.816 1 94.31 116 MET B C 1
ATOM 3069 O O . MET B 1 116 ? 3.799 13.219 2.814 1 94.31 116 MET B O 1
ATOM 3073 N N . ALA B 1 117 ? 4.137 13.828 4.895 1 88.81 117 ALA B N 1
ATOM 3074 C CA . ALA B 1 117 ? 5.215 12.883 5.188 1 88.81 117 ALA B CA 1
ATOM 3075 C C . ALA B 1 117 ? 5.121 12.375 6.625 1 88.81 117 ALA B C 1
ATOM 3077 O O . ALA B 1 117 ? 4.695 13.109 7.52 1 88.81 117 ALA B O 1
ATOM 3078 N N . GLY B 1 118 ? 5.453 11.227 6.852 1 81.62 118 GLY B N 1
ATOM 3079 C CA . GLY B 1 118 ? 5.441 10.609 8.164 1 81.62 118 GLY B CA 1
ATOM 3080 C C . GLY B 1 118 ? 5.625 9.102 8.117 1 81.62 118 GLY B C 1
ATOM 3081 O O . GLY B 1 118 ? 5.879 8.539 7.059 1 81.62 118 GLY B O 1
ATOM 3082 N N . ARG B 1 119 ? 5.66 8.539 9.406 1 80.12 119 ARG B N 1
ATOM 3083 C CA . ARG B 1 119 ? 5.789 7.094 9.562 1 80.12 119 ARG B CA 1
ATOM 3084 C C . ARG B 1 119 ? 4.797 6.562 10.594 1 80.12 119 ARG B C 1
ATOM 3086 O O . ARG B 1 119 ? 4.277 7.32 11.414 1 80.12 119 ARG B O 1
ATOM 3093 N N . GLU B 1 120 ? 4.461 5.355 10.516 1 80.69 120 GLU B N 1
ATOM 3094 C CA . GLU B 1 120 ? 3.488 4.707 11.383 1 80.69 120 GLU B CA 1
ATOM 3095 C C . GLU B 1 120 ? 4.066 4.461 12.773 1 80.69 120 GLU B C 1
ATOM 3097 O O . GLU B 1 120 ? 3.326 4.23 13.727 1 80.69 120 GLU B O 1
ATOM 3102 N N . LYS B 1 121 ? 5.254 4.691 12.953 1 80.5 121 LYS B N 1
ATOM 3103 C CA . LYS B 1 121 ? 5.875 4.488 14.258 1 80.5 121 LYS B CA 1
ATOM 3104 C C . LYS B 1 121 ? 5.742 5.734 15.133 1 80.5 121 LYS B C 1
ATOM 3106 O O . LYS B 1 121 ? 5.246 6.766 14.68 1 80.5 121 LYS B O 1
ATOM 3111 N N . LYS B 1 122 ? 6.008 5.57 16.406 1 85.88 122 LYS B N 1
ATOM 3112 C CA . LYS B 1 122 ? 5.852 6.68 17.344 1 85.88 122 LYS B CA 1
ATOM 3113 C C . LYS B 1 122 ? 7.18 7.027 18.016 1 85.88 122 LYS B C 1
ATOM 3115 O O . LYS B 1 122 ? 7.953 6.133 18.375 1 85.88 122 LYS B O 1
ATOM 3120 N N . GLY B 1 123 ? 7.305 8.336 18.156 1 91.44 123 GLY B N 1
ATOM 3121 C CA . GLY B 1 123 ? 8.406 8.781 18.984 1 91.44 123 GLY B CA 1
ATOM 3122 C C . GLY B 1 123 ? 9.586 9.312 18.203 1 91.44 123 GLY B C 1
ATOM 3123 O O . GLY B 1 123 ? 9.695 9.055 17 1 91.44 123 GLY B O 1
ATOM 3124 N N . TYR B 1 124 ? 10.43 9.945 18.938 1 96.06 124 TYR B N 1
ATOM 3125 C CA . TYR B 1 124 ? 11.594 10.633 18.391 1 96.06 124 TYR B CA 1
ATOM 3126 C C . TYR B 1 124 ? 12.547 9.656 17.719 1 96.06 124 TYR B C 1
ATOM 3128 O O . TYR B 1 124 ? 13.188 9.977 16.719 1 96.06 124 TYR B O 1
ATOM 3136 N N . GLY B 1 125 ? 12.57 8.461 18.297 1 93.38 125 GLY B N 1
ATOM 3137 C CA . GLY B 1 125 ? 13.508 7.461 17.812 1 93.38 125 GLY B CA 1
ATOM 3138 C C . GLY B 1 125 ? 13.25 7.055 16.375 1 93.38 125 GLY B C 1
ATOM 3139 O O . GLY B 1 125 ? 14.148 6.543 15.703 1 93.38 125 GLY B O 1
ATOM 3140 N N . TYR B 1 126 ? 12.109 7.316 15.859 1 92.62 126 TYR B N 1
ATOM 3141 C CA . TYR B 1 126 ? 11.758 6.926 14.5 1 92.62 126 TYR B CA 1
ATOM 3142 C C . TYR B 1 126 ? 11.742 8.133 13.57 1 92.62 126 TYR B C 1
ATOM 3144 O O . TYR B 1 126 ? 11.398 8.008 12.391 1 92.62 126 TYR B O 1
ATOM 3152 N N . ALA B 1 127 ? 12.117 9.242 14.078 1 95.62 127 ALA B N 1
ATOM 3153 C CA . ALA B 1 127 ? 12.156 10.469 13.281 1 95.62 127 ALA B CA 1
ATOM 3154 C C . ALA B 1 127 ? 13.352 10.469 12.336 1 95.62 127 ALA B C 1
ATOM 3156 O O . ALA B 1 127 ? 14.406 9.914 12.656 1 95.62 127 ALA B O 1
ATOM 3157 N N . SER B 1 128 ? 13.188 11.039 11.164 1 96.12 128 SER B N 1
ATOM 3158 C CA . SER B 1 128 ? 14.234 11.164 10.164 1 96.12 128 SER B CA 1
ATOM 3159 C C . SER B 1 128 ? 13.969 12.344 9.227 1 96.12 128 SER B C 1
ATOM 3161 O O . SER B 1 128 ? 12.844 12.516 8.742 1 96.12 128 SER B O 1
ATOM 3163 N N . LYS B 1 129 ? 15.055 13.094 8.969 1 94.44 129 LYS B N 1
ATOM 3164 C CA . LYS B 1 129 ? 14.906 14.195 8.023 1 94.44 129 LYS B CA 1
ATOM 3165 C C . LYS B 1 129 ? 14.609 13.688 6.617 1 94.44 129 LYS B C 1
ATOM 3167 O O . LYS B 1 129 ? 14.109 14.43 5.773 1 94.44 129 LYS B O 1
ATOM 3172 N N . GLU B 1 130 ? 14.898 12.43 6.352 1 95 130 GLU B N 1
ATOM 3173 C CA . GLU B 1 130 ? 14.75 11.836 5.023 1 95 130 GLU B CA 1
ATOM 3174 C C . GLU B 1 130 ? 13.281 11.766 4.613 1 95 130 GLU B C 1
ATOM 3176 O O . GLU B 1 130 ? 12.961 11.766 3.424 1 95 130 GLU B O 1
ATOM 3181 N N . VAL B 1 131 ? 12.398 11.805 5.582 1 92.44 131 VAL B N 1
ATOM 3182 C CA . VAL B 1 131 ? 10.984 11.648 5.277 1 92.44 131 VAL B CA 1
ATOM 3183 C C . VAL B 1 131 ? 10.469 12.891 4.555 1 92.44 131 VAL B C 1
ATOM 3185 O O . VAL B 1 131 ? 9.453 12.844 3.863 1 92.44 131 VAL B O 1
ATOM 3188 N N . PHE B 1 132 ? 11.148 14.023 4.746 1 95.31 132 PHE B N 1
ATOM 3189 C CA . PHE B 1 132 ? 10.703 15.273 4.145 1 95.31 132 PHE B CA 1
ATOM 3190 C C . PHE B 1 132 ? 11.195 15.391 2.705 1 95.31 132 PHE B C 1
ATOM 3192 O O . PHE B 1 132 ? 10.648 16.172 1.917 1 95.31 132 PHE B O 1
ATOM 3199 N N . LYS B 1 133 ? 12.195 14.617 2.371 1 94.62 133 LYS B N 1
ATOM 3200 C CA . LYS B 1 133 ? 12.812 14.742 1.051 1 94.62 133 LYS B CA 1
ATOM 3201 C C . LYS B 1 133 ? 11.812 14.398 -0.053 1 94.62 133 LYS B C 1
ATOM 3203 O O . LYS B 1 133 ? 11.305 13.281 -0.111 1 94.62 133 LYS B O 1
ATOM 3208 N N . ASN B 1 134 ? 11.453 15.359 -0.875 1 91.88 134 ASN B N 1
ATOM 3209 C CA . ASN B 1 134 ? 10.602 15.281 -2.057 1 91.88 134 ASN B CA 1
ATOM 3210 C C . ASN B 1 134 ? 9.141 15.039 -1.677 1 91.88 134 ASN B C 1
ATOM 3212 O O . ASN B 1 134 ? 8.328 14.664 -2.523 1 91.88 134 ASN B O 1
ATOM 3216 N N . ALA B 1 135 ? 8.859 15.234 -0.43 1 94.06 135 ALA B N 1
ATOM 3217 C CA . ALA B 1 135 ? 7.477 15.086 0.009 1 94.06 135 ALA B CA 1
ATOM 3218 C C . ALA B 1 135 ? 6.668 16.344 -0.29 1 94.06 135 ALA B C 1
ATOM 3220 O O . ALA B 1 135 ? 7.238 17.422 -0.509 1 94.06 135 ALA B O 1
ATOM 3221 N N . ASN B 1 136 ? 5.41 16.203 -0.371 1 95 136 ASN B N 1
ATOM 3222 C CA . ASN B 1 136 ? 4.504 17.328 -0.512 1 95 136 ASN B CA 1
ATOM 3223 C C . ASN B 1 136 ? 4.281 18.047 0.82 1 95 136 ASN B C 1
ATOM 3225 O O . ASN B 1 136 ? 4.383 17.422 1.882 1 95 136 ASN B O 1
ATOM 3229 N N . TYR B 1 137 ? 4.098 19.328 0.762 1 97.38 137 TYR B N 1
ATOM 3230 C CA . TYR B 1 137 ? 3.74 20.172 1.899 1 97.38 137 TYR B CA 1
ATOM 3231 C C . TYR B 1 137 ? 2.551 21.062 1.564 1 97.38 137 TYR B C 1
ATOM 3233 O O . TYR B 1 137 ? 2.49 21.641 0.479 1 97.38 137 TYR B O 1
ATOM 3241 N N . ILE B 1 138 ? 1.599 21.078 2.457 1 97.75 138 ILE B N 1
ATOM 3242 C CA . ILE B 1 138 ? 0.434 21.938 2.24 1 97.75 138 ILE B CA 1
ATOM 3243 C C . ILE B 1 138 ? 0.463 23.109 3.219 1 97.75 138 ILE B C 1
ATOM 3245 O O . ILE B 1 138 ? 0.619 22.906 4.426 1 97.75 138 ILE B O 1
ATOM 3249 N N . LEU B 1 139 ? 0.411 24.281 2.703 1 97.5 139 LEU B N 1
ATOM 3250 C CA . LEU B 1 139 ? 0.268 25.484 3.498 1 97.5 139 LEU B CA 1
ATOM 3251 C C . LEU B 1 139 ? -1.165 26.016 3.443 1 97.5 139 LEU B C 1
ATOM 3253 O O . LEU B 1 139 ? -1.782 26.031 2.375 1 97.5 139 LEU B O 1
ATOM 3257 N N . ILE B 1 140 ? -1.661 26.344 4.578 1 97.38 140 ILE B N 1
ATOM 3258 C CA . ILE B 1 140 ? -3.016 26.891 4.648 1 97.38 140 ILE B CA 1
ATOM 3259 C C . ILE B 1 140 ? -2.963 28.406 4.645 1 97.38 140 ILE B C 1
ATOM 3261 O O . ILE B 1 140 ? -2.303 29.016 5.492 1 97.38 140 ILE B O 1
ATOM 3265 N N . GLU B 1 141 ? -3.586 28.922 3.723 1 93.38 141 GLU B N 1
ATOM 3266 C CA . GLU B 1 141 ? -3.676 30.375 3.67 1 93.38 141 GLU B CA 1
ATOM 3267 C C . GLU B 1 141 ? -4.98 30.859 4.285 1 93.38 141 GLU B C 1
ATOM 3269 O O . GLU B 1 141 ? -6.062 30.406 3.92 1 93.38 141 GLU B O 1
ATOM 3274 N N . HIS B 1 142 ? -4.859 31.703 5.238 1 89.38 142 HIS B N 1
ATOM 3275 C CA . HIS B 1 142 ? -5.984 32.438 5.832 1 89.38 142 HIS B CA 1
ATOM 3276 C C . HIS B 1 142 ? -6.043 33.875 5.336 1 89.38 142 HIS B C 1
ATOM 3278 O O . HIS B 1 142 ? -5.008 34.469 5.031 1 89.38 142 HIS B O 1
ATOM 3284 N N . PRO B 1 143 ? -7.266 34.406 5.262 1 88.5 143 PRO B N 1
ATOM 3285 C CA . PRO B 1 143 ? -7.406 35.75 4.707 1 88.5 143 PRO B CA 1
ATOM 3286 C C . PRO B 1 143 ? -6.566 36.781 5.449 1 88.5 143 PRO B C 1
ATOM 3288 O O . PRO B 1 143 ? -6.148 37.781 4.859 1 88.5 143 PRO B O 1
ATOM 3291 N N . VAL B 1 144 ? -6.262 36.594 6.676 1 90 144 VAL B N 1
ATOM 3292 C CA . VAL B 1 144 ? -5.59 37.594 7.488 1 90 144 VAL B CA 1
ATOM 3293 C C . VAL B 1 144 ? -4.078 37.438 7.387 1 90 144 VAL B C 1
ATOM 3295 O O . VAL B 1 144 ? -3.314 38.25 7.902 1 90 144 VAL B O 1
ATOM 3298 N N . ASN B 1 145 ? -3.605 36.406 6.746 1 93.69 145 ASN B N 1
ATOM 3299 C CA . ASN B 1 145 ? -2.172 36.156 6.637 1 93.69 145 ASN B CA 1
ATOM 3300 C C . ASN B 1 145 ? -1.49 37.219 5.777 1 93.69 145 ASN B C 1
ATOM 3302 O O . ASN B 1 145 ? -2.031 37.656 4.754 1 93.69 145 ASN B O 1
ATOM 3306 N N . GLN B 1 146 ? -0.38 37.625 6.211 1 94.75 146 GLN B N 1
ATOM 3307 C CA . GLN B 1 146 ? 0.469 38.469 5.355 1 94.75 146 GLN B CA 1
ATOM 3308 C C . GLN B 1 146 ? 1.097 37.625 4.238 1 94.75 146 GLN B C 1
ATOM 3310 O O . GLN B 1 146 ? 1.631 36.531 4.492 1 94.75 146 GLN B O 1
ATOM 3315 N N . LYS B 1 147 ? 1.085 38.188 3.049 1 95.19 147 LYS B N 1
ATOM 3316 C CA . LYS B 1 147 ? 1.627 37.469 1.894 1 95.19 147 LYS B CA 1
ATOM 3317 C C . LYS B 1 147 ? 3.102 37.125 2.098 1 95.19 147 LYS B C 1
ATOM 3319 O O . LYS B 1 147 ? 3.564 36.062 1.677 1 95.19 147 LYS B O 1
ATOM 3324 N N . GLU B 1 148 ? 3.74 38.031 2.73 1 96.25 148 GLU B N 1
ATOM 3325 C CA . GLU B 1 148 ? 5.168 37.844 2.967 1 96.25 148 GLU B CA 1
ATOM 3326 C C . GLU B 1 148 ? 5.426 36.625 3.873 1 96.25 148 GLU B C 1
ATOM 3328 O O . GLU B 1 148 ? 6.434 35.938 3.723 1 96.25 148 GLU B O 1
ATOM 3333 N N . CYS B 1 149 ? 4.578 36.406 4.801 1 96.44 149 CYS B N 1
ATOM 3334 C CA . CYS B 1 149 ? 4.738 35.281 5.727 1 96.44 149 CYS B CA 1
ATOM 3335 C C . CYS B 1 149 ? 4.469 33.969 5.027 1 96.44 149 CYS B C 1
ATOM 3337 O O . CYS B 1 149 ? 5.148 32.969 5.289 1 96.44 149 CYS B O 1
ATOM 3339 N N . ILE B 1 150 ? 3.512 34 4.129 1 96.75 150 ILE B N 1
ATOM 3340 C CA . ILE B 1 150 ? 3.229 32.812 3.33 1 96.75 150 ILE B CA 1
ATOM 3341 C C . ILE B 1 150 ? 4.434 32.469 2.453 1 96.75 150 ILE B C 1
ATOM 3343 O O . ILE B 1 150 ? 4.879 31.328 2.41 1 96.75 150 ILE B O 1
ATOM 3347 N N . SER B 1 151 ? 4.953 33.469 1.827 1 97 151 SER B N 1
ATOM 3348 C CA . SER B 1 151 ? 6.125 33.281 0.976 1 97 151 SER B CA 1
ATOM 3349 C C . SER B 1 151 ? 7.324 32.781 1.78 1 97 151 SER B C 1
ATOM 3351 O O . SER B 1 151 ? 8.078 31.938 1.316 1 97 151 SER B O 1
ATOM 3353 N N . PHE B 1 152 ? 7.426 33.406 2.898 1 97.69 152 PHE B N 1
ATOM 3354 C CA . PHE B 1 152 ? 8.508 32.969 3.781 1 97.69 152 PHE B CA 1
ATOM 3355 C C . PHE B 1 152 ? 8.383 31.484 4.105 1 97.69 152 PHE B C 1
ATOM 3357 O O . PHE B 1 152 ? 9.359 30.734 4.012 1 97.69 152 PHE B O 1
ATOM 3364 N N . MET B 1 153 ? 7.184 31.031 4.492 1 98.06 153 MET B N 1
ATOM 3365 C CA . MET B 1 153 ? 6.969 29.641 4.875 1 98.06 153 MET B CA 1
ATOM 3366 C C . MET B 1 153 ? 7.219 28.703 3.697 1 98.06 153 MET B C 1
ATOM 3368 O O . MET B 1 153 ? 7.773 27.625 3.869 1 98.06 153 MET B O 1
ATOM 3372 N N . GLU B 1 154 ? 6.793 29.094 2.531 1 97.12 154 GLU B N 1
ATOM 3373 C CA . GLU B 1 154 ? 7.035 28.297 1.33 1 97.12 154 GLU B CA 1
ATOM 3374 C C . GLU B 1 154 ? 8.531 28.047 1.123 1 97.12 154 GLU B C 1
ATOM 3376 O O . GLU B 1 154 ? 8.945 26.922 0.886 1 97.12 154 GLU B O 1
ATOM 3381 N N . ARG B 1 155 ? 9.305 29.109 1.24 1 96.94 155 ARG B N 1
ATOM 3382 C CA . ARG B 1 155 ? 10.75 29 1.079 1 96.94 155 ARG B CA 1
ATOM 3383 C C . ARG B 1 155 ? 11.359 28.188 2.213 1 96.94 155 ARG B C 1
ATOM 3385 O O . ARG B 1 155 ? 12.234 27.344 1.979 1 96.94 155 ARG B O 1
ATOM 3392 N N . PHE B 1 156 ? 10.891 28.484 3.373 1 97.94 156 PHE B N 1
ATOM 3393 C CA . PHE B 1 156 ? 11.422 27.844 4.566 1 97.94 156 PHE B CA 1
ATOM 3394 C C . PHE B 1 156 ? 11.281 26.328 4.477 1 97.94 156 PHE B C 1
ATOM 3396 O O . PHE B 1 156 ? 12.25 25.594 4.656 1 97.94 156 PHE B O 1
ATOM 3403 N N . VAL B 1 157 ? 10.078 25.797 4.113 1 97.44 157 VAL B N 1
ATOM 3404 C CA . VAL B 1 157 ? 9.859 24.359 4.078 1 97.44 157 VAL B CA 1
ATOM 3405 C C . VAL B 1 157 ? 10.625 23.75 2.898 1 97.44 157 VAL B C 1
ATOM 3407 O O . VAL B 1 157 ? 11.047 22.594 2.955 1 97.44 157 VAL B O 1
ATOM 3410 N N . GLY B 1 158 ? 10.781 24.531 1.882 1 96.62 158 GLY B N 1
ATOM 3411 C CA . GLY B 1 158 ? 11.641 24.094 0.79 1 96.62 158 GLY B CA 1
ATOM 3412 C C . GLY B 1 158 ? 13.047 23.75 1.237 1 96.62 158 GLY B C 1
ATOM 3413 O O . GLY B 1 158 ? 13.633 22.781 0.758 1 96.62 158 GLY B O 1
ATOM 3414 N N . THR B 1 159 ? 13.594 24.562 2.127 1 96.38 159 THR B N 1
ATOM 3415 C CA . THR B 1 159 ? 14.953 24.328 2.613 1 96.38 159 THR B CA 1
ATOM 3416 C C . THR B 1 159 ? 15.023 23.031 3.422 1 96.38 159 THR B C 1
ATOM 3418 O O . THR B 1 159 ? 16.109 22.5 3.662 1 96.38 159 THR B O 1
ATOM 3421 N N . LEU B 1 160 ? 13.883 22.547 3.914 1 97 160 LEU B N 1
ATOM 3422 C CA . LEU B 1 160 ? 13.844 21.328 4.727 1 97 160 LEU B CA 1
ATOM 3423 C C . LEU B 1 160 ? 13.742 20.094 3.846 1 97 160 LEU B C 1
ATOM 3425 O O . LEU B 1 160 ? 13.812 18.969 4.344 1 97 160 LEU B O 1
ATOM 3429 N N . GLY B 1 161 ? 13.461 20.25 2.545 1 95.31 161 GLY B N 1
ATOM 3430 C CA . GLY B 1 161 ? 13.469 19.125 1.636 1 95.31 161 GLY B CA 1
ATOM 3431 C C . GLY B 1 161 ? 12.172 18.969 0.868 1 95.31 161 GLY B C 1
ATOM 3432 O O . GLY B 1 161 ? 12.109 18.203 -0.101 1 95.31 161 GLY B O 1
ATOM 3433 N N . PHE B 1 162 ? 11.156 19.766 1.267 1 95.06 162 PHE B N 1
ATOM 3434 C CA . PHE B 1 162 ? 9.867 19.656 0.595 1 95.06 162 PHE B CA 1
ATOM 3435 C C . PHE B 1 162 ? 9.922 20.297 -0.786 1 95.06 162 PHE B C 1
ATOM 3437 O O . PHE B 1 162 ? 10.234 21.484 -0.915 1 95.06 162 PHE B O 1
ATOM 3444 N N . LYS B 1 163 ? 9.625 19.531 -1.791 1 87.75 163 LYS B N 1
ATOM 3445 C CA . LYS B 1 163 ? 9.805 20.031 -3.15 1 87.75 163 LYS B CA 1
ATOM 3446 C C . LYS B 1 163 ? 8.5 20.578 -3.719 1 87.75 163 LYS B C 1
ATOM 3448 O O . LYS B 1 163 ? 8.516 21.406 -4.641 1 87.75 163 LYS B O 1
ATOM 3453 N N . SER B 1 164 ? 7.379 20.109 -3.229 1 92.5 164 SER B N 1
ATOM 3454 C CA . SER B 1 164 ? 6.074 20.547 -3.705 1 92.5 164 SER B CA 1
ATOM 3455 C C . SER B 1 164 ? 5.25 21.156 -2.576 1 92.5 164 SER B C 1
ATOM 3457 O O . SER B 1 164 ? 4.785 20.453 -1.683 1 92.5 164 SER B O 1
ATOM 3459 N N . VAL B 1 165 ? 5.172 22.484 -2.629 1 95.5 165 VAL B N 1
ATOM 3460 C CA . VAL B 1 165 ? 4.395 23.203 -1.627 1 95.5 165 VAL B CA 1
ATOM 3461 C C . VAL B 1 165 ? 3.125 23.766 -2.264 1 95.5 165 VAL B C 1
ATOM 3463 O O . VAL B 1 165 ? 3.188 24.469 -3.275 1 95.5 165 VAL B O 1
ATOM 3466 N N . LYS B 1 166 ? 2.02 23.375 -1.775 1 96.38 166 LYS B N 1
ATOM 3467 C CA . LYS B 1 166 ? 0.733 23.844 -2.275 1 96.38 166 LYS B CA 1
ATOM 3468 C C . LYS B 1 166 ? 0.001 24.672 -1.215 1 96.38 166 LYS B C 1
ATOM 3470 O O . LYS B 1 166 ? 0.09 24.375 -0.022 1 96.38 166 LYS B O 1
ATOM 3475 N N . ILE B 1 167 ? -0.663 25.703 -1.693 1 96.62 167 ILE B N 1
ATOM 3476 C CA . ILE B 1 167 ? -1.421 26.578 -0.805 1 96.62 167 ILE B CA 1
ATOM 3477 C C . ILE B 1 167 ? -2.918 26.359 -1.014 1 96.62 167 ILE B C 1
ATOM 3479 O O . ILE B 1 167 ? -3.391 26.297 -2.152 1 96.62 167 ILE B O 1
ATOM 3483 N N . MET B 1 168 ? -3.615 26.172 0.065 1 95.88 168 MET B N 1
ATOM 3484 C CA . MET B 1 168 ? -5.059 25.984 -0.069 1 95.88 168 MET B CA 1
ATOM 3485 C C . MET B 1 168 ? -5.785 26.453 1.186 1 95.88 168 MET B C 1
ATOM 3487 O O . MET B 1 168 ? -5.152 26.922 2.135 1 95.88 168 MET B O 1
ATOM 3491 N N . SER B 1 169 ? -7.148 26.469 1.123 1 95.44 169 SER B N 1
ATOM 3492 C CA . SER B 1 169 ? -7.977 26.781 2.281 1 95.44 169 SER B CA 1
ATOM 3493 C C . SER B 1 169 ? -8.047 25.609 3.256 1 95.44 169 SER B C 1
ATOM 3495 O O . SER B 1 169 ? -7.746 24.469 2.889 1 95.44 169 SER B O 1
ATOM 3497 N N . PRO B 1 170 ? -8.422 25.875 4.492 1 96.06 170 PRO B N 1
ATOM 3498 C CA . PRO B 1 170 ? -8.578 24.797 5.457 1 96.06 170 PRO B CA 1
ATOM 3499 C C . PRO B 1 170 ? -9.625 23.766 5.023 1 96.06 170 PRO B C 1
ATOM 3501 O O . PRO B 1 170 ? -9.438 22.562 5.242 1 96.06 170 PRO B O 1
ATOM 3504 N N . GLN B 1 171 ? -10.727 24.219 4.418 1 96.12 171 GLN B N 1
ATOM 3505 C CA . GLN B 1 171 ? -11.797 23.328 3.982 1 96.12 171 GLN B CA 1
ATOM 3506 C C . GLN B 1 171 ? -11.336 22.438 2.828 1 96.12 171 GLN B C 1
ATOM 3508 O O . GLN B 1 171 ? -11.586 21.234 2.826 1 96.12 171 GLN B O 1
ATOM 3513 N N . ALA B 1 172 ? -10.656 23.047 1.876 1 97.19 172 ALA B N 1
ATOM 3514 C CA . ALA B 1 172 ? -10.125 22.281 0.752 1 97.19 172 ALA B CA 1
ATOM 3515 C C . ALA B 1 172 ? -9.117 21.234 1.228 1 97.19 172 ALA B C 1
ATOM 3517 O O . ALA B 1 172 ? -9.125 20.094 0.757 1 97.19 172 ALA B O 1
ATOM 3518 N N . HIS B 1 173 ? -8.281 21.672 2.166 1 97.75 173 HIS B N 1
ATOM 3519 C CA . HIS B 1 173 ? -7.316 20.766 2.771 1 97.75 173 HIS B CA 1
ATOM 3520 C C . HIS B 1 173 ? -8.016 19.547 3.379 1 97.75 173 HIS B C 1
ATOM 3522 O O . HIS B 1 173 ? -7.672 18.406 3.064 1 97.75 173 HIS B O 1
ATOM 3528 N N . ASP B 1 174 ? -8.984 19.797 4.246 1 97.94 174 ASP B N 1
ATOM 3529 C CA . ASP B 1 174 ? -9.656 18.703 4.957 1 97.94 174 ASP B CA 1
ATOM 3530 C C . ASP B 1 174 ? -10.383 17.781 3.99 1 97.94 174 ASP B C 1
ATOM 3532 O O . ASP B 1 174 ? -10.445 16.562 4.211 1 97.94 174 ASP B O 1
ATOM 3536 N N . GLU B 1 175 ? -10.898 18.344 2.922 1 98.31 175 GLU B N 1
ATOM 3537 C CA . GLU B 1 175 ? -11.57 17.547 1.904 1 98.31 175 GLU B CA 1
ATOM 3538 C C . GLU B 1 175 ? -10.594 16.609 1.199 1 98.31 175 GLU B C 1
ATOM 3540 O O . GLU B 1 175 ? -10.82 15.391 1.142 1 98.31 175 GLU B O 1
ATOM 3545 N N . ILE B 1 176 ? -9.477 17.109 0.723 1 98.19 176 ILE B N 1
ATOM 3546 C CA . ILE B 1 176 ? -8.57 16.297 -0.079 1 98.19 176 ILE B CA 1
ATOM 3547 C C . ILE B 1 176 ? -7.844 15.297 0.816 1 98.19 176 ILE B C 1
ATOM 3549 O O . ILE B 1 176 ? -7.566 14.172 0.398 1 98.19 176 ILE B O 1
ATOM 3553 N N . ILE B 1 177 ? -7.613 15.648 2.09 1 97.88 177 ILE B N 1
ATOM 3554 C CA . ILE B 1 177 ? -6.887 14.758 2.994 1 97.88 177 ILE B CA 1
ATOM 3555 C C . ILE B 1 177 ? -7.781 13.586 3.396 1 97.88 177 ILE B C 1
ATOM 3557 O O . ILE B 1 177 ? -7.293 12.484 3.654 1 97.88 177 ILE B O 1
ATOM 3561 N N . SER B 1 178 ? -9.125 13.836 3.445 1 98.5 178 SER B N 1
ATOM 3562 C CA . SER B 1 178 ? -10.047 12.742 3.711 1 98.5 178 SER B CA 1
ATOM 3563 C C . SER B 1 178 ? -9.883 11.617 2.691 1 98.5 178 SER B C 1
ATOM 3565 O O . SER B 1 178 ? -10.016 10.438 3.027 1 98.5 178 SER B O 1
ATOM 3567 N N . PHE B 1 179 ? -9.508 12 1.495 1 98.62 179 PHE B N 1
ATOM 3568 C CA . PHE B 1 179 ? -9.414 11.07 0.376 1 98.62 179 PHE B CA 1
ATOM 3569 C C . PHE B 1 179 ? -8 10.5 0.265 1 98.62 179 PHE B C 1
ATOM 3571 O O . PHE B 1 179 ? -7.824 9.289 0.119 1 98.62 179 PHE B O 1
ATOM 3578 N N . THR B 1 180 ? -6.98 11.297 0.41 1 97.81 180 THR B N 1
ATOM 3579 C CA . THR B 1 180 ? -5.625 10.891 0.066 1 97.81 180 THR B CA 1
ATOM 3580 C C . THR B 1 180 ? -4.91 10.312 1.283 1 97.81 180 THR B C 1
ATOM 3582 O O . THR B 1 180 ? -3.877 9.648 1.146 1 97.81 180 THR B O 1
ATOM 3585 N N . SER B 1 181 ? -5.43 10.5 2.43 1 97.62 181 SER B N 1
ATOM 3586 C CA . SER B 1 181 ? -4.742 10.047 3.633 1 97.62 181 SER B CA 1
ATOM 3587 C C . SER B 1 181 ? -5.676 9.25 4.539 1 97.62 181 SER B C 1
ATOM 3589 O O . SER B 1 181 ? -5.422 8.078 4.82 1 97.62 181 SER B O 1
ATOM 3591 N N . GLN B 1 182 ? -6.809 9.859 4.902 1 98.44 182 GLN B N 1
ATOM 3592 C CA . GLN B 1 182 ? -7.668 9.219 5.895 1 98.44 182 GLN B CA 1
ATOM 3593 C C . GLN B 1 182 ? -8.336 7.973 5.328 1 98.44 182 GLN B C 1
ATOM 3595 O O . GLN B 1 182 ? -8.375 6.93 5.984 1 98.44 182 GLN B O 1
ATOM 3600 N N . LEU B 1 183 ? -8.852 8.047 4.09 1 98.88 183 LEU B N 1
ATOM 3601 C CA . LEU B 1 183 ? -9.469 6.887 3.457 1 98.88 183 LEU B CA 1
ATOM 3602 C C . LEU B 1 183 ? -8.477 5.742 3.32 1 98.88 183 LEU B C 1
ATOM 3604 O O . LEU B 1 183 ? -8.789 4.594 3.646 1 98.88 183 LEU B O 1
ATOM 3608 N N . PRO B 1 184 ? -7.227 6.012 2.865 1 98.69 184 PRO B N 1
ATOM 3609 C CA . PRO B 1 184 ? -6.23 4.938 2.811 1 98.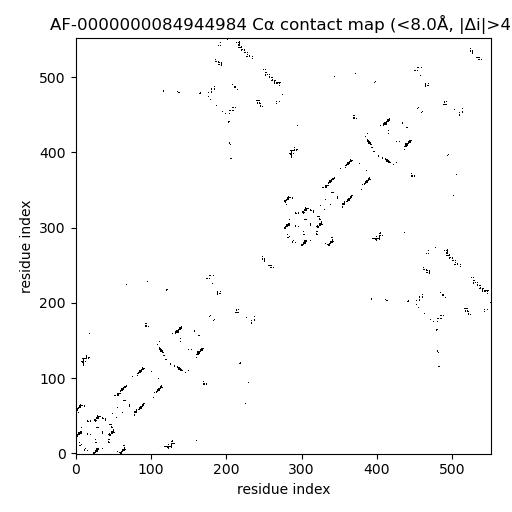69 184 PRO B CA 1
ATOM 3610 C C . PRO B 1 184 ? -6.027 4.25 4.16 1 98.69 184 PRO B C 1
ATOM 3612 O O . PRO B 1 184 ? -5.922 3.023 4.223 1 98.69 184 PRO B O 1
ATOM 3615 N N . HIS B 1 185 ? -5.984 4.992 5.262 1 98.62 185 HIS B N 1
ATOM 3616 C CA . HIS B 1 185 ? -5.832 4.398 6.586 1 98.62 185 HIS B CA 1
ATOM 3617 C C . HIS B 1 185 ? -7.059 3.578 6.969 1 98.62 185 HIS B C 1
ATOM 3619 O O . HIS B 1 185 ? -6.934 2.49 7.535 1 98.62 185 HIS B O 1
ATOM 3625 N N . ALA B 1 186 ? -8.25 4.094 6.637 1 98.94 186 ALA B N 1
ATOM 3626 C CA . ALA B 1 186 ? -9.484 3.344 6.895 1 98.94 186 ALA B CA 1
ATOM 3627 C C . ALA B 1 186 ? -9.477 2.016 6.141 1 98.94 186 ALA B C 1
ATOM 3629 O O . ALA B 1 186 ? -9.867 0.983 6.691 1 98.94 186 ALA B O 1
ATOM 3630 N N . ILE B 1 187 ? -9.023 2.055 4.906 1 98.94 187 ILE B N 1
ATOM 3631 C CA . ILE B 1 187 ? -8.961 0.872 4.055 1 98.94 187 ILE B CA 1
ATOM 3632 C C . ILE B 1 187 ? -7.98 -0.137 4.648 1 98.94 187 ILE B C 1
ATOM 3634 O O . ILE B 1 187 ? -8.305 -1.319 4.781 1 98.94 187 ILE B O 1
ATOM 3638 N N . ALA B 1 188 ? -6.777 0.32 5.047 1 98.81 188 ALA B N 1
ATOM 3639 C CA . ALA B 1 188 ? -5.754 -0.562 5.598 1 98.81 188 ALA B CA 1
ATOM 3640 C C . ALA B 1 188 ? -6.254 -1.26 6.859 1 98.81 188 ALA B C 1
ATOM 3642 O O . ALA B 1 188 ? -6.113 -2.477 7.004 1 98.81 188 ALA B O 1
ATOM 3643 N N . VAL B 1 189 ? -6.859 -0.488 7.746 1 98.81 189 VAL B N 1
ATOM 3644 C CA . VAL B 1 189 ? -7.391 -1.008 9 1 98.81 189 VAL B CA 1
ATOM 3645 C C . VAL B 1 189 ? -8.477 -2.037 8.711 1 98.81 189 VAL B C 1
ATOM 3647 O O . VAL B 1 189 ? -8.477 -3.127 9.289 1 98.81 189 VAL B O 1
ATOM 3650 N N . SER B 1 190 ? -9.383 -1.702 7.816 1 98.94 190 SER B N 1
ATOM 3651 C CA . SER B 1 190 ? -10.492 -2.592 7.488 1 98.94 190 SER B CA 1
ATOM 3652 C C . SER B 1 190 ? -9.992 -3.879 6.84 1 98.94 190 SER B C 1
ATOM 3654 O O . SER B 1 190 ? -10.508 -4.965 7.121 1 98.94 190 SER B O 1
ATOM 3656 N N . LEU B 1 191 ? -9.008 -3.762 5.977 1 98.88 191 LEU B N 1
ATOM 3657 C CA . LEU B 1 191 ? -8.469 -4.922 5.281 1 98.88 191 LEU B CA 1
ATOM 3658 C C . LEU B 1 191 ? -7.867 -5.918 6.266 1 98.88 191 LEU B C 1
ATOM 3660 O O . LEU B 1 191 ? -8.258 -7.086 6.297 1 98.88 191 LEU B O 1
ATOM 3664 N N . ILE B 1 192 ? -7.004 -5.48 7.152 1 98.75 192 ILE B N 1
ATOM 3665 C CA . ILE B 1 192 ? -6.312 -6.414 8.039 1 98.75 192 ILE B CA 1
ATOM 3666 C C . ILE B 1 192 ? -7.293 -6.969 9.07 1 98.75 192 ILE B C 1
ATOM 3668 O O . ILE B 1 192 ? -7.184 -8.133 9.477 1 98.75 192 ILE B O 1
ATOM 3672 N N . ASN B 1 193 ? -8.266 -6.125 9.461 1 98.81 193 ASN B N 1
ATOM 3673 C CA . ASN B 1 193 ? -9.242 -6.566 10.453 1 98.81 193 ASN B CA 1
ATOM 3674 C C . ASN B 1 193 ? -10.258 -7.535 9.852 1 98.81 193 ASN B C 1
ATOM 3676 O O . ASN B 1 193 ? -10.984 -8.211 10.578 1 98.81 193 ASN B O 1
ATOM 3680 N N . SER B 1 194 ? -10.344 -7.621 8.523 1 98.81 194 SER B N 1
ATOM 3681 C CA . SER B 1 194 ? -11.305 -8.508 7.879 1 98.81 194 SER B CA 1
ATOM 3682 C C . SER B 1 194 ? -10.75 -9.922 7.746 1 98.81 194 SER B C 1
ATOM 3684 O O . SER B 1 194 ? -11.453 -10.844 7.328 1 98.81 194 SER B O 1
ATOM 3686 N N . ASP B 1 195 ? -9.453 -10.094 8.023 1 98.31 195 ASP B N 1
ATOM 3687 C CA . ASP B 1 195 ? -8.852 -11.422 8.031 1 98.31 195 ASP B CA 1
ATOM 3688 C C . ASP B 1 195 ? -9.547 -12.344 9.031 1 98.31 195 ASP B C 1
ATOM 3690 O O . ASP B 1 195 ? -9.617 -12.031 10.227 1 98.31 195 ASP B O 1
ATOM 3694 N N . ASN B 1 196 ? -10.102 -13.406 8.617 1 97.06 196 ASN B N 1
ATOM 3695 C CA . ASN B 1 196 ? -10.789 -14.336 9.516 1 97.06 196 ASN B CA 1
ATOM 3696 C C . ASN B 1 196 ? -9.805 -15.289 10.188 1 97.06 196 ASN B C 1
ATOM 3698 O O . ASN B 1 196 ? -10.203 -16.125 11.008 1 97.06 196 ASN B O 1
ATOM 3702 N N . GLU B 1 197 ? -8.484 -15.281 9.797 1 95.56 197 GLU B N 1
ATOM 3703 C CA . GLU B 1 197 ? -7.375 -16 10.406 1 95.56 197 GLU B CA 1
ATOM 3704 C C . GLU B 1 197 ? -7.551 -17.516 10.266 1 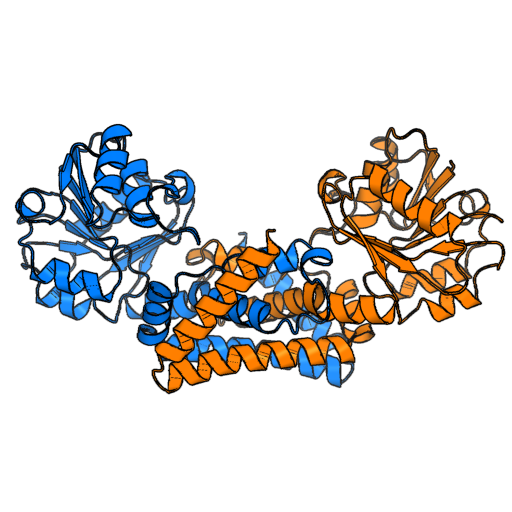95.56 197 GLU B C 1
ATOM 3706 O O . GLU B 1 197 ? -7.145 -18.281 11.148 1 95.56 197 GLU B O 1
ATOM 3711 N N . LYS B 1 198 ? -8.359 -17.844 9.211 1 96.62 198 LYS B N 1
ATOM 3712 C CA . LYS B 1 198 ? -8.453 -19.25 8.867 1 96.62 198 LYS B CA 1
ATOM 3713 C C . LYS B 1 198 ? -7.086 -19.844 8.547 1 96.62 198 LYS B C 1
ATOM 3715 O O . LYS B 1 198 ? -6.828 -21.016 8.82 1 96.62 198 LYS B O 1
ATOM 3720 N N . TYR B 1 199 ? -6.234 -19.078 7.945 1 95.38 199 TYR B N 1
ATOM 3721 C CA . TYR B 1 199 ? -4.863 -19.453 7.605 1 95.38 199 TYR B CA 1
ATOM 3722 C C . TYR B 1 199 ? -3.865 -18.578 8.359 1 95.38 199 TYR B C 1
ATOM 3724 O O . TYR B 1 199 ? -4.242 -17.594 8.992 1 95.38 199 TYR B O 1
ATOM 3732 N N . GLU B 1 200 ? -2.635 -19.062 8.359 1 93.62 200 GLU B N 1
ATOM 3733 C CA . GLU B 1 200 ? -1.556 -18.172 8.773 1 93.62 200 GLU B CA 1
ATOM 3734 C C . GLU B 1 200 ? -1.239 -17.141 7.691 1 93.62 200 GLU B C 1
ATOM 3736 O O . GLU B 1 200 ? -0.204 -17.234 7.027 1 93.62 200 GLU B O 1
ATOM 3741 N N . THR B 1 201 ? -2.088 -16.188 7.559 1 95.19 201 THR B N 1
ATOM 3742 C CA . THR B 1 201 ? -2.178 -15.273 6.426 1 95.19 201 THR B CA 1
ATOM 3743 C C . THR B 1 201 ? -0.8 -14.734 6.055 1 95.19 201 THR B C 1
ATOM 3745 O O . THR B 1 201 ? -0.464 -14.625 4.875 1 95.19 201 THR B O 1
ATOM 3748 N N . GLY B 1 202 ? 0.044 -14.461 7.07 1 93.38 202 GLY B N 1
ATOM 3749 C CA . GLY B 1 202 ? 1.357 -13.883 6.848 1 93.38 202 GLY B CA 1
ATOM 3750 C C . GLY B 1 202 ? 2.24 -14.727 5.953 1 93.38 202 GLY B C 1
ATOM 3751 O O . GLY B 1 202 ? 3.148 -14.211 5.297 1 93.38 202 GLY B O 1
ATOM 3752 N N . LYS B 1 203 ? 1.94 -15.977 5.848 1 92.75 203 LYS B N 1
ATOM 3753 C CA . LYS B 1 203 ? 2.758 -16.922 5.078 1 92.75 203 LYS B CA 1
ATOM 3754 C C . LYS B 1 203 ? 2.328 -16.938 3.615 1 92.75 203 LYS B C 1
ATOM 3756 O O . LYS B 1 203 ? 2.998 -17.562 2.779 1 92.75 203 LYS B O 1
ATOM 3761 N N . TYR B 1 204 ? 1.258 -16.25 3.303 1 94.62 204 TYR B N 1
ATOM 3762 C CA . TYR B 1 204 ? 0.694 -16.344 1.962 1 94.62 204 TYR B CA 1
ATOM 3763 C C . TYR B 1 204 ? 0.546 -14.969 1.328 1 94.62 204 TYR B C 1
ATOM 3765 O O . TYR B 1 204 ? -0.198 -14.805 0.359 1 94.62 204 TYR B O 1
ATOM 3773 N N . ILE B 1 205 ? 1.186 -13.984 1.912 1 94.88 205 ILE B N 1
ATOM 3774 C CA . ILE B 1 205 ? 1.038 -12.625 1.394 1 94.88 205 ILE B CA 1
ATOM 3775 C C . ILE B 1 205 ? 2.186 -12.312 0.436 1 94.88 205 ILE B C 1
ATOM 3777 O O . ILE B 1 205 ? 3.244 -12.945 0.499 1 94.88 205 ILE B O 1
ATOM 3781 N N . GLY B 1 206 ? 1.945 -11.461 -0.543 1 93.12 206 GLY B N 1
ATOM 3782 C CA . GLY B 1 206 ? 2.947 -10.797 -1.355 1 93.12 206 GLY B CA 1
ATOM 3783 C C . GLY B 1 206 ? 3.088 -9.32 -1.033 1 93.12 206 GLY B C 1
ATOM 3784 O O . GLY B 1 206 ? 2.684 -8.867 0.042 1 93.12 206 GLY B O 1
ATOM 3785 N N . ASP B 1 207 ? 3.643 -8.578 -1.943 1 91.88 207 ASP B N 1
ATOM 3786 C CA . ASP B 1 207 ? 3.928 -7.164 -1.729 1 91.88 207 ASP B CA 1
ATOM 3787 C C . ASP B 1 207 ? 2.641 -6.348 -1.696 1 91.88 207 ASP B C 1
ATOM 3789 O O . ASP B 1 207 ? 2.557 -5.34 -0.992 1 91.88 207 ASP B O 1
ATOM 3793 N N . SER B 1 208 ? 1.627 -6.789 -2.428 1 94.75 208 SER B N 1
ATOM 3794 C CA . SER B 1 208 ? 0.382 -6.031 -2.514 1 94.75 208 SER B CA 1
ATOM 3795 C C . SER B 1 208 ? -0.294 -5.926 -1.15 1 94.75 208 SER B C 1
ATOM 3797 O O . SER B 1 208 ? -0.642 -4.828 -0.708 1 94.75 208 SER B O 1
ATOM 3799 N N . TYR B 1 209 ? -0.439 -7.066 -0.45 1 96.94 209 TYR B N 1
ATOM 3800 C CA . TYR B 1 209 ? -1.063 -7.074 0.868 1 96.94 209 TYR B CA 1
ATOM 3801 C C . TYR B 1 209 ? -0.197 -6.344 1.886 1 96.94 209 TYR B C 1
ATOM 3803 O O . TYR B 1 209 ? -0.706 -5.574 2.707 1 96.94 209 TYR B O 1
ATOM 3811 N N . ARG B 1 210 ? 1.077 -6.578 1.798 1 94.12 210 ARG B N 1
ATOM 3812 C CA . ARG B 1 210 ? 2.025 -5.949 2.713 1 94.12 210 ARG B CA 1
ATOM 3813 C C . ARG B 1 210 ? 1.968 -4.43 2.604 1 94.12 210 ARG B C 1
ATOM 3815 O O . ARG B 1 210 ? 1.895 -3.73 3.615 1 94.12 210 ARG B O 1
ATOM 3822 N N . ASP B 1 211 ? 1.98 -3.955 1.411 1 93.62 211 ASP B N 1
ATOM 3823 C CA . ASP B 1 211 ? 1.968 -2.516 1.173 1 93.62 211 ASP B CA 1
ATOM 3824 C C . ASP B 1 211 ? 0.646 -1.897 1.623 1 93.62 211 ASP B C 1
ATOM 3826 O O . ASP B 1 211 ? 0.634 -0.847 2.27 1 93.62 211 ASP B O 1
ATOM 3830 N N . LEU B 1 212 ? -0.458 -2.557 1.327 1 97.25 212 LEU B N 1
ATOM 3831 C CA . LEU B 1 212 ? -1.773 -1.994 1.612 1 97.25 212 LEU B CA 1
ATOM 3832 C C . LEU B 1 212 ? -2.041 -1.971 3.113 1 97.25 212 LEU B C 1
ATOM 3834 O O . LEU B 1 212 ? -2.873 -1.195 3.588 1 97.25 212 LEU B O 1
ATOM 3838 N N . THR B 1 213 ? -1.312 -2.828 3.883 1 97.5 213 THR B N 1
ATOM 3839 C CA . THR B 1 213 ? -1.62 -2.912 5.305 1 97.5 213 THR B CA 1
ATOM 3840 C C . THR B 1 213 ? -0.512 -2.273 6.137 1 97.5 213 THR B C 1
ATOM 3842 O O . THR B 1 213 ? -0.546 -2.322 7.371 1 97.5 213 THR B O 1
ATOM 3845 N N . ARG B 1 214 ? 0.463 -1.718 5.508 1 94.69 214 ARG B N 1
ATOM 3846 C CA . ARG B 1 214 ? 1.583 -1.107 6.215 1 94.69 214 ARG B CA 1
ATOM 3847 C C . ARG B 1 214 ? 1.091 -0.108 7.258 1 94.69 214 ARG B C 1
ATOM 3849 O O . ARG B 1 214 ? 1.52 -0.145 8.414 1 94.69 214 ARG B O 1
ATOM 3856 N N . ILE B 1 215 ? 0.106 0.716 6.844 1 96.38 215 ILE B N 1
ATOM 3857 C CA . ILE B 1 215 ? -0.344 1.812 7.695 1 96.38 215 ILE B CA 1
ATOM 3858 C C . ILE B 1 215 ? -1.48 1.332 8.594 1 96.38 215 ILE B C 1
ATOM 3860 O O . ILE B 1 215 ? -2.17 2.141 9.219 1 96.38 215 ILE B O 1
ATOM 3864 N N . ALA B 1 216 ? -1.707 -0.005 8.617 1 97.62 216 ALA B N 1
ATOM 3865 C CA . ALA B 1 216 ? -2.672 -0.572 9.555 1 97.62 216 ALA B CA 1
ATOM 3866 C C . ALA B 1 216 ? -2.139 -0.53 10.984 1 97.62 216 ALA B C 1
ATOM 3868 O O . ALA B 1 216 ? -2.896 -0.694 11.938 1 97.62 216 ALA B O 1
ATOM 3869 N N . ASN B 1 217 ? -0.779 -0.546 11.125 1 96.19 217 ASN B N 1
ATOM 3870 C CA . ASN B 1 217 ? -0.192 -0.109 12.383 1 96.19 217 ASN B CA 1
ATOM 3871 C C . ASN B 1 217 ? -0.383 1.39 12.602 1 96.19 217 ASN B C 1
ATOM 3873 O O . ASN B 1 217 ? 0.288 2.205 11.969 1 96.19 217 ASN B O 1
ATOM 3877 N N . ILE B 1 218 ? -1.326 1.72 13.477 1 96 218 ILE B N 1
ATOM 3878 C CA . ILE B 1 218 ? -1.871 3.072 13.469 1 96 218 ILE B CA 1
ATOM 3879 C C . ILE B 1 218 ? -2.023 3.578 14.898 1 96 218 ILE B C 1
ATOM 3881 O O . ILE B 1 218 ? -2.412 2.822 15.789 1 96 218 ILE B O 1
ATOM 3885 N N . ASN B 1 219 ? -1.597 4.848 15.109 1 94.62 219 ASN B N 1
ATOM 3886 C CA . ASN B 1 219 ? -1.774 5.504 16.391 1 94.62 219 ASN B CA 1
ATOM 3887 C C . ASN B 1 219 ? -3.248 5.77 16.688 1 94.62 219 ASN B C 1
ATOM 3889 O O . ASN B 1 219 ? -3.826 6.73 16.188 1 94.62 219 ASN B O 1
ATOM 3893 N N . GLU B 1 220 ? -3.834 4.961 17.578 1 97 220 GLU B N 1
ATOM 3894 C CA . GLU B 1 220 ? -5.281 4.969 17.781 1 97 220 GLU B CA 1
ATOM 3895 C C . GLU B 1 220 ? -5.75 6.309 18.344 1 97 220 GLU B C 1
ATOM 3897 O O . GLU B 1 220 ? -6.855 6.766 18.047 1 97 220 GLU B O 1
ATOM 3902 N N . ASN B 1 221 ? -4.969 6.992 19.141 1 94.25 221 ASN B N 1
ATOM 3903 C CA . ASN B 1 221 ? -5.359 8.273 19.719 1 94.25 221 ASN B CA 1
ATOM 3904 C C . ASN B 1 221 ? -5.348 9.391 18.688 1 94.25 221 ASN B C 1
ATOM 3906 O O . ASN B 1 221 ? -6.32 10.133 18.562 1 94.25 221 ASN B O 1
ATOM 3910 N N . LEU B 1 222 ? -4.324 9.461 17.922 1 94 222 LEU B N 1
ATOM 3911 C CA . LEU B 1 222 ? -4.199 10.492 16.906 1 94 222 LEU B CA 1
ATOM 3912 C C . LEU B 1 222 ? -5.258 10.32 15.82 1 94 222 LEU B C 1
ATOM 3914 O O . LEU B 1 222 ? -6.016 11.25 15.531 1 94 222 LEU B O 1
ATOM 3918 N N . TRP B 1 223 ? -5.387 9.148 15.328 1 96.69 223 TRP B N 1
ATOM 3919 C CA . TRP B 1 223 ? -6.156 8.945 14.109 1 96.69 223 TRP B CA 1
ATOM 3920 C C . TRP B 1 223 ? -7.652 8.906 14.406 1 96.69 223 TRP B C 1
ATOM 3922 O O . TRP B 1 223 ? -8.469 9.273 13.555 1 96.69 223 TRP B O 1
ATOM 3932 N N . SER B 1 224 ? -8.008 8.438 15.625 1 97.62 224 SER B N 1
ATOM 3933 C CA . SER B 1 224 ? -9.414 8.57 15.984 1 97.62 224 SER B CA 1
ATOM 3934 C C . SER B 1 224 ? -9.844 10.039 16 1 97.62 224 SER B C 1
ATOM 3936 O O . SER B 1 224 ? -10.93 10.375 15.539 1 97.62 224 SER B O 1
ATOM 3938 N N . GLU B 1 225 ? -8.969 10.883 16.484 1 95 225 GLU B N 1
ATOM 3939 C CA . GLU B 1 225 ? -9.266 12.312 16.5 1 95 225 GLU B CA 1
ATOM 3940 C C . GLU B 1 225 ? -9.352 12.883 15.094 1 95 225 GLU B C 1
ATOM 3942 O O . GLU B 1 225 ? -10.281 13.617 14.773 1 95 225 GLU B O 1
ATOM 3947 N N . LEU B 1 226 ? -8.414 12.523 14.25 1 96.31 226 LEU B N 1
ATOM 3948 C CA . LEU B 1 226 ? -8.398 13.008 12.867 1 96.31 226 LEU B CA 1
ATOM 3949 C C . LEU B 1 226 ? -9.664 12.578 12.133 1 96.31 226 LEU B C 1
ATOM 3951 O O . LEU B 1 226 ? -10.281 13.383 11.438 1 96.31 226 LEU B O 1
ATOM 3955 N N . PHE B 1 227 ? -10.047 11.305 12.312 1 98.38 227 PHE B N 1
ATOM 3956 C CA . PHE B 1 227 ? -11.219 10.766 11.633 1 98.38 227 PHE B CA 1
ATOM 3957 C C . PHE B 1 227 ? -12.484 11.484 12.086 1 98.38 227 PHE B C 1
ATOM 3959 O O . PHE B 1 227 ? -13.273 11.938 11.258 1 98.38 227 PHE B O 1
ATOM 3966 N N . LEU B 1 228 ? -12.648 11.648 13.391 1 97.69 228 LEU B N 1
ATOM 3967 C CA . LEU B 1 228 ? -13.883 12.195 13.938 1 97.69 228 LEU B CA 1
ATOM 3968 C C . LEU B 1 228 ? -14.008 13.68 13.617 1 97.69 228 LEU B C 1
ATOM 3970 O O . LEU B 1 228 ? -15.109 14.18 13.359 1 97.69 228 LEU B O 1
ATOM 3974 N N . ARG B 1 229 ? -12.898 14.391 13.57 1 95.62 229 ARG B N 1
ATOM 3975 C CA . ARG B 1 229 ? -12.914 15.828 13.32 1 95.62 229 ARG B CA 1
ATOM 3976 C C . ARG B 1 229 ? -13.086 16.125 11.836 1 95.62 229 ARG B C 1
ATOM 3978 O O . ARG B 1 229 ? -13.25 17.281 11.438 1 95.62 229 ARG B O 1
ATOM 3985 N N . ASN B 1 230 ? -13.086 15.109 11.023 1 97.44 230 ASN B N 1
ATOM 3986 C CA . ASN B 1 230 ? -13.25 15.234 9.586 1 97.44 230 ASN B CA 1
ATOM 3987 C C . ASN B 1 230 ? -14.297 14.258 9.055 1 97.44 230 ASN B C 1
ATOM 3989 O O . ASN B 1 230 ? -14.227 13.828 7.898 1 97.44 230 ASN B O 1
ATOM 3993 N N . SER B 1 231 ? -15.234 13.906 9.906 1 98 231 SER B N 1
ATOM 3994 C CA . SER B 1 231 ? -16.125 12.766 9.688 1 98 231 SER B CA 1
ATOM 3995 C C . SER B 1 231 ? -16.953 12.945 8.414 1 98 231 SER B C 1
ATOM 3997 O O . SER B 1 231 ? -17.125 12 7.645 1 98 231 SER B O 1
ATOM 3999 N N . ASP B 1 232 ? -17.469 14.164 8.109 1 97.88 232 ASP B N 1
ATOM 4000 C CA . ASP B 1 232 ? -18.328 14.367 6.949 1 97.88 232 ASP B CA 1
ATOM 4001 C C . ASP B 1 232 ? -17.578 14.109 5.648 1 97.88 232 ASP B C 1
ATOM 4003 O O . ASP B 1 232 ? -18.047 13.383 4.781 1 97.88 232 ASP B O 1
ATOM 4007 N N . TYR B 1 233 ? -16.391 14.703 5.523 1 98.31 233 TYR B N 1
ATOM 4008 C CA . TYR B 1 233 ? -15.586 14.516 4.324 1 98.31 233 TYR B CA 1
ATOM 4009 C C . TYR B 1 233 ? -15.133 13.07 4.188 1 98.31 233 TYR B C 1
ATOM 4011 O O . TYR B 1 233 ? -15.148 12.508 3.092 1 98.31 233 TYR B O 1
ATOM 4019 N N . LEU B 1 234 ? -14.75 12.469 5.336 1 98.75 234 LEU B N 1
ATOM 4020 C CA . LEU B 1 234 ? -14.266 11.094 5.305 1 98.75 234 LEU B CA 1
ATOM 4021 C C . LEU B 1 234 ? -15.383 10.133 4.91 1 98.75 234 LEU B C 1
ATOM 4023 O O . LEU B 1 234 ? -15.172 9.219 4.109 1 98.75 234 LEU B O 1
ATOM 4027 N N . LEU B 1 235 ? -16.578 10.352 5.473 1 98.88 235 LEU B N 1
ATOM 4028 C CA . LEU B 1 235 ? -17.719 9.523 5.109 1 98.88 235 LEU B CA 1
ATOM 4029 C C . LEU B 1 235 ? -18 9.617 3.613 1 98.88 235 LEU B C 1
ATOM 4031 O O . LEU B 1 235 ? -18.234 8.594 2.957 1 98.88 235 LEU B O 1
ATOM 4035 N N . ALA B 1 236 ? -17.969 10.797 3.092 1 98.75 236 ALA B N 1
ATOM 4036 C CA . ALA B 1 236 ? -18.203 11 1.662 1 98.75 236 ALA B CA 1
ATOM 4037 C C . ALA B 1 236 ? -17.141 10.273 0.832 1 98.75 236 ALA B C 1
ATOM 4039 O O . ALA B 1 236 ? -17.469 9.656 -0.187 1 98.75 236 ALA B O 1
ATOM 4040 N N . SER B 1 237 ? -15.883 10.32 1.23 1 98.81 237 SER B N 1
ATOM 4041 C CA . SER B 1 237 ? -14.797 9.633 0.54 1 98.81 237 SER B CA 1
ATOM 4042 C C . SER B 1 237 ? -14.984 8.117 0.58 1 98.81 237 SER B C 1
ATOM 4044 O O . SER B 1 237 ? -14.781 7.438 -0.426 1 98.81 237 SER B O 1
ATOM 4046 N N . ILE B 1 238 ? -15.375 7.578 1.751 1 98.94 238 ILE B N 1
ATOM 4047 C CA . ILE B 1 238 ? -15.602 6.145 1.906 1 98.94 238 ILE B CA 1
ATOM 4048 C C . ILE B 1 238 ? -16.734 5.699 0.985 1 98.94 238 ILE B C 1
ATOM 4050 O O . ILE B 1 238 ? -16.625 4.672 0.309 1 98.94 238 ILE B O 1
ATOM 4054 N N . GLU B 1 239 ? -17.781 6.488 0.962 1 98.81 239 GLU B N 1
ATOM 4055 C CA . GLU B 1 239 ? -18.938 6.129 0.154 1 98.81 239 GLU B CA 1
ATOM 4056 C C . GLU B 1 239 ? -18.594 6.137 -1.333 1 98.81 239 GLU B C 1
ATOM 4058 O O . GLU B 1 239 ? -19.031 5.254 -2.078 1 98.81 239 GLU B O 1
ATOM 4063 N N . ALA B 1 240 ? -17.844 7.105 -1.8 1 98.81 240 ALA B N 1
ATOM 4064 C CA . ALA B 1 240 ? -17.422 7.156 -3.193 1 98.81 240 ALA B CA 1
ATOM 4065 C C . ALA B 1 240 ? -16.547 5.953 -3.539 1 98.81 240 ALA B C 1
ATOM 4067 O O . ALA B 1 240 ? -16.688 5.367 -4.617 1 98.81 240 ALA B O 1
ATOM 4068 N N . PHE B 1 241 ? -15.664 5.609 -2.664 1 98.88 241 PHE B N 1
ATOM 4069 C CA . PHE B 1 241 ? -14.836 4.422 -2.809 1 98.88 241 PHE B CA 1
ATOM 4070 C C . PHE B 1 241 ? -15.688 3.168 -2.91 1 98.88 241 PHE B C 1
ATOM 4072 O O . PHE B 1 241 ? -15.461 2.32 -3.775 1 98.88 241 PHE B O 1
ATOM 4079 N N . GLU B 1 242 ? -16.672 3.037 -2.033 1 98.88 242 GLU B N 1
ATOM 4080 C CA . GLU B 1 242 ? -17.547 1.875 -2.014 1 98.88 242 GLU B CA 1
ATOM 4081 C C . GLU B 1 242 ? -18.344 1.759 -3.316 1 98.88 242 GLU B C 1
ATOM 4083 O O . GLU B 1 242 ? -18.609 0.652 -3.781 1 98.88 242 GLU B O 1
ATOM 4088 N N . GLU B 1 243 ? -18.703 2.889 -3.871 1 98.88 243 GLU B N 1
ATOM 4089 C CA . GLU B 1 243 ? -19.406 2.867 -5.152 1 98.88 243 GLU B CA 1
ATOM 4090 C C . GLU B 1 243 ? -18.547 2.217 -6.238 1 98.88 243 GLU B C 1
ATOM 4092 O O . GLU B 1 243 ? -19.062 1.446 -7.055 1 98.88 243 GLU B O 1
ATOM 4097 N N . GLN B 1 244 ? -17.266 2.533 -6.273 1 98.88 244 GLN B N 1
ATOM 4098 C CA . GLN B 1 244 ? -16.375 1.929 -7.25 1 98.88 244 GLN B CA 1
ATOM 4099 C C . GLN B 1 244 ? -16.156 0.446 -6.961 1 98.88 244 GLN B C 1
ATOM 4101 O O . GLN B 1 244 ? -16.094 -0.369 -7.887 1 98.88 244 GLN B O 1
ATOM 4106 N N . LEU B 1 245 ? -16.031 0.109 -5.652 1 98.88 245 LEU B N 1
ATOM 4107 C CA . LEU B 1 245 ? -15.891 -1.291 -5.266 1 98.88 245 LEU B CA 1
ATOM 4108 C C . LEU B 1 245 ? -17.125 -2.092 -5.66 1 98.88 245 LEU B C 1
ATOM 4110 O O . LEU B 1 245 ? -17.016 -3.242 -6.09 1 98.88 245 LEU B O 1
ATOM 4114 N N . ASP B 1 246 ? -18.312 -1.463 -5.57 1 98.81 246 ASP B N 1
ATOM 4115 C CA . ASP B 1 246 ? -19.562 -2.1 -5.941 1 98.81 246 ASP B CA 1
ATOM 4116 C C . ASP B 1 246 ? -19.594 -2.438 -7.43 1 98.81 246 ASP B C 1
ATOM 4118 O O . ASP B 1 246 ? -20.188 -3.443 -7.832 1 98.81 246 ASP B O 1
ATOM 4122 N N . LEU B 1 247 ? -19 -1.61 -8.258 1 98.88 247 LEU B N 1
ATOM 4123 C CA . LEU B 1 247 ? -18.938 -1.907 -9.688 1 98.88 247 LEU B CA 1
ATOM 4124 C C . LEU B 1 247 ? -18.156 -3.201 -9.938 1 98.88 247 LEU B C 1
ATOM 4126 O O . LEU B 1 247 ? -18.516 -3.982 -10.82 1 98.88 247 LEU B O 1
ATOM 4130 N N . ILE B 1 248 ? -17.109 -3.459 -9.18 1 98.94 248 ILE B N 1
ATOM 4131 C CA . ILE B 1 248 ? -16.359 -4.699 -9.297 1 98.94 248 ILE B CA 1
ATOM 4132 C C . ILE B 1 248 ? -17.219 -5.875 -8.859 1 98.94 248 ILE B C 1
ATOM 4134 O O . ILE B 1 248 ? -17.266 -6.914 -9.523 1 98.94 248 ILE B O 1
ATOM 4138 N N . LYS B 1 249 ? -17.969 -5.703 -7.738 1 98.81 249 LYS B N 1
ATOM 4139 C CA . LYS B 1 249 ? -18.859 -6.766 -7.266 1 98.81 249 LYS B CA 1
ATOM 4140 C C . LYS B 1 249 ? -19.906 -7.117 -8.312 1 98.81 249 LYS B C 1
ATOM 4142 O O . LYS B 1 249 ? -20.188 -8.289 -8.555 1 98.81 249 LYS B O 1
ATOM 4147 N N . VAL B 1 250 ? -20.438 -6.07 -8.898 1 98.75 250 VAL B N 1
ATOM 4148 C CA . VAL B 1 250 ? -21.453 -6.27 -9.93 1 98.75 250 VAL B CA 1
ATOM 4149 C C . VAL B 1 250 ? -20.844 -7.027 -11.109 1 98.75 250 VAL B C 1
ATOM 4151 O O . VAL B 1 250 ? -21.453 -7.969 -11.625 1 98.75 250 VAL B O 1
ATOM 4154 N N . ALA B 1 251 ? -19.656 -6.633 -11.531 1 98.81 251 ALA B N 1
ATOM 4155 C CA . ALA B 1 251 ? -18.969 -7.297 -12.641 1 98.81 251 ALA B CA 1
ATOM 4156 C C . ALA B 1 251 ? -18.734 -8.773 -12.328 1 98.81 251 ALA B C 1
ATOM 4158 O O . ALA B 1 251 ? -18.875 -9.633 -13.195 1 98.81 251 ALA B O 1
ATOM 4159 N N . LEU B 1 252 ? -18.359 -9.07 -11.078 1 98.75 252 LEU B N 1
ATOM 4160 C CA . LEU B 1 252 ? -18.109 -10.445 -10.656 1 98.75 252 LEU B CA 1
ATOM 4161 C C . LEU B 1 252 ? -19.406 -11.258 -10.672 1 98.75 252 LEU B C 1
ATOM 4163 O O . LEU B 1 252 ? -19.438 -12.375 -11.195 1 98.75 252 LEU B O 1
ATOM 4167 N N . LYS B 1 253 ? -20.469 -10.703 -10.117 1 98.56 253 LYS B N 1
ATOM 4168 C CA . LYS B 1 253 ? -21.75 -11.398 -10.016 1 98.56 253 LYS B CA 1
ATOM 4169 C C . LYS B 1 253 ? -22.328 -11.672 -11.406 1 98.56 253 LYS B C 1
ATOM 4171 O O . LYS B 1 253 ? -22.922 -12.719 -11.633 1 98.56 253 LYS B O 1
ATOM 4176 N N . ASP B 1 254 ? -22.125 -10.766 -12.312 1 98.25 254 ASP B N 1
ATOM 4177 C CA . ASP B 1 254 ? -22.734 -10.852 -13.641 1 98.25 254 ASP B CA 1
ATOM 4178 C C . ASP B 1 254 ? -21.766 -11.477 -14.641 1 98.25 254 ASP B C 1
ATOM 4180 O O . ASP B 1 254 ? -22.062 -11.555 -15.836 1 98.25 254 ASP B O 1
ATOM 4184 N N . ASN B 1 255 ? -20.625 -11.891 -14.219 1 98.19 255 ASN B N 1
ATOM 4185 C CA . ASN B 1 255 ? -19.594 -12.406 -15.109 1 98.19 255 ASN B CA 1
ATOM 4186 C C . ASN B 1 255 ? -19.297 -11.445 -16.266 1 98.19 255 ASN B C 1
ATOM 4188 O O . ASN B 1 255 ? -19.281 -11.852 -17.422 1 98.19 255 ASN B O 1
ATOM 4192 N N . ASP B 1 256 ? -19.203 -10.18 -15.93 1 98.38 256 ASP B N 1
ATOM 4193 C CA . ASP B 1 256 ? -19.031 -9.109 -16.906 1 98.38 256 ASP B CA 1
ATOM 4194 C C . ASP B 1 256 ? -17.547 -8.758 -17.062 1 98.38 256 ASP B C 1
ATOM 4196 O O . ASP B 1 256 ? -17.062 -7.805 -16.453 1 98.38 256 ASP B O 1
ATOM 4200 N N . GLU B 1 257 ? -16.906 -9.445 -17.953 1 98.25 257 GLU B N 1
ATOM 4201 C CA . GLU B 1 257 ? -15.477 -9.242 -18.203 1 98.25 257 GLU B CA 1
ATOM 4202 C C . GLU B 1 257 ? -15.203 -7.848 -18.766 1 98.25 257 GLU B C 1
ATOM 4204 O O . GLU B 1 257 ? -14.203 -7.219 -18.422 1 98.25 257 GLU B O 1
ATOM 4209 N N . ARG B 1 258 ? -16.047 -7.398 -19.609 1 98.44 258 ARG B N 1
ATOM 4210 C CA . ARG B 1 258 ? -15.875 -6.094 -20.25 1 98.44 258 ARG B CA 1
ATOM 4211 C C . ARG B 1 258 ? -15.836 -4.98 -19.203 1 98.44 258 ARG B C 1
ATOM 4213 O O . ARG B 1 258 ? -14.969 -4.105 -19.25 1 98.44 258 ARG B O 1
ATOM 4220 N N . LEU B 1 259 ? -16.766 -5.023 -18.281 1 98.75 259 LEU B N 1
ATOM 4221 C CA . LEU B 1 259 ? -16.797 -4.004 -17.234 1 98.75 259 LEU B CA 1
ATOM 4222 C C . LEU B 1 259 ? -15.523 -4.039 -16.406 1 98.75 259 LEU B C 1
ATOM 4224 O O . LEU B 1 259 ? -14.945 -2.99 -16.109 1 98.75 259 LEU B O 1
ATOM 4228 N N . LEU B 1 260 ? -15.039 -5.203 -16.016 1 98.81 260 LEU B N 1
ATOM 4229 C CA . LEU B 1 260 ? -13.797 -5.316 -15.266 1 98.81 260 LEU B CA 1
ATOM 4230 C C . LEU B 1 260 ? -12.641 -4.691 -16.031 1 98.81 260 LEU B C 1
ATOM 4232 O O . LEU B 1 260 ? -11.875 -3.895 -15.477 1 98.81 260 LEU B O 1
ATOM 4236 N N . LYS B 1 261 ? -12.555 -5.055 -17.266 1 98.75 261 LYS B N 1
ATOM 4237 C CA . LYS B 1 261 ? -11.461 -4.539 -18.078 1 98.75 261 LYS B CA 1
ATOM 4238 C C . LYS B 1 261 ? -11.523 -3.02 -18.188 1 98.75 261 LYS B C 1
ATOM 4240 O O . LYS B 1 261 ? -10.492 -2.342 -18.109 1 98.75 261 LYS B O 1
ATOM 4245 N N . ASP B 1 262 ? -12.719 -2.482 -18.344 1 98.81 262 ASP B N 1
ATOM 4246 C CA . ASP B 1 262 ? -12.883 -1.034 -18.422 1 98.81 262 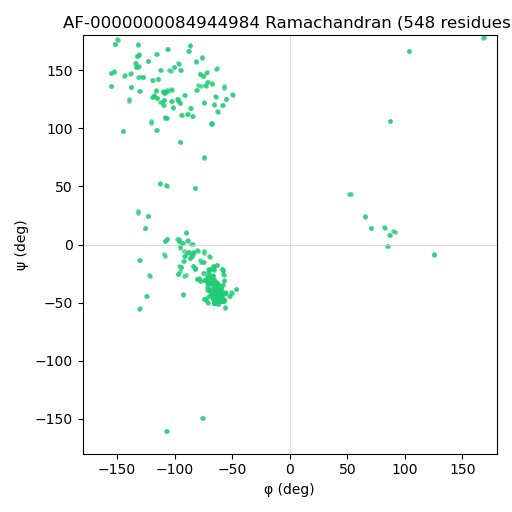ASP B CA 1
ATOM 4247 C C . ASP B 1 262 ? -12.391 -0.364 -17.141 1 98.81 262 ASP B C 1
ATOM 4249 O O . ASP B 1 262 ? -11.711 0.662 -17.188 1 98.81 262 ASP B O 1
ATOM 4253 N N . LEU B 1 263 ? -12.758 -0.948 -16 1 98.88 263 LEU B N 1
ATOM 4254 C CA . LEU B 1 263 ? -12.336 -0.412 -14.719 1 98.88 263 LEU B CA 1
ATOM 4255 C C . LEU B 1 263 ? -10.82 -0.469 -14.57 1 98.88 263 LEU B C 1
ATOM 4257 O O . LEU B 1 263 ? -10.203 0.474 -14.07 1 98.88 263 LEU B O 1
ATOM 4261 N N . PHE B 1 264 ? -10.219 -1.545 -15.023 1 98.75 264 PHE B N 1
ATOM 4262 C CA . PHE B 1 264 ? -8.773 -1.735 -14.891 1 98.75 264 PHE B CA 1
ATOM 4263 C C . PHE B 1 264 ? -8.023 -0.8 -15.828 1 98.75 264 PHE B C 1
ATOM 4265 O O . PHE B 1 264 ? -6.988 -0.24 -15.453 1 98.75 264 PHE B O 1
ATOM 4272 N N . ILE B 1 265 ? -8.539 -0.611 -17.016 1 98.62 265 ILE B N 1
ATOM 4273 C CA . ILE B 1 265 ? -7.918 0.307 -17.969 1 98.62 265 ILE B CA 1
ATOM 4274 C C . ILE B 1 265 ? -7.957 1.729 -17.406 1 98.62 265 ILE B C 1
ATOM 4276 O O . ILE B 1 265 ? -6.953 2.441 -17.438 1 98.62 265 ILE B O 1
ATOM 4280 N N . LYS B 1 266 ? -9.141 2.076 -16.891 1 98.62 266 LYS B N 1
ATOM 4281 C CA . LYS B 1 266 ? -9.305 3.4 -16.297 1 98.62 266 LYS B CA 1
ATOM 4282 C C . LYS B 1 266 ? -8.336 3.609 -15.133 1 98.62 266 LYS B C 1
ATOM 4284 O O . LYS B 1 266 ? -7.68 4.648 -15.055 1 98.62 266 LYS B O 1
ATOM 4289 N N . SER B 1 267 ? -8.273 2.662 -14.266 1 98.44 267 SER B N 1
ATOM 4290 C CA . SER B 1 267 ? -7.402 2.773 -13.094 1 98.44 267 SER B CA 1
ATOM 4291 C C . SER B 1 267 ? -5.941 2.891 -13.508 1 98.44 267 SER B C 1
ATOM 4293 O O . SER B 1 267 ? -5.184 3.66 -12.914 1 98.44 267 SER B O 1
ATOM 4295 N N . SER B 1 268 ? -5.508 2.104 -14.516 1 97.62 268 SER B N 1
ATOM 4296 C CA . SER B 1 268 ? -4.133 2.146 -15 1 97.62 268 SER B CA 1
ATOM 4297 C C . SER B 1 268 ? -3.781 3.523 -15.555 1 97.62 268 SER B C 1
ATOM 4299 O O . SER B 1 268 ? -2.715 4.066 -15.258 1 97.62 268 SER B O 1
ATOM 4301 N N . LEU B 1 269 ? -4.688 4.094 -16.312 1 97.56 269 LEU B N 1
ATOM 4302 C CA . LEU B 1 269 ? -4.477 5.426 -16.859 1 97.56 269 LEU B CA 1
ATOM 4303 C C . LEU B 1 269 ? -4.355 6.465 -15.758 1 97.56 269 LEU B C 1
ATOM 4305 O O . LEU B 1 269 ? -3.479 7.332 -15.805 1 97.56 269 LEU B O 1
ATOM 4309 N N . ARG B 1 270 ? -5.172 6.371 -14.773 1 97.69 270 ARG B N 1
ATOM 4310 C CA . ARG B 1 270 ? -5.156 7.312 -13.664 1 97.69 270 ARG B CA 1
ATOM 4311 C C . ARG B 1 270 ? -3.871 7.18 -12.852 1 97.69 270 ARG B C 1
ATOM 4313 O O . ARG B 1 270 ? -3.297 8.188 -12.422 1 97.69 270 ARG B O 1
ATOM 4320 N N . ARG B 1 271 ? -3.434 5.938 -12.664 1 97.31 271 ARG B N 1
ATOM 4321 C CA . ARG B 1 271 ? -2.207 5.723 -11.898 1 97.31 271 ARG B CA 1
ATOM 4322 C C . ARG B 1 271 ? -0.996 6.266 -12.648 1 97.31 271 ARG B C 1
ATOM 4324 O O . ARG B 1 271 ? -0.093 6.844 -12.047 1 97.31 271 ARG B O 1
ATOM 4331 N N . GLU B 1 272 ? -0.983 6.059 -13.938 1 94.81 272 GLU B N 1
ATOM 4332 C CA . GLU B 1 272 ? 0.106 6.586 -14.758 1 94.81 272 GLU B CA 1
ATOM 4333 C C . GLU B 1 272 ? 0.154 8.109 -14.703 1 94.81 272 GLU B C 1
ATOM 4335 O O . GLU B 1 272 ? 1.235 8.703 -14.695 1 94.81 272 GLU B O 1
ATOM 4340 N N . LYS B 1 273 ? -0.994 8.711 -14.625 1 93.38 273 LYS B N 1
ATOM 4341 C CA . LYS B 1 273 ? -1.08 10.164 -14.531 1 93.38 273 LYS B CA 1
ATOM 4342 C C . LYS B 1 273 ? -0.555 10.664 -13.18 1 93.38 273 LYS B C 1
ATOM 4344 O O . LYS B 1 273 ? 0.027 11.742 -13.102 1 93.38 273 LYS B O 1
ATOM 4349 N N . LEU B 1 274 ? -0.752 9.875 -12.141 1 91.06 274 LEU B N 1
ATOM 4350 C CA . LEU B 1 274 ? -0.32 10.242 -10.797 1 91.06 274 LEU B CA 1
ATOM 4351 C C . LEU B 1 274 ? 1.201 10.312 -10.719 1 91.06 274 LEU B C 1
ATOM 4353 O O . LEU B 1 274 ? 1.75 11.055 -9.898 1 91.06 274 LEU B O 1
ATOM 4357 N N . GLU B 1 275 ? 1.94 9.531 -11.508 1 78 275 GLU B N 1
ATOM 4358 C CA . GLU B 1 275 ? 3.396 9.422 -11.469 1 78 275 GLU B CA 1
ATOM 4359 C C . GLU B 1 275 ? 4.047 10.516 -12.32 1 78 275 GLU B C 1
ATOM 4361 O O . GLU B 1 275 ? 5.27 10.695 -12.281 1 78 275 GLU B O 1
ATOM 4366 N N . LYS B 1 276 ? 3.164 11.242 -13.07 1 73.81 276 LYS B N 1
ATOM 4367 C CA . LYS B 1 276 ? 3.684 12.336 -13.883 1 73.81 276 LYS B CA 1
ATOM 4368 C C . LYS B 1 276 ? 3.691 13.648 -13.102 1 73.81 276 LYS B C 1
ATOM 4370 O O . LYS B 1 276 ? 4.602 14.461 -13.258 1 73.81 276 LYS B O 1
#

Nearest PDB structures (foldseek):
  4wji-assembly1_A-2  TM=9.437E-01  e=2.985E-24  Sinorhizobium meliloti 1021
  2g5c-assembly1_A  TM=8.836E-01  e=4.312E-24  Aquifex aeolicus VF5
  3b1f-assembly1_A-2  TM=8.851E-01  e=2.883E-23  Streptococcus mutans
  7mqv-assembly1_B  TM=9.169E-01  e=2.961E-22  Bacillus anthracis
  5uyy-assembly2_D  TM=8.826E-01  e=2.464E-22  Bacillus anthracis

Secondary structure (DSSP, 8-state):
-EEEEE--SHHHHHHHHHHTTSS-EEEEE-S-HHHHHHHHHHTS-S-EESSSTTTGGG-SEEEE-S-HHHHHHHHHH-PPPTT-EEEE--S--HHHHHHHHHHS-TTSEE--EEES---SS-SGGG--GGGGTT-EEEEEP-TTS-HHHHHHHHHHHHHTT--EEEEE-HHHHHHHHIIIIIHHHHHHHHHHHT---SS-GGGG--HHHHHHHGGGS--HHHHHHHHHTTHHHHHHHHHHHHHHHHHHHHHHHTT-HHHHHHHHHHHHHHHHHHT-/-EEEEE--SHHHHHHHHHHTTSS-EEEEE-S-HHHHHHHHHHTS-S-EESSSTTTGGG-SEEEE-S-HHHHHHHHHH-PPPTT-EEEE--S--HHHHHHHHHHS-TTSEE--EEES---SS-SGGG--GGGGTT-EEEEEPPTTS-HHHHHHHHHHHHHTT--EEEEE-HHHHHHHHIIIIIHHHHHHHHHHHT---SS-GGGG--HHHHHHHGGGS--HHHHHHHHHTTHHHHHHHHHHHHHHHHHHHHHHHTT-HHHHHHHHHHHHHHHHHHT-

Organism: NCBI:txid445974

InterPro domains:
  IPR003099 Prephenate dehydrogenase [PS51176] (1-276)
  IPR008927 6-phosphogluconate dehydrogenase-like, C-terminal domain superfamily [SSF48179] (169-274)
  IPR036291 NAD(P)-binding domain superfamily [SSF51735] (3-163)
  IPR046825 Prephenate dehydrogenase, dimerization domain [PF20463] (169-261)
  IPR046826 Prephenate dehydrogenase, nucleotide-binding domain [PF02153] (17-164)
  IPR050812 Prephenate/Arogenate Dehydrogenase [PTHR21363] (3-271)